Protein AF-0000000078636481 (afdb_homodimer)

Solvent-accessible surface area (backbone atoms only — not comparable to full-atom values): 31927 Å² total; per-residue (Å²): 134,82,84,75,77,80,74,75,77,78,72,76,74,72,81,74,48,73,62,53,56,46,46,48,52,42,50,56,45,56,71,56,62,83,86,52,69,71,64,54,62,66,71,64,43,63,69,57,50,49,57,53,47,63,70,59,54,59,66,74,73,80,74,82,86,68,73,66,79,76,50,82,39,56,57,60,23,50,44,49,28,46,66,47,60,41,51,68,92,55,80,48,31,53,73,90,32,24,65,58,46,44,52,40,70,72,32,67,55,41,53,46,36,39,41,50,43,33,49,43,50,45,56,52,56,72,70,55,86,72,87,80,81,72,35,45,29,33,40,29,32,36,78,51,34,37,29,33,56,54,74,60,29,67,76,44,48,32,22,39,42,83,83,51,67,67,63,49,48,56,53,51,63,63,38,69,45,45,49,29,67,43,41,51,51,38,54,53,51,38,48,74,70,60,41,35,36,33,37,50,37,85,54,47,51,91,44,46,66,38,51,52,51,17,39,45,74,45,68,49,71,88,57,72,41,80,45,50,31,47,82,90,47,62,90,52,47,42,24,58,50,50,16,52,52,34,42,51,45,43,71,72,63,36,42,50,45,33,26,39,18,31,40,67,22,68,51,40,79,44,64,41,43,76,40,51,39,67,38,78,55,79,39,62,68,63,81,138,83,80,75,77,77,74,71,72,77,70,71,77,67,83,73,49,76,62,56,58,46,48,50,51,43,50,59,43,55,71,56,64,82,86,53,70,74,64,54,64,67,70,64,41,63,67,56,50,46,55,52,46,63,69,59,53,59,66,75,74,78,74,81,85,68,76,68,78,78,51,84,40,56,56,59,24,49,44,50,26,44,67,46,60,41,52,67,94,56,82,49,32,55,71,91,32,24,64,58,45,44,52,39,70,74,33,67,55,41,52,45,36,38,41,51,44,32,49,43,51,44,57,52,56,73,71,53,86,72,88,79,79,74,35,46,28,32,39,29,31,37,81,52,33,38,29,34,58,54,74,59,29,67,76,45,49,33,21,40,42,83,84,50,68,68,62,48,48,56,54,52,63,63,37,67,46,45,50,30,68,44,41,51,52,38,52,53,50,40,48,72,71,60,42,36,34,32,37,50,38,85,53,47,50,92,43,46,65,39,50,51,52,16,40,45,74,43,69,49,71,88,58,72,41,82,46,50,32,48,83,91,48,62,88,52,47,43,24,59,50,49,15,52,53,34,42,52,45,43,72,72,63,38,43,48,46,34,26,40,15,30,39,66,23,68,51,40,80,44,65,40,44,78,39,53,39,67,38,79,54,81,39,62,69,62,82

Organism: Amborella trichopoda (NCBI:txid13333)

pLDDT: mean 80.79, std 29.27, range [18.56, 98.94]

Foldseek 3Di:
DPPPPPPPDPPPPPPCDPVNVVVVVVVVVVVVPDDCPVVVVVVPPPVVVVLVVLLVPPPDDPDDPPVPPVPSCVLVVVLVCQLVVVDAPDQFRALVCLVVLLCCCVHVNQLVLLQVLLVVVLVQLVPDDDPQPQQEAEEEEPDLTFFDPCVVCVVVSLGRDGDDPVSVVVVLQVLATATSVSSLVSQVSNVVSPHAYEYAYAAAPVSVVSNVSSCVVNPDDDHPYYHYDYPVCPPPALLVSLQVVLVVSVVVPHAHAEFEDQAVSRQDDHNNHVYYGHRHRPSGYGD/DPPPPPPPPPPPCPCCDPVNVVVVVVVVVVVVPDDCPVVVVVVPPPLVVVVVVLLVPPPPPPDDPPVPPVPSCVLVVVLVCQLVVVDAPDQFRALVCLVVLLCCCVHVNQLVLLQVLLVVVLVLLVPDDDPQPQQEAEEEEPDLTFFDPSVVCVVVSLGRDGDDPVSVVVVLQVLATATSVSSLVSQVSNVVSPHAYEYAYAAAPVSVVSNVSSCVVNPDDDHPYYHYDYPVCPPPALLVSLQVVLVVSVVVVHAHAEFEDQAVSRQDDHNNHVYYGHRHRPSGYGD

Structure (mmCIF, N/CA/C/O backbone):
data_AF-0000000078636481-model_v1
#
loop_
_entity.id
_entity.type
_entity.pdbx_description
1 polymer 'Acid phosphatase'
#
loop_
_atom_site.group_PDB
_atom_site.id
_atom_site.type_symbol
_atom_site.label_atom_id
_atom_site.label_alt_id
_atom_site.label_comp_id
_atom_site.label_asym_id
_atom_site.label_entity_id
_atom_site.label_seq_id
_atom_site.pdbx_PDB_ins_code
_atom_site.Cartn_x
_atom_site.Cartn_y
_atom_site.Cartn_z
_atom_site.occupancy
_atom_site.B_iso_or_equiv
_atom_site.auth_seq_id
_atom_site.auth_comp_id
_atom_site.auth_asym_id
_atom_site.auth_atom_id
_atom_site.pdbx_PDB_model_num
ATOM 1 N N . MET A 1 1 ? -7.246 27.578 -64.438 1 18.56 1 MET A N 1
ATOM 2 C CA . MET A 1 1 ? -7.957 28.297 -63.406 1 18.56 1 MET A CA 1
ATOM 3 C C . MET A 1 1 ? -8.227 27.391 -62.219 1 18.56 1 MET A C 1
ATOM 5 O O . MET A 1 1 ? -8.234 27.844 -61.062 1 18.56 1 MET A O 1
ATOM 9 N N . LYS A 1 2 ? -8.742 26.125 -62.406 1 18.91 2 LYS A N 1
ATOM 10 C CA . LYS A 1 2 ? -9.648 25.391 -61.531 1 18.91 2 LYS A CA 1
ATOM 11 C C . LYS A 1 2 ? -8.883 24.719 -60.375 1 18.91 2 LYS A C 1
ATOM 13 O O . LYS A 1 2 ? -9.438 23.891 -59.656 1 18.91 2 LYS A O 1
ATOM 18 N N . SER A 1 3 ? -7.684 24.656 -60.344 1 20.19 3 SER A N 1
ATOM 19 C CA . SER A 1 3 ? -6.77 23.75 -59.656 1 20.19 3 SER A CA 1
ATOM 20 C C . SER A 1 3 ? -6.74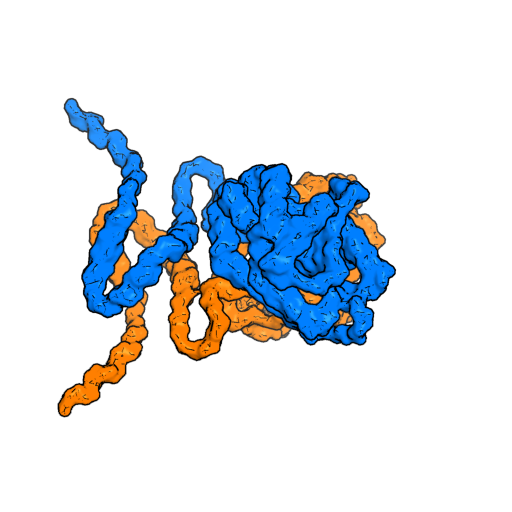2 24.016 -58.156 1 20.19 3 SER A C 1
ATOM 22 O O . SER A 1 3 ? -5.891 23.484 -57.438 1 20.19 3 SER A O 1
ATOM 24 N N . LEU A 1 4 ? -7.422 25.156 -57.594 1 20.75 4 LEU A N 1
ATOM 25 C CA . LEU A 1 4 ? -7.199 25.875 -56.344 1 20.75 4 LEU A CA 1
ATOM 26 C C . LEU A 1 4 ? -7.816 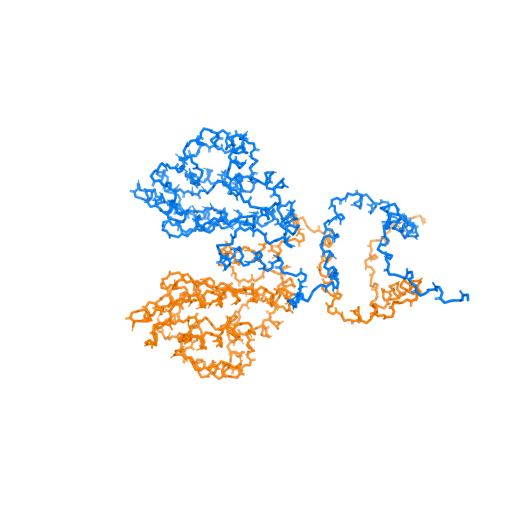25.125 -55.156 1 20.75 4 LEU A C 1
ATOM 28 O O . LEU A 1 4 ? -7.734 25.578 -54 1 20.75 4 LEU A O 1
ATOM 32 N N . LEU A 1 5 ? -8.797 24.188 -55.312 1 20.31 5 LEU A N 1
ATOM 33 C CA . LEU A 1 5 ? -9.828 23.844 -54.344 1 20.31 5 LEU A CA 1
ATOM 34 C C . LEU A 1 5 ? -9.258 22.953 -53.25 1 20.31 5 LEU A C 1
ATOM 36 O O . LEU A 1 5 ? -9.977 22.547 -52.344 1 20.31 5 LEU A O 1
ATOM 40 N N . PHE A 1 6 ? -8.141 22.266 -53.406 1 22.09 6 PHE A N 1
ATOM 41 C CA . PHE A 1 6 ? -7.758 21.094 -52.625 1 22.09 6 PHE A CA 1
ATOM 42 C C . PHE A 1 6 ? -7.398 21.469 -51.188 1 22.09 6 PHE A C 1
ATOM 44 O O . PHE A 1 6 ? -7.129 20.594 -50.375 1 22.09 6 PHE A O 1
ATOM 51 N N . LEU A 1 7 ? -6.848 22.719 -50.938 1 21.98 7 LEU A N 1
ATOM 52 C CA . LEU A 1 7 ? -5.926 23.031 -49.844 1 21.98 7 LEU A CA 1
ATOM 53 C C . LEU A 1 7 ? -6.652 23.062 -48.5 1 21.98 7 LEU A C 1
ATOM 55 O O . LEU A 1 7 ? -6.02 23.109 -47.438 1 21.98 7 LEU A O 1
ATOM 59 N N . LEU A 1 8 ? -7.969 23.484 -48.406 1 21 8 LEU A N 1
ATOM 60 C CA . LEU A 1 8 ? -8.477 24.234 -47.281 1 21 8 LEU A CA 1
ATOM 61 C C . LEU A 1 8 ? -8.883 23.297 -46.125 1 21 8 LEU A C 1
ATOM 63 O O . LEU A 1 8 ? -9.445 23.734 -45.125 1 21 8 LEU A O 1
ATOM 67 N N . ILE A 1 9 ? -9.008 22 -46.312 1 23.41 9 ILE A N 1
ATOM 68 C CA . ILE A 1 9 ? -9.906 21.266 -45.438 1 23.41 9 ILE A CA 1
ATOM 69 C C . ILE A 1 9 ? -9.25 21.094 -44.062 1 23.41 9 ILE A C 1
ATOM 71 O O . ILE A 1 9 ? -9.82 20.469 -43.156 1 23.41 9 ILE A O 1
ATOM 75 N N . PRO A 1 10 ? -7.875 21.391 -43.938 1 23.41 10 PRO A N 1
ATOM 76 C CA . PRO A 1 10 ? -7.227 20.781 -42.781 1 23.41 10 PRO A CA 1
ATOM 77 C C . PRO A 1 10 ? -7.816 21.25 -41.469 1 23.41 10 PRO A C 1
ATOM 79 O O . PRO A 1 10 ? -7.996 20.453 -40.531 1 23.41 10 PRO A O 1
ATOM 82 N N . ALA A 1 11 ? -7.738 22.625 -41.156 1 24.31 11 ALA A N 1
ATOM 83 C CA . ALA A 1 11 ? -7.562 23.297 -39.875 1 24.31 11 ALA A CA 1
ATOM 84 C C . ALA A 1 11 ? -8.883 23.391 -39.125 1 24.31 11 ALA A C 1
ATOM 86 O O . ALA A 1 11 ? -9.031 24.203 -38.188 1 24.31 11 ALA A O 1
ATOM 87 N N . ILE A 1 12 ? -10 22.922 -39.5 1 23.34 12 ILE A N 1
ATOM 88 C CA . ILE A 1 12 ? -11.211 23.391 -38.844 1 23.34 12 ILE A CA 1
ATOM 89 C C . ILE A 1 12 ? -11.211 22.969 -37.375 1 23.34 12 ILE A C 1
ATOM 91 O O . ILE A 1 12 ? -11.555 21.844 -37.062 1 23.34 12 ILE A O 1
ATOM 95 N N . PHE A 1 13 ? -10.117 22.984 -36.625 1 26.23 13 PHE A N 1
ATOM 96 C CA . PHE A 1 13 ? -10.109 22.969 -35.156 1 26.23 13 PHE A CA 1
ATOM 97 C C . PHE A 1 13 ? -11.086 24 -34.594 1 26.23 13 PHE A C 1
ATOM 99 O O . PHE A 1 13 ? -10.758 25.188 -34.5 1 26.23 13 PHE A O 1
ATOM 106 N N . VAL A 1 14 ? -12.367 24.031 -35.094 1 25.56 14 VAL A N 1
ATOM 107 C CA . VAL A 1 14 ? -13.375 25.062 -34.875 1 25.56 14 VAL A CA 1
ATOM 108 C C . VAL A 1 14 ? -13.469 25.422 -33.406 1 25.56 14 VAL A C 1
ATOM 110 O O . VAL A 1 14 ? -13.523 24.531 -32.531 1 25.56 14 VAL A O 1
ATOM 113 N N . ALA A 1 15 ? -12.984 26.594 -32.906 1 26.77 15 ALA A N 1
ATOM 114 C CA . ALA A 1 15 ? -13.266 27.547 -31.844 1 26.77 15 ALA A CA 1
ATOM 115 C C . ALA A 1 15 ? -14.758 27.578 -31.5 1 26.77 15 ALA A C 1
ATOM 117 O O . ALA A 1 15 ? -15.508 28.375 -32.062 1 26.77 15 ALA A O 1
ATOM 118 N N . VAL A 1 16 ? -15.453 26.484 -31.625 1 27.28 16 VAL A N 1
ATOM 119 C CA . VAL A 1 16 ? -16.875 26.578 -31.328 1 27.28 16 VAL A CA 1
ATOM 120 C C . VAL A 1 16 ? -17.078 27.219 -29.953 1 27.28 16 VAL A C 1
ATOM 122 O O . VAL A 1 16 ? -16.547 26.75 -28.953 1 27.28 16 VAL A O 1
ATOM 125 N N . ASN A 1 17 ? -17.219 28.578 -29.891 1 29.16 17 ASN A N 1
ATOM 126 C CA . ASN A 1 17 ? -17.438 29.516 -28.797 1 29.16 17 ASN A CA 1
ATOM 127 C C . ASN A 1 17 ? -18.469 28.969 -27.797 1 29.16 17 ASN A C 1
ATOM 129 O O . ASN A 1 17 ? -19.297 28.125 -28.156 1 29.16 17 ASN A O 1
ATOM 133 N N . GLY A 1 18 ? -18.141 28.984 -26.516 1 29 18 GLY A N 1
ATOM 134 C CA . GLY A 1 18 ? -18.969 28.625 -25.391 1 29 18 GLY A CA 1
ATOM 135 C C . GLY A 1 18 ? -20.438 28.984 -25.578 1 29 18 GLY A C 1
ATOM 136 O O . GLY A 1 18 ? -21.312 28.25 -25.156 1 29 18 GLY A O 1
ATOM 137 N N . ARG A 1 19 ? -20.656 30.016 -26.406 1 35.34 19 ARG A N 1
ATOM 138 C CA . ARG A 1 19 ? -22.016 30.5 -26.656 1 35.34 19 ARG A CA 1
ATOM 139 C C . ARG A 1 19 ? -22.766 29.578 -27.594 1 35.34 19 ARG A C 1
ATOM 141 O O . ARG A 1 19 ? -23.953 29.297 -27.391 1 35.34 19 ARG A O 1
ATOM 148 N N . GLU A 1 20 ? -22.031 29.047 -28.609 1 36.12 20 GLU A N 1
ATOM 149 C CA . GLU A 1 20 ? -22.703 28.234 -29.609 1 36.12 20 GLU A CA 1
ATOM 150 C C . GLU A 1 20 ? -23.031 26.844 -29.062 1 36.12 20 GLU A C 1
ATOM 152 O O . GLU A 1 20 ? -24.109 26.312 -29.312 1 36.12 20 GLU A O 1
ATOM 157 N N . ILE A 1 21 ? -22.141 26.297 -28.25 1 33.12 21 ILE A N 1
ATOM 158 C CA . ILE A 1 21 ? -22.469 25.047 -27.578 1 33.12 21 ILE A CA 1
ATOM 159 C C . ILE A 1 21 ? -23.609 25.281 -26.594 1 33.12 21 ILE A C 1
ATOM 161 O O . ILE A 1 21 ? -24.547 24.484 -26.516 1 33.12 21 ILE A O 1
ATOM 165 N N . ARG A 1 22 ? -23.672 26.484 -26 1 34.66 22 ARG A N 1
ATOM 166 C CA . ARG A 1 22 ? -24.812 26.844 -25.172 1 34.66 22 ARG A CA 1
ATOM 167 C C . ARG A 1 22 ? -26.094 26.891 -25.984 1 34.66 22 ARG A C 1
ATOM 169 O O . ARG A 1 22 ? -27.141 26.422 -25.531 1 34.66 22 ARG A O 1
ATOM 176 N N . GLN A 1 23 ? -25.953 27.438 -27.172 1 40.38 23 GLN A N 1
ATOM 177 C CA . GLN A 1 23 ? -27.109 27.594 -28.031 1 40.38 23 GLN A CA 1
ATOM 178 C C . GLN A 1 23 ? -27.609 26.234 -28.516 1 40.38 23 GLN A C 1
ATOM 180 O O . GLN A 1 23 ? -28.812 25.969 -28.531 1 40.38 23 GLN A O 1
ATOM 185 N N . ILE A 1 24 ? -26.719 25.297 -28.766 1 37.94 24 ILE A N 1
ATOM 186 C CA . ILE A 1 24 ? -27.109 23.984 -29.25 1 37.94 24 ILE A CA 1
ATOM 187 C C . ILE A 1 24 ? -27.719 23.172 -28.109 1 37.94 24 ILE A C 1
ATOM 189 O O . ILE A 1 24 ? -28.766 22.531 -28.281 1 37.94 24 ILE A O 1
ATOM 193 N N . VAL A 1 25 ? -27.062 23.281 -26.984 1 35.31 25 VAL A N 1
ATOM 194 C CA . VAL A 1 25 ? -27.656 22.625 -25.812 1 35.31 25 VAL A CA 1
ATOM 195 C C . VAL A 1 25 ? -28.969 23.297 -25.453 1 35.31 25 VAL A C 1
ATOM 197 O O . VAL A 1 25 ? -29.969 22.609 -25.172 1 35.31 25 VAL A O 1
ATOM 200 N N . LYS A 1 26 ? -28.859 24.578 -25.594 1 39.34 26 LYS A N 1
ATOM 201 C CA . LYS A 1 26 ? -30.094 25.312 -25.359 1 39.34 26 LYS A CA 1
ATOM 202 C C . LYS A 1 26 ? -31.188 24.906 -26.359 1 39.34 26 LYS A C 1
ATOM 204 O O . LYS A 1 26 ? -32.344 24.656 -25.969 1 39.34 26 LYS A O 1
ATOM 209 N N . GLU A 1 27 ? -30.859 24.875 -27.578 1 39.53 27 GLU A N 1
ATOM 210 C CA . GLU A 1 27 ? -31.828 24.547 -28.609 1 39.53 27 GLU A CA 1
ATOM 211 C C . GLU A 1 27 ? -32.281 23.094 -28.516 1 39.53 27 GLU A C 1
ATOM 213 O O . GLU A 1 27 ? -33.469 22.797 -28.672 1 39.53 27 GLU A O 1
ATOM 218 N N . ALA A 1 28 ? -31.297 22.266 -28.219 1 34.09 28 ALA A N 1
ATOM 219 C CA . ALA A 1 28 ? -31.672 20.875 -27.984 1 34.09 28 ALA A CA 1
ATOM 220 C C . ALA A 1 28 ? -32.594 20.75 -26.781 1 34.09 28 ALA A C 1
ATOM 222 O O . ALA A 1 28 ? -33.562 20 -26.797 1 34.09 28 ALA A O 1
ATOM 223 N N . LEU A 1 29 ? -32.219 21.5 -25.797 1 33.09 29 LEU A N 1
ATOM 224 C CA . LEU A 1 29 ? -33.031 21.531 -24.578 1 33.09 29 LEU A CA 1
ATOM 225 C C . LEU A 1 29 ? -34.344 22.25 -24.812 1 33.09 29 LEU A C 1
ATOM 227 O O . LEU A 1 29 ? -35.375 21.875 -24.234 1 33.09 29 LEU A O 1
ATOM 231 N N . GLU A 1 30 ? -34.281 23.344 -25.562 1 37.41 30 GLU A N 1
ATOM 232 C CA . GLU A 1 30 ? -35.5 24.078 -25.844 1 37.41 30 GLU A CA 1
ATOM 233 C C . GLU A 1 30 ? -36.531 23.172 -26.562 1 37.41 30 GLU A C 1
ATOM 235 O O . GLU A 1 30 ? -37.719 23.344 -26.406 1 37.41 30 GLU A O 1
ATOM 240 N N . GLY A 1 31 ? -36 22.406 -27.469 1 32.62 31 GLY A N 1
ATOM 241 C CA . GLY A 1 31 ? -36.969 21.484 -28.031 1 32.62 31 GLY A CA 1
ATOM 242 C C . GLY A 1 31 ? -37.594 20.562 -27 1 32.62 31 GLY A C 1
ATOM 243 O O . GLY A 1 31 ? -38.562 19.875 -27.281 1 32.62 31 GLY A O 1
ATOM 244 N N . LEU A 1 32 ? -36.688 20.203 -25.984 1 31.55 32 LEU A N 1
ATOM 245 C CA . LEU A 1 32 ? -37.312 19.406 -24.922 1 31.55 32 LEU A CA 1
ATOM 246 C C . LEU A 1 32 ? -38.125 20.297 -23.984 1 31.55 32 LEU A C 1
ATOM 248 O O . LEU A 1 32 ? -37.562 21.141 -23.281 1 31.55 32 LEU A O 1
ATOM 252 N N . ALA A 1 33 ? -39.281 20.797 -24.312 1 28.42 33 ALA A N 1
ATOM 253 C CA . ALA A 1 33 ? -40.219 21.812 -23.844 1 28.42 33 ALA A CA 1
ATOM 254 C C . ALA A 1 33 ? -40.281 21.828 -22.328 1 28.42 33 ALA A C 1
ATOM 256 O O . ALA A 1 33 ? -40.188 22.891 -21.703 1 28.42 33 ALA A O 1
ATOM 257 N N . GLY A 1 34 ? -41.25 20.969 -21.75 1 28.5 34 GLY A N 1
ATOM 258 C CA . GLY A 1 34 ? -41.969 21.344 -20.562 1 28.5 34 GLY A CA 1
ATOM 259 C C . GLY A 1 34 ? -41.094 21.516 -19.344 1 28.5 34 GLY A C 1
ATOM 260 O O . GLY A 1 34 ? -41.125 22.562 -18.672 1 28.5 34 GLY A O 1
ATOM 261 N N . ASN A 1 35 ? -40.906 20.422 -18.422 1 28.08 35 ASN A N 1
ATOM 262 C CA . ASN A 1 35 ? -40.625 20.422 -17 1 28.08 35 ASN A CA 1
ATOM 263 C C . ASN A 1 35 ? -39.125 20.625 -16.734 1 28.08 35 ASN A C 1
ATOM 265 O O . ASN A 1 35 ? -38.625 20.297 -15.664 1 28.08 35 ASN A O 1
ATOM 269 N N . TRP A 1 36 ? -38.312 20.969 -17.672 1 28.48 36 TRP A N 1
ATOM 270 C CA . TRP A 1 36 ? -36.875 20.984 -17.625 1 28.48 36 TRP A CA 1
ATOM 271 C C . TRP A 1 36 ? -36.344 22.219 -16.891 1 28.48 36 TRP A C 1
ATOM 273 O O . TRP A 1 36 ? -35.156 22.531 -16.922 1 28.48 36 TRP A O 1
ATOM 283 N N . GLN A 1 37 ? -37.156 23.047 -16.359 1 28.5 37 GLN A N 1
ATOM 284 C CA . GLN A 1 37 ? -36.594 24.203 -15.656 1 28.5 37 GLN A CA 1
ATOM 285 C C . GLN A 1 37 ? -35.531 23.781 -14.648 1 28.5 37 GLN A C 1
ATOM 287 O O . GLN A 1 37 ? -34.5 24.438 -14.516 1 28.5 37 GLN A O 1
ATOM 292 N N . SER A 1 38 ? -35.875 22.688 -13.883 1 29.45 38 SER A N 1
ATOM 293 C CA . SER A 1 38 ? -35 22.359 -12.75 1 29.45 38 SER A CA 1
ATOM 294 C C . SER A 1 38 ? -33.688 21.781 -13.219 1 29.45 38 SER A C 1
ATOM 296 O O . SER A 1 38 ? -32.688 21.828 -12.492 1 29.45 38 SER A O 1
ATOM 298 N N . LEU A 1 39 ? -33.594 21.078 -14.406 1 28.06 39 LEU A N 1
ATOM 299 C CA . LEU A 1 39 ? -32.375 20.5 -14.898 1 28.06 39 LEU A CA 1
ATOM 300 C C . LEU A 1 39 ? -31.406 21.578 -15.375 1 28.06 39 LEU A C 1
ATOM 302 O O . LEU A 1 39 ? -30.203 21.328 -15.469 1 28.06 39 LEU A O 1
ATOM 306 N N . THR A 1 40 ? -31.812 22.766 -15.742 1 29.73 40 THR A N 1
ATOM 307 C CA . THR A 1 40 ? -30.969 23.844 -16.266 1 29.73 40 THR A CA 1
ATOM 308 C C . THR A 1 40 ? -30.062 24.406 -15.18 1 29.73 40 THR A C 1
ATOM 310 O O . THR A 1 40 ? -28.969 24.906 -15.469 1 29.73 40 THR A O 1
ATOM 313 N N . ASP A 1 41 ? -30.484 24.484 -13.938 1 31 41 ASP A N 1
ATOM 314 C CA . ASP A 1 41 ? -29.672 25.125 -12.906 1 31 41 ASP A CA 1
ATOM 315 C C . ASP A 1 41 ? -28.406 24.312 -12.617 1 31 41 ASP A C 1
ATOM 317 O O . ASP A 1 41 ? -27.359 24.875 -12.289 1 31 41 ASP A O 1
ATOM 321 N N . ASP A 1 42 ? -28.469 22.984 -12.617 1 31.12 42 ASP A N 1
ATOM 322 C CA . ASP A 1 42 ? -27.312 22.172 -12.273 1 31.12 42 ASP A CA 1
ATOM 323 C C . ASP A 1 42 ? -26.234 22.266 -13.352 1 31.12 42 ASP A C 1
ATOM 325 O O . ASP A 1 42 ? -25.047 22.078 -13.07 1 31.12 42 ASP A O 1
ATOM 329 N N . PHE A 1 43 ? -26.5 22.469 -14.617 1 31.66 43 PHE A N 1
ATOM 330 C CA . PHE A 1 43 ? -25.547 22.578 -15.703 1 31.66 43 PHE A CA 1
ATOM 331 C C . PHE A 1 43 ? -24.906 23.969 -15.727 1 31.66 43 PHE A C 1
ATOM 333 O O . PHE A 1 43 ? -24.109 24.281 -16.609 1 31.66 43 PHE A O 1
ATOM 340 N N . THR A 1 44 ? -25.422 24.938 -14.945 1 31.06 44 THR A N 1
ATOM 341 C CA . THR A 1 44 ? -24.75 26.219 -15 1 31.06 44 THR A CA 1
ATOM 342 C C . THR A 1 44 ? -23.453 26.188 -14.203 1 31.06 44 THR A C 1
ATOM 344 O O . THR A 1 44 ? -22.719 27.188 -14.164 1 31.06 44 THR A O 1
ATOM 347 N N . ASP A 1 45 ? -23.359 25.234 -13.297 1 28.19 45 ASP A N 1
ATOM 348 C CA . ASP A 1 45 ? -22.109 25.297 -12.547 1 28.19 45 ASP A CA 1
ATOM 349 C C . ASP A 1 45 ? -20.953 24.734 -13.367 1 28.19 45 ASP A C 1
ATOM 351 O O . ASP A 1 45 ? -20.938 23.562 -13.727 1 28.19 45 ASP A O 1
ATOM 355 N N . ASP A 1 46 ? -20.109 25.594 -13.969 1 31.34 46 ASP A N 1
ATOM 356 C CA . ASP A 1 46 ? -18.906 25.391 -14.766 1 31.34 46 ASP A CA 1
ATOM 357 C C . ASP A 1 46 ? -18.047 24.281 -14.188 1 31.34 46 ASP A C 1
ATOM 359 O O . ASP A 1 46 ? -17.406 23.531 -14.938 1 31.34 46 ASP A O 1
ATOM 363 N N . ARG A 1 47 ? -18.016 24.203 -12.883 1 35.59 47 ARG A N 1
ATOM 364 C CA . ARG A 1 47 ? -17.156 23.203 -12.242 1 35.59 47 ARG A CA 1
ATOM 365 C C . ARG A 1 47 ? -17.641 21.797 -12.531 1 35.59 47 ARG A C 1
ATOM 367 O O . ARG A 1 47 ? -16.828 20.875 -12.672 1 35.59 47 ARG A O 1
ATOM 374 N N . LYS A 1 48 ? -18.922 21.609 -12.641 1 34.62 48 LYS A N 1
ATOM 375 C CA . LYS A 1 48 ? -19.484 20.281 -12.906 1 34.62 48 LYS A CA 1
ATOM 376 C C . LYS A 1 48 ? -19.281 19.891 -14.359 1 34.62 48 LYS A C 1
ATOM 378 O O . LYS A 1 48 ? -18.984 18.719 -14.656 1 34.62 48 LYS A O 1
ATOM 383 N N . ILE A 1 49 ? -19.312 20.75 -15.258 1 32.38 49 ILE A N 1
ATOM 384 C CA . ILE A 1 49 ? -19.094 20.469 -16.672 1 32.38 49 ILE A CA 1
ATOM 385 C C . ILE A 1 49 ? -17.625 20.109 -16.906 1 32.38 49 ILE A C 1
ATOM 387 O O . ILE A 1 49 ? -17.328 19.156 -17.609 1 32.38 49 ILE A O 1
ATOM 391 N N . ARG A 1 50 ? -16.766 20.875 -16.281 1 30.84 50 ARG A N 1
ATOM 392 C CA . ARG A 1 50 ? -15.352 20.547 -16.438 1 30.84 50 ARG A CA 1
ATOM 393 C C . ARG A 1 50 ? -15.062 19.141 -15.93 1 30.84 50 ARG A C 1
ATOM 395 O O . ARG A 1 50 ? -14.234 18.422 -16.5 1 30.84 50 ARG A O 1
ATOM 402 N N . GLN A 1 51 ? -15.68 18.766 -14.883 1 29.72 51 GLN A N 1
ATOM 403 C CA . GLN A 1 51 ? -15.484 17.422 -14.344 1 29.72 51 GLN A CA 1
ATOM 404 C C . GLN A 1 51 ? -16 16.359 -15.32 1 29.72 51 GLN A C 1
ATOM 406 O O . GLN A 1 51 ? -15.383 15.312 -15.484 1 29.72 51 GLN A O 1
ATOM 411 N N . ILE A 1 52 ? -17.031 16.688 -16.047 1 30.75 52 ILE A N 1
ATOM 412 C CA . ILE A 1 52 ? -17.562 15.797 -17.062 1 30.75 52 ILE A CA 1
ATOM 413 C C . ILE A 1 52 ? -16.625 15.781 -18.281 1 30.75 52 ILE A C 1
ATOM 415 O O . ILE A 1 52 ? -16.328 14.719 -18.828 1 30.75 52 ILE A O 1
ATOM 419 N N . MET A 1 53 ? -16.219 16.969 -18.672 1 29.36 53 MET A N 1
ATOM 420 C CA . MET A 1 53 ? -15.375 17.062 -19.859 1 29.36 53 MET A CA 1
ATOM 421 C C . MET A 1 53 ? -14.023 16.406 -19.609 1 29.36 53 MET A C 1
ATOM 423 O O . MET A 1 53 ? -13.461 15.773 -20.516 1 29.36 53 MET A O 1
ATOM 427 N N . LEU A 1 54 ? -13.352 16.672 -18.516 1 29.8 54 LEU A N 1
ATOM 428 C CA . LEU A 1 54 ? -12.07 16.047 -18.203 1 29.8 54 LEU A CA 1
ATOM 429 C C . LEU A 1 54 ? -12.195 14.523 -18.156 1 29.8 54 LEU A C 1
ATOM 431 O O . LEU A 1 54 ? -11.273 13.805 -18.531 1 29.8 54 LEU A O 1
ATOM 435 N N . ARG A 1 55 ? -13.258 14.055 -17.703 1 29.22 55 ARG A N 1
ATOM 436 C CA . ARG A 1 55 ? -13.438 12.609 -17.781 1 29.22 55 ARG A CA 1
ATOM 437 C C . ARG A 1 55 ? -13.492 12.148 -19.234 1 29.22 55 ARG A C 1
ATOM 439 O O . ARG A 1 55 ? -13.078 11.023 -19.547 1 29.22 55 ARG A O 1
ATOM 446 N N . ASN A 1 56 ? -14 12.969 -20.094 1 28.34 56 ASN A N 1
ATOM 447 C CA . ASN A 1 56 ? -14.164 12.562 -21.484 1 28.34 56 ASN A CA 1
ATOM 448 C C . ASN A 1 56 ? -12.938 12.914 -22.312 1 28.34 56 ASN A C 1
ATOM 450 O O . ASN A 1 56 ? -13 12.922 -23.547 1 28.34 56 ASN A O 1
ATOM 454 N N . ARG A 1 57 ? -12 13.664 -21.766 1 29.27 57 ARG A N 1
ATOM 455 C CA . ARG A 1 57 ? -10.883 14.047 -22.625 1 29.27 57 ARG A CA 1
ATOM 456 C C . ARG A 1 57 ? -10.102 12.82 -23.078 1 29.27 57 ARG A C 1
ATOM 458 O O . ARG A 1 57 ? -8.984 12.945 -23.594 1 29.27 57 ARG A O 1
ATOM 465 N N . GLN A 1 58 ? -10.523 11.68 -22.969 1 26.94 58 GLN A N 1
ATOM 466 C CA . GLN A 1 58 ? -9.672 10.648 -23.562 1 26.94 58 GLN A CA 1
ATOM 467 C C . GLN A 1 58 ? -9.578 10.812 -25.078 1 26.94 58 GLN A C 1
ATOM 469 O O . GLN A 1 58 ? -9.258 9.859 -25.781 1 26.94 58 GLN A O 1
ATOM 474 N N . TYR A 1 59 ? -10.055 11.922 -25.656 1 26.25 59 TYR A N 1
ATOM 475 C CA . TYR A 1 59 ? -9.844 11.805 -27.094 1 26.25 59 TYR A CA 1
ATOM 476 C C . TYR A 1 59 ? -8.375 12.008 -27.453 1 26.25 59 TYR A C 1
ATOM 478 O O . TYR A 1 59 ? -7.789 13.039 -27.125 1 26.25 59 TYR A O 1
ATOM 486 N N . ASP A 1 60 ? -7.645 10.984 -27.656 1 26.39 60 ASP A N 1
ATOM 487 C CA . ASP A 1 60 ? -6.348 10.922 -28.312 1 26.39 60 ASP A CA 1
ATOM 488 C C . ASP A 1 60 ? -6.352 11.758 -29.594 1 26.39 60 ASP A C 1
ATOM 490 O O . ASP A 1 60 ? -7.164 11.523 -30.5 1 26.39 60 ASP A O 1
ATOM 494 N N . ILE A 1 61 ? -5.883 12.945 -29.453 1 24.66 61 ILE A N 1
ATOM 495 C CA . ILE A 1 61 ? -5.359 13.5 -30.688 1 24.66 61 ILE A CA 1
ATOM 496 C C . ILE A 1 61 ? -4.34 12.539 -31.297 1 24.66 61 ILE A C 1
ATOM 498 O O . ILE A 1 61 ? -3.48 12.008 -30.594 1 24.66 61 ILE A O 1
ATOM 502 N N . PRO A 1 62 ? -4.363 12.133 -32.562 1 25.17 62 PRO A N 1
ATOM 503 C CA . PRO A 1 62 ? -3.602 11.203 -33.406 1 25.17 62 PRO A CA 1
ATOM 504 C C . PRO A 1 62 ? -2.104 11.5 -33.406 1 25.17 62 PRO A C 1
ATOM 506 O O . PRO A 1 62 ? -1.342 10.867 -34.125 1 25.17 62 PRO A O 1
ATOM 509 N N . GLY A 1 63 ? -1.473 12.602 -32.938 1 26.75 63 GLY A N 1
ATOM 510 C CA . GLY A 1 63 ? -0.164 12.773 -33.531 1 26.75 63 GLY A CA 1
ATOM 511 C C . GLY A 1 63 ? 0.805 11.656 -33.219 1 26.75 63 GLY A C 1
ATOM 512 O O . GLY A 1 63 ? 0.862 10.648 -33.906 1 26.75 63 GLY A O 1
ATOM 513 N N . GLY A 1 64 ? 2.139 11.891 -32.531 1 29.02 64 GLY A N 1
ATOM 514 C CA . GLY A 1 64 ? 3.389 11.148 -32.562 1 29.02 64 GLY A CA 1
ATOM 515 C C . GLY A 1 64 ? 3.27 9.766 -31.953 1 29.02 64 GLY A C 1
ATOM 516 O O . GLY A 1 64 ? 2.33 9.5 -31.203 1 29.02 64 GLY A O 1
ATOM 517 N N . ARG A 1 65 ? 4.105 8.602 -32.469 1 28.97 65 ARG A N 1
ATOM 518 C CA . ARG A 1 65 ? 4.016 7.156 -32.281 1 28.97 65 ARG A CA 1
ATOM 519 C C . ARG A 1 65 ? 4 6.781 -30.812 1 28.97 65 ARG A C 1
ATOM 521 O O . ARG A 1 65 ? 5.047 6.488 -30.234 1 28.97 65 ARG A O 1
ATOM 528 N N . GLU A 1 66 ? 3.682 7.613 -29.812 1 32.16 66 GLU A N 1
ATOM 529 C CA . GLU A 1 66 ? 3.719 7.027 -28.484 1 32.16 66 GLU A CA 1
ATOM 530 C C . GLU A 1 66 ? 2.893 5.746 -28.422 1 32.16 66 GLU A C 1
ATOM 532 O O . GLU A 1 66 ? 1.663 5.789 -28.516 1 32.16 66 GLU A O 1
ATOM 537 N N . THR A 1 67 ? 3.389 4.66 -28.953 1 33.19 67 THR A N 1
ATOM 538 C CA . THR A 1 67 ? 2.84 3.318 -29.125 1 33.19 67 THR A CA 1
ATOM 539 C C . THR A 1 67 ? 2.131 2.859 -27.859 1 33.19 67 THR A C 1
ATOM 541 O O . THR A 1 67 ? 1.565 1.765 -27.812 1 33.19 67 THR A O 1
ATOM 544 N N . GLY A 1 68 ? 2.572 3.27 -26.625 1 37.38 68 GLY A N 1
ATOM 545 C CA . GLY A 1 68 ? 1.792 2.682 -25.547 1 37.38 68 GLY A CA 1
ATOM 546 C C . GLY A 1 68 ? 0.317 3.025 -25.625 1 37.38 68 GLY A C 1
ATOM 547 O O . GLY A 1 68 ? -0.048 4.145 -25.984 1 37.38 68 GLY A O 1
ATOM 548 N N . LYS A 1 69 ? -0.57 2.156 -25.891 1 39.91 69 LYS A N 1
ATOM 549 C CA . LYS A 1 69 ? -2.018 2.33 -25.953 1 39.91 69 LYS A CA 1
ATOM 550 C C . LYS A 1 69 ? -2.502 3.32 -24.906 1 39.91 69 LYS A C 1
ATOM 552 O O . LYS A 1 69 ? -2.27 3.127 -23.703 1 39.91 69 LYS A O 1
ATOM 557 N N . ASP A 1 70 ? -2.332 4.578 -24.984 1 47.44 70 ASP A N 1
ATOM 558 C CA . ASP A 1 70 ? -2.9 5.59 -24.094 1 47.44 70 ASP A CA 1
ATOM 559 C C . ASP A 1 70 ? -4.277 5.164 -23.594 1 47.44 70 ASP A C 1
ATOM 561 O O . ASP A 1 70 ? -5.293 5.445 -24.234 1 47.44 70 ASP A O 1
ATOM 565 N N . THR A 1 71 ? -4.398 4.031 -22.938 1 56.41 71 THR A N 1
ATOM 566 C CA . THR A 1 71 ? -5.688 3.73 -22.328 1 56.41 71 THR A CA 1
ATOM 567 C C . THR A 1 71 ? -6.121 4.859 -21.391 1 56.41 71 THR A C 1
ATOM 569 O O . THR A 1 71 ? -5.281 5.586 -20.859 1 56.41 71 THR A O 1
ATOM 572 N N . GLY A 1 72 ? -7.07 5.629 -21.734 1 71.88 72 GLY A N 1
ATOM 573 C CA . GLY A 1 72 ? -7.719 6.613 -20.891 1 71.88 72 GLY A CA 1
ATOM 574 C C . GLY A 1 72 ? -7.469 6.379 -19.406 1 71.88 72 GLY A C 1
ATOM 575 O O . GLY A 1 72 ? -7.797 7.227 -18.578 1 71.88 72 GLY A O 1
ATOM 576 N N . PHE A 1 73 ? -6.594 5.27 -19.062 1 86.19 73 PHE A N 1
ATOM 577 C CA . PHE A 1 73 ? -6.465 4.93 -17.656 1 86.19 73 PHE A CA 1
ATOM 578 C C . PHE A 1 73 ? -5.016 5.059 -17.203 1 86.19 73 PHE A C 1
ATOM 580 O O . PHE A 1 73 ? -4.688 4.727 -16.062 1 86.19 73 PHE A O 1
ATOM 587 N N . VAL A 1 74 ? -4.133 5.605 -17.969 1 91.75 74 VAL A N 1
ATOM 588 C CA . VAL A 1 74 ? -2.703 5.594 -17.688 1 91.75 74 VAL A CA 1
ATOM 589 C C . VAL A 1 74 ? -2.43 6.344 -16.375 1 91.75 74 VAL A C 1
ATOM 591 O O . VAL A 1 74 ? -1.67 5.867 -15.531 1 91.75 74 VAL A O 1
ATOM 594 N N . CYS A 1 75 ? -3.037 7.477 -16.172 1 96.81 75 CYS A N 1
ATOM 595 C CA . CYS A 1 75 ? -2.781 8.258 -14.977 1 96.81 75 CYS A CA 1
ATOM 596 C C . CYS A 1 75 ? -3.439 7.621 -13.758 1 96.81 75 CYS A C 1
ATOM 598 O O . CYS A 1 75 ? -2.914 7.707 -12.648 1 96.81 75 CYS A O 1
ATOM 600 N N . ASP A 1 76 ? -4.586 6.906 -13.992 1 96.12 76 ASP A N 1
ATOM 601 C CA . ASP A 1 76 ? -5.203 6.125 -12.922 1 96.12 76 ASP A CA 1
ATOM 602 C C . ASP A 1 76 ? -4.277 5.004 -12.453 1 96.12 76 ASP A C 1
ATOM 604 O O . ASP A 1 76 ? -4.102 4.797 -11.25 1 96.12 76 ASP A O 1
ATOM 608 N N . SER A 1 77 ? -3.723 4.352 -13.383 1 97.94 77 SER A N 1
ATOM 609 C CA . SER A 1 77 ? -2.855 3.219 -13.078 1 97.94 77 SER A CA 1
ATOM 610 C C . SER A 1 77 ? -1.525 3.684 -12.492 1 97.94 77 SER A C 1
ATOM 612 O O . SER A 1 77 ? -0.949 3.01 -11.641 1 97.94 77 SER A O 1
ATOM 614 N N . TRP A 1 78 ? -1.057 4.844 -13.023 1 98.19 78 TRP A N 1
ATOM 615 C CA . TRP A 1 78 ? 0.118 5.461 -12.414 1 98.19 78 TRP A CA 1
ATOM 616 C C . TRP A 1 78 ? -0.128 5.77 -10.945 1 98.19 78 TRP A C 1
ATOM 618 O O . TRP A 1 78 ? 0.688 5.422 -10.086 1 98.19 78 TRP A O 1
ATOM 628 N N . ARG A 1 79 ? -1.258 6.375 -10.641 1 98.5 79 ARG A N 1
ATOM 629 C CA . ARG A 1 79 ? -1.597 6.691 -9.258 1 98.5 79 ARG A CA 1
ATOM 630 C C . ARG A 1 79 ? -1.726 5.418 -8.422 1 98.5 79 ARG A C 1
ATOM 632 O O . ARG A 1 79 ? -1.3 5.383 -7.266 1 98.5 79 ARG A O 1
ATOM 639 N N . PHE A 1 80 ? -2.328 4.363 -9.016 1 98.62 80 PHE A N 1
ATOM 640 C CA . PHE A 1 80 ? -2.404 3.078 -8.328 1 98.62 80 PHE A CA 1
ATOM 641 C C . PHE A 1 80 ? -1.019 2.611 -7.902 1 98.62 80 PHE A C 1
ATOM 643 O O . PHE A 1 80 ? -0.818 2.223 -6.75 1 98.62 80 PHE A O 1
ATOM 650 N N . ALA A 1 81 ? -0.08 2.65 -8.82 1 98.69 81 ALA A N 1
ATOM 651 C CA . ALA A 1 81 ? 1.282 2.199 -8.547 1 98.69 81 ALA A CA 1
ATOM 652 C C . ALA A 1 81 ? 1.941 3.061 -7.473 1 98.69 81 ALA A C 1
ATOM 654 O O . ALA A 1 81 ? 2.668 2.549 -6.617 1 98.69 81 ALA A O 1
ATOM 655 N N . VAL A 1 82 ? 1.661 4.336 -7.477 1 98.56 82 VAL A N 1
ATOM 656 C CA . VAL A 1 82 ? 2.193 5.27 -6.488 1 98.56 82 VAL A CA 1
ATOM 657 C C . VAL A 1 82 ? 1.627 4.941 -5.109 1 98.56 82 VAL A C 1
ATOM 659 O O . VAL A 1 82 ? 2.379 4.77 -4.148 1 98.56 82 VAL A O 1
ATOM 662 N N . GLU A 1 83 ? 0.313 4.793 -5.043 1 98.75 83 GLU A N 1
ATOM 663 C CA . GLU A 1 83 ? -0.385 4.656 -3.77 1 98.75 83 GLU A CA 1
ATOM 664 C C . GLU A 1 83 ? -0.138 3.287 -3.146 1 98.75 83 GLU A C 1
ATOM 666 O O . GLU A 1 83 ? -0.258 3.119 -1.932 1 98.75 83 GLU A O 1
ATOM 671 N N . THR A 1 84 ? 0.282 2.27 -3.932 1 98.5 84 THR A N 1
ATOM 672 C CA . THR A 1 84 ? 0.536 0.927 -3.42 1 98.5 84 THR A CA 1
ATOM 673 C C . THR A 1 84 ? 2.033 0.694 -3.232 1 98.5 84 THR A C 1
ATOM 675 O O . THR A 1 84 ? 2.471 -0.441 -3.035 1 98.5 84 THR A O 1
ATOM 678 N N . ASN A 1 85 ? 2.822 1.737 -3.387 1 97.88 85 ASN A N 1
ATOM 679 C CA . ASN A 1 85 ? 4.266 1.733 -3.166 1 97.88 85 ASN A CA 1
ATOM 680 C C . ASN A 1 85 ? 4.988 0.899 -4.219 1 97.88 85 ASN A C 1
ATOM 682 O O . ASN A 1 85 ? 6.105 0.428 -3.982 1 97.88 85 ASN A O 1
ATOM 686 N N . ASN A 1 86 ? 4.312 0.599 -5.355 1 98.5 86 ASN A N 1
ATOM 687 C CA . ASN A 1 86 ? 4.957 -0.085 -6.473 1 98.5 86 ASN A CA 1
ATOM 688 C C . ASN A 1 86 ? 5.922 0.836 -7.211 1 98.5 86 ASN A C 1
ATOM 690 O O . ASN A 1 86 ? 7.008 0.413 -7.609 1 98.5 86 ASN A O 1
ATOM 694 N N . LEU A 1 87 ? 5.43 2.045 -7.469 1 98.06 87 LEU A N 1
ATOM 695 C CA . LEU A 1 87 ? 6.27 3.062 -8.094 1 98.06 87 LEU A CA 1
ATOM 696 C C . LEU A 1 87 ? 6.965 3.916 -7.035 1 98.06 87 LEU A C 1
ATOM 698 O O . LEU A 1 87 ? 6.305 4.613 -6.262 1 98.06 87 LEU A O 1
ATOM 702 N N . ARG A 1 88 ? 8.289 3.842 -7 1 96.81 88 ARG A N 1
ATOM 703 C CA . ARG A 1 88 ? 9.102 4.559 -6.02 1 96.81 88 ARG A CA 1
ATOM 704 C C . ARG A 1 88 ? 10.117 5.461 -6.707 1 96.81 88 ARG A C 1
ATOM 706 O O . ARG A 1 88 ? 10.344 5.348 -7.914 1 96.81 88 ARG A O 1
ATOM 713 N N . GLU A 1 89 ? 10.625 6.383 -5.953 1 95 89 GLU A N 1
ATOM 714 C CA . GLU A 1 89 ? 11.727 7.254 -6.344 1 95 89 GLU A CA 1
ATOM 715 C C . GLU A 1 89 ? 11.367 8.094 -7.562 1 95 89 GLU A C 1
ATOM 717 O O . GLU A 1 89 ? 12.242 8.453 -8.352 1 95 89 GLU A O 1
ATOM 722 N N . TRP A 1 90 ? 10.047 8.25 -7.801 1 95.94 90 TRP A N 1
ATOM 723 C CA . TRP A 1 90 ? 9.656 9.18 -8.852 1 95.94 90 TRP A CA 1
ATOM 724 C C . TRP A 1 90 ? 9.836 10.625 -8.398 1 95.94 90 TRP A C 1
ATOM 726 O O . TRP A 1 90 ? 9.664 10.938 -7.215 1 95.94 90 TRP A O 1
ATOM 736 N N . LYS A 1 91 ? 10.148 11.523 -9.242 1 95.69 91 LYS A N 1
ATOM 737 C CA . LYS A 1 91 ? 10.586 12.859 -8.859 1 95.69 91 LYS A CA 1
ATOM 738 C C . LYS A 1 91 ? 9.438 13.867 -8.977 1 95.69 91 LYS A C 1
ATOM 740 O O . LYS A 1 91 ? 9.32 14.773 -8.148 1 95.69 91 LYS A O 1
ATOM 745 N N . LYS A 1 92 ? 8.68 13.703 -10.055 1 97.19 92 LYS A N 1
ATOM 746 C CA . LYS A 1 92 ? 7.543 14.602 -10.266 1 97.19 92 LYS A CA 1
ATOM 747 C C . LYS A 1 92 ? 6.387 13.875 -10.945 1 97.19 92 LYS A C 1
ATOM 749 O O . LYS A 1 92 ? 6.57 12.789 -11.5 1 97.19 92 LYS A O 1
ATOM 754 N N . VAL A 1 93 ? 5.273 14.375 -10.844 1 98.25 93 VAL A N 1
ATOM 755 C CA . VAL A 1 93 ? 4.113 13.883 -11.578 1 98.25 93 VAL A CA 1
ATOM 756 C C . VAL A 1 93 ? 4.375 13.969 -13.078 1 98.25 93 VAL A C 1
ATOM 758 O O . VAL A 1 93 ? 4.836 14.992 -13.578 1 98.25 93 VAL A O 1
ATOM 761 N N . PRO A 1 94 ? 4.137 12.859 -13.812 1 97.12 94 PRO A N 1
ATOM 762 C CA . PRO A 1 94 ? 4.273 12.984 -15.266 1 97.12 94 PRO A CA 1
ATOM 763 C C . PRO A 1 94 ? 3.447 14.141 -15.836 1 97.12 94 PRO A C 1
ATOM 765 O O . PRO A 1 94 ? 2.309 14.352 -15.414 1 97.12 94 PRO A O 1
ATOM 768 N N . ASP A 1 95 ? 4.012 14.805 -16.812 1 96.38 95 ASP A N 1
ATOM 769 C CA . ASP A 1 95 ? 3.35 15.977 -17.375 1 96.38 95 ASP A CA 1
ATOM 770 C C . ASP A 1 95 ? 1.937 15.633 -17.844 1 96.38 95 ASP A C 1
ATOM 772 O O . ASP A 1 95 ? 0.999 16.406 -17.609 1 96.38 95 ASP A O 1
ATOM 776 N N . LYS A 1 96 ? 1.819 14.492 -18.453 1 95.56 96 LYS A N 1
ATOM 777 C CA . LYS A 1 96 ? 0.534 14.094 -19.016 1 95.56 96 LYS A CA 1
ATOM 778 C C . LYS A 1 96 ? -0.498 13.852 -17.922 1 95.56 96 LYS A C 1
ATOM 780 O O . LYS A 1 96 ? -1.697 13.773 -18.188 1 95.56 96 LYS A O 1
ATOM 785 N N . CYS A 1 97 ? -0.04 13.75 -16.609 1 97.44 97 CYS A N 1
ATOM 786 C CA . CYS A 1 97 ? -0.954 13.422 -15.523 1 97.44 97 CYS A CA 1
ATOM 787 C C . CYS A 1 97 ? -1.205 14.641 -14.641 1 97.44 97 CYS A C 1
ATOM 789 O O . CYS A 1 97 ? -1.858 14.539 -13.602 1 97.44 97 CYS A O 1
ATOM 791 N N . GLN A 1 98 ? -0.698 15.789 -14.992 1 96.88 98 GLN A N 1
ATOM 792 C CA . GLN A 1 98 ? -0.876 16.984 -14.18 1 96.88 98 GLN A CA 1
ATOM 793 C C . GLN A 1 98 ? -2.355 17.297 -13.961 1 96.88 98 GLN A C 1
ATOM 795 O O . GLN A 1 98 ? -2.789 17.516 -12.828 1 96.88 98 GLN A O 1
ATOM 800 N N . GLU A 1 99 ? -3.109 17.312 -15.062 1 94.81 99 GLU A N 1
ATOM 801 C CA . GLU A 1 99 ? -4.531 17.625 -14.977 1 94.81 99 GLU A CA 1
ATOM 802 C C . GLU A 1 99 ? -5.277 16.562 -14.164 1 94.81 99 GLU A C 1
ATOM 804 O O . GLU A 1 99 ? -6.141 16.891 -13.352 1 94.81 99 GLU A O 1
ATOM 809 N N . TYR A 1 100 ? -4.938 15.344 -14.406 1 95.31 100 TYR A N 1
ATOM 810 C CA . TYR A 1 100 ? -5.543 14.234 -13.672 1 95.31 100 TYR A CA 1
ATOM 811 C C . TYR A 1 100 ? -5.348 14.406 -12.172 1 95.31 100 TYR A C 1
ATOM 813 O O . TYR A 1 100 ? -6.297 14.281 -11.391 1 95.31 100 TYR A O 1
ATOM 821 N N . VAL A 1 101 ? -4.137 14.727 -11.742 1 98.19 101 VAL A N 1
ATOM 822 C CA . VAL A 1 101 ? -3.82 14.875 -10.328 1 98.19 101 VAL A CA 1
ATOM 823 C C . VAL A 1 101 ? -4.555 16.078 -9.75 1 98.19 101 VAL A C 1
ATOM 825 O O . VAL A 1 101 ? -5.078 16.031 -8.641 1 98.19 101 VAL A O 1
ATOM 828 N N . GLY A 1 102 ? -4.574 17.156 -10.523 1 97.44 102 GLY A N 1
ATOM 829 C CA . GLY A 1 102 ? -5.332 18.312 -10.086 1 97.44 102 GLY A CA 1
ATOM 830 C C . GLY A 1 102 ? -6.793 18.016 -9.812 1 97.44 102 GLY A C 1
ATOM 831 O O . GLY A 1 102 ? -7.332 18.391 -8.773 1 97.44 102 GLY A O 1
ATOM 832 N N . VAL A 1 103 ? -7.441 17.281 -10.758 1 95.31 103 VAL A N 1
ATOM 833 C CA . VAL A 1 103 ? -8.844 16.906 -10.625 1 95.31 103 VAL A CA 1
ATOM 834 C C . VAL A 1 103 ? -9.031 15.984 -9.43 1 95.31 103 VAL A C 1
ATOM 836 O O . VAL A 1 103 ? -9.969 16.156 -8.641 1 95.31 103 VAL A O 1
ATOM 839 N N . TYR A 1 104 ? -8.164 15.078 -9.234 1 96.81 104 TYR A N 1
ATOM 840 C CA . TYR A 1 104 ? -8.242 14.148 -8.109 1 96.81 104 TYR A CA 1
ATOM 841 C C . TYR A 1 104 ? -8.141 14.891 -6.781 1 96.81 104 TYR A C 1
ATOM 843 O O . TYR A 1 104 ? -9.008 14.734 -5.914 1 96.81 104 TYR A O 1
ATOM 851 N N . MET A 1 105 ? -7.176 15.805 -6.668 1 98.19 105 MET A N 1
ATOM 852 C CA . MET A 1 105 ? -6.855 16.438 -5.391 1 98.19 105 MET A CA 1
ATOM 853 C C . MET A 1 105 ? -7.918 17.453 -5.004 1 98.19 105 MET A C 1
ATOM 855 O O . MET A 1 105 ? -8.125 17.734 -3.82 1 98.19 105 MET A O 1
ATOM 859 N N . THR A 1 106 ? -8.555 17.953 -5.977 1 96.44 106 THR A N 1
ATOM 860 C CA . THR A 1 106 ? -9.523 19 -5.688 1 96.44 106 THR A CA 1
ATOM 861 C C . THR A 1 106 ? -10.945 18.453 -5.742 1 96.44 106 THR A C 1
ATOM 863 O O . THR A 1 106 ? -11.914 19.203 -5.586 1 96.44 106 THR A O 1
ATOM 866 N N . GLY A 1 107 ? -11.039 17.172 -5.945 1 93.06 107 GLY A N 1
ATOM 867 C CA . GLY A 1 107 ? -12.359 16.625 -6.203 1 93.06 107 GLY A CA 1
ATOM 868 C C . GLY A 1 107 ? -12.867 15.719 -5.086 1 93.06 107 GLY A C 1
ATOM 869 O O . GLY A 1 107 ? -12.188 15.555 -4.07 1 93.06 107 GLY A O 1
ATOM 870 N N . ASP A 1 108 ? -14.016 15.133 -5.348 1 93.25 108 ASP A N 1
ATOM 871 C CA . ASP A 1 108 ? -14.727 14.32 -4.363 1 93.25 108 ASP A CA 1
ATOM 872 C C . ASP A 1 108 ? -13.992 13 -4.117 1 93.25 108 ASP A C 1
ATOM 874 O O . ASP A 1 108 ? -14.102 12.414 -3.037 1 93.25 108 ASP A O 1
ATOM 878 N N . ARG A 1 109 ? -13.281 12.609 -5.148 1 95.5 109 ARG A N 1
ATOM 879 C CA . ARG A 1 109 ? -12.586 11.336 -5.016 1 95.5 109 ARG A CA 1
ATOM 880 C C . ARG A 1 109 ? -11.539 11.398 -3.914 1 95.5 109 ARG A C 1
ATOM 882 O O . ARG A 1 109 ? -11.453 10.492 -3.078 1 95.5 109 ARG A O 1
ATOM 889 N N . TYR A 1 110 ? -10.789 12.461 -3.871 1 97.69 110 TYR A N 1
ATOM 890 C CA . TYR A 1 110 ? -9.781 12.648 -2.834 1 97.69 110 TYR A CA 1
ATOM 891 C C . TYR A 1 110 ? -10.422 12.711 -1.454 1 97.69 110 TYR A C 1
ATOM 893 O O . TYR A 1 110 ? -9.922 12.117 -0.499 1 97.69 110 TYR A O 1
ATOM 901 N N . GLU A 1 111 ? -11.453 13.406 -1.404 1 96.31 111 GLU A N 1
ATOM 902 C CA . GLU A 1 111 ? -12.195 13.516 -0.15 1 96.31 111 GLU A CA 1
ATOM 903 C C . GLU A 1 111 ? -12.719 12.164 0.308 1 96.31 111 GLU A C 1
ATOM 905 O O . GLU A 1 111 ? -12.602 11.805 1.483 1 96.31 111 GLU A O 1
ATOM 910 N N . SER A 1 112 ? -13.289 11.43 -0.601 1 96.94 112 SER A N 1
ATOM 911 C CA . SER A 1 112 ? -13.844 10.117 -0.298 1 96.94 112 SER A CA 1
ATOM 912 C C . SER A 1 112 ? -12.75 9.141 0.141 1 96.94 112 SER A C 1
ATOM 914 O O . SER A 1 112 ? -12.93 8.398 1.111 1 96.94 112 SER A O 1
ATOM 916 N N . ASP A 1 113 ? -11.633 9.117 -0.585 1 98.44 113 ASP A N 1
ATOM 917 C CA . ASP A 1 113 ? -10.508 8.266 -0.195 1 98.44 113 ASP A CA 1
ATOM 918 C C . ASP A 1 113 ? -10.055 8.578 1.229 1 98.44 113 ASP A C 1
ATOM 920 O O . ASP A 1 113 ? -9.852 7.664 2.033 1 98.44 113 ASP A O 1
ATOM 924 N N . SER A 1 114 ? -9.945 9.859 1.548 1 98.56 114 SER A N 1
ATOM 925 C CA . SER A 1 114 ? -9.5 10.297 2.865 1 98.56 114 SER A CA 1
ATOM 926 C C . SER A 1 114 ? -10.5 9.906 3.947 1 98.56 114 SER A C 1
ATOM 928 O O . SER A 1 114 ? -10.109 9.5 5.043 1 98.56 114 SER A O 1
ATOM 930 N N . GLU A 1 115 ? -11.734 10.023 3.596 1 97.75 115 GLU A N 1
ATOM 931 C CA . GLU A 1 115 ? -12.789 9.68 4.543 1 97.75 115 GLU A CA 1
ATOM 932 C C . GLU A 1 115 ? -12.742 8.203 4.91 1 97.75 115 GLU A C 1
ATOM 934 O O . GLU A 1 115 ? -12.812 7.848 6.09 1 97.75 115 GLU A O 1
ATOM 939 N N . ILE A 1 116 ? -12.609 7.391 3.949 1 97.88 116 ILE A N 1
ATOM 940 C CA . ILE A 1 116 ? -12.625 5.953 4.191 1 97.88 116 ILE A CA 1
ATOM 941 C C . ILE A 1 116 ? -11.406 5.551 5.023 1 97.88 116 ILE A C 1
ATOM 943 O O . ILE A 1 116 ? -11.523 4.781 5.98 1 97.88 116 ILE A O 1
ATOM 947 N N . VAL A 1 117 ? -10.258 6.086 4.719 1 98.56 117 VAL A N 1
ATOM 948 C CA . VAL A 1 117 ? -9.047 5.758 5.453 1 98.56 117 VAL A CA 1
ATOM 949 C C . VAL A 1 117 ? -9.18 6.223 6.902 1 98.56 117 VAL A C 1
ATOM 951 O O . VAL A 1 117 ? -8.875 5.469 7.832 1 98.56 117 VAL A O 1
ATOM 954 N N . SER A 1 118 ? -9.633 7.418 7.098 1 98.5 118 SER A N 1
ATOM 955 C CA . SER A 1 118 ? -9.82 7.945 8.445 1 98.5 118 SER A CA 1
ATOM 956 C C . SER A 1 118 ? -10.852 7.129 9.219 1 98.5 118 SER A C 1
ATOM 958 O O . SER A 1 118 ? -10.695 6.91 10.422 1 98.5 118 SER A O 1
ATOM 960 N N . GLY A 1 119 ? -11.883 6.75 8.484 1 98.06 119 GLY A N 1
ATOM 961 C CA . GLY A 1 119 ? -12.883 5.902 9.109 1 98.06 119 GLY A CA 1
ATOM 962 C C . GLY A 1 119 ? -12.336 4.574 9.578 1 98.06 119 GLY A C 1
ATOM 963 O O . GLY A 1 119 ? -12.656 4.113 10.68 1 98.06 119 GLY A O 1
ATOM 964 N N . GLU A 1 120 ? -11.508 3.967 8.781 1 98.25 120 GLU A N 1
ATOM 965 C CA . GLU A 1 120 ? -10.883 2.705 9.164 1 98.25 120 GLU A CA 1
ATOM 966 C C . GLU A 1 120 ? -9.953 2.895 10.359 1 98.25 120 GLU A C 1
ATOM 968 O O . GLU A 1 120 ? -9.883 2.037 11.242 1 98.25 120 GLU A O 1
ATOM 973 N N . ALA A 1 121 ? -9.234 4.004 10.414 1 98.75 121 ALA A N 1
ATOM 974 C CA . ALA A 1 121 ? -8.367 4.324 11.539 1 98.75 121 ALA A CA 1
ATOM 975 C C . ALA A 1 121 ? -9.172 4.492 12.82 1 98.75 121 ALA A C 1
ATOM 977 O O . ALA A 1 121 ? -8.781 3.99 13.883 1 98.75 121 ALA A O 1
ATOM 978 N N . GLU A 1 122 ? -10.258 5.184 12.688 1 98.62 122 GLU A N 1
ATOM 979 C CA . GLU A 1 122 ? -11.133 5.387 13.836 1 98.62 122 GLU A CA 1
ATOM 980 C C . GLU A 1 122 ? -11.672 4.062 14.359 1 98.62 122 GLU A C 1
ATOM 982 O O . GLU A 1 122 ? -11.695 3.83 15.57 1 98.62 122 GLU A O 1
ATOM 987 N N . ASN A 1 123 ? -12.141 3.213 13.445 1 98.06 123 ASN A N 1
ATOM 988 C CA . ASN A 1 123 ? -12.648 1.896 13.828 1 98.06 123 ASN A CA 1
ATOM 989 C C . ASN A 1 123 ? -11.586 1.086 14.57 1 98.06 123 ASN A C 1
ATOM 991 O O . ASN A 1 123 ? -11.883 0.447 15.578 1 98.06 123 ASN A O 1
ATOM 995 N N . PHE A 1 124 ? -10.43 1.141 14.094 1 98.31 124 PHE A N 1
ATOM 996 C CA . PHE A 1 124 ? -9.328 0.453 14.758 1 98.31 124 PHE A CA 1
ATOM 997 C C . PHE A 1 124 ? -9.102 1.02 16.156 1 98.31 124 PHE A C 1
ATOM 999 O O . PHE A 1 124 ? -8.977 0.266 17.125 1 98.31 124 PHE A O 1
ATOM 1006 N N . ALA A 1 125 ? -9.039 2.344 16.25 1 98.62 125 ALA A N 1
ATOM 1007 C CA . ALA A 1 125 ? -8.773 3.02 17.516 1 98.62 125 ALA A CA 1
ATOM 1008 C C . ALA A 1 125 ? -9.828 2.658 18.562 1 98.62 125 ALA A C 1
ATOM 1010 O O . ALA A 1 125 ? -9.508 2.473 19.734 1 98.62 125 ALA A O 1
ATOM 1011 N N . ARG A 1 126 ? -11.023 2.51 18.125 1 98 126 ARG A N 1
ATOM 1012 C CA . ARG A 1 126 ? -12.133 2.23 19.047 1 98 126 ARG A CA 1
ATOM 1013 C C . ARG A 1 126 ? -12.023 0.826 19.625 1 98 126 ARG A C 1
ATOM 1015 O O . ARG A 1 126 ? -12.594 0.537 20.672 1 98 126 ARG A O 1
ATOM 1022 N N . ASN A 1 127 ? -11.242 -0.016 18.953 1 96.5 127 ASN A N 1
ATOM 1023 C CA . ASN A 1 127 ? -11.125 -1.4 19.406 1 96.5 127 ASN A CA 1
ATOM 1024 C C . ASN A 1 127 ? -9.859 -1.615 20.234 1 96.5 127 ASN A C 1
ATOM 1026 O O . ASN A 1 127 ? -9.531 -2.746 20.594 1 96.5 127 ASN A O 1
ATOM 1030 N N . ILE A 1 128 ? -9.117 -0.543 20.484 1 96.69 128 ILE A N 1
ATOM 1031 C CA . ILE A 1 128 ? -7.914 -0.613 21.297 1 96.69 128 ILE A CA 1
ATOM 1032 C C . ILE A 1 128 ? -8.273 -0.352 22.766 1 96.69 128 ILE A C 1
ATOM 1034 O O . ILE A 1 128 ? -9.016 0.583 23.062 1 96.69 128 ILE A O 1
ATOM 1038 N N . SER A 1 129 ? -7.82 -1.238 23.609 1 93.94 129 SER A N 1
ATOM 1039 C CA . SER A 1 129 ? -7.961 -0.997 25.031 1 93.94 129 SER A CA 1
ATOM 1040 C C . SER A 1 129 ? -6.879 -0.051 25.547 1 93.94 129 SER A C 1
ATOM 1042 O O . SER A 1 129 ? -5.707 -0.426 25.625 1 93.94 129 SER A O 1
ATOM 1044 N N . ILE A 1 130 ? -7.277 1.126 25.938 1 94.88 130 ILE A N 1
ATOM 1045 C CA . ILE A 1 130 ? -6.383 2.145 26.469 1 94.88 130 ILE A CA 1
ATOM 1046 C C . ILE A 1 130 ? -6.145 1.891 27.953 1 94.88 130 ILE A C 1
ATOM 1048 O O . ILE A 1 130 ? -7.094 1.753 28.734 1 94.88 130 ILE A O 1
ATOM 1052 N N . LEU A 1 131 ? -4.879 1.879 28.375 1 92 131 LEU A N 1
ATOM 1053 C CA . LEU A 1 131 ? -4.547 1.531 29.75 1 92 131 LEU A CA 1
ATOM 1054 C C . LEU A 1 131 ? -4.75 2.725 30.688 1 92 131 LEU A C 1
ATOM 1056 O O . LEU A 1 131 ? -4.934 2.555 31.891 1 92 131 LEU A O 1
ATOM 1060 N N . GLY A 1 132 ? -4.602 3.951 30.125 1 91.31 132 GLY A N 1
ATOM 1061 C CA . GLY A 1 132 ? -4.863 5.141 30.922 1 91.31 132 GLY A CA 1
ATOM 1062 C C . GLY A 1 132 ? -3.621 5.695 31.594 1 91.31 132 GLY A C 1
ATOM 1063 O O . GLY A 1 132 ? -3.701 6.645 32.375 1 91.31 132 GLY A O 1
ATOM 1064 N N . ASP A 1 133 ? -2.502 5.125 31.266 1 96.25 133 ASP A N 1
ATOM 1065 C CA . ASP A 1 133 ? -1.269 5.602 31.891 1 96.25 133 ASP A CA 1
ATOM 1066 C C . ASP A 1 133 ? -0.623 6.703 31.047 1 96.25 133 ASP A C 1
ATOM 1068 O O . ASP A 1 133 ? 0.496 7.133 31.328 1 96.25 133 ASP A O 1
ATOM 1072 N N . GLY A 1 134 ? -1.259 7.082 30 1 96 134 GLY A N 1
ATOM 1073 C CA . GLY A 1 134 ? -0.782 8.172 29.156 1 96 134 GLY A CA 1
ATOM 1074 C C . GLY A 1 134 ? 0.281 7.734 28.156 1 96 134 GLY A C 1
ATOM 1075 O O . GLY A 1 134 ? 0.976 8.57 27.578 1 96 134 GLY A O 1
ATOM 1076 N N . LYS A 1 135 ? 0.38 6.434 27.953 1 97.88 135 LYS A N 1
ATOM 1077 C CA . LYS A 1 135 ? 1.488 5.941 27.141 1 97.88 135 LYS A CA 1
ATOM 1078 C C . LYS A 1 135 ? 0.983 5.32 25.828 1 97.88 135 LYS A C 1
ATOM 1080 O O . LYS A 1 135 ? 1.775 4.836 25.016 1 97.88 135 LYS A O 1
ATOM 1085 N N . ASP A 1 136 ? -0.368 5.344 25.625 1 98.62 136 ASP A N 1
ATOM 1086 C CA . ASP A 1 136 ? -0.936 4.914 24.359 1 98.62 136 ASP A CA 1
ATOM 1087 C C . ASP A 1 136 ? -0.964 6.062 23.359 1 98.62 136 ASP A C 1
ATOM 1089 O O . ASP A 1 136 ? -1.628 7.074 23.578 1 98.62 136 ASP A O 1
ATOM 1093 N N . VAL A 1 137 ? -0.241 5.855 22.203 1 98.81 137 VAL A N 1
ATOM 1094 C CA . VAL A 1 137 ? -0.053 7.023 21.344 1 98.81 137 VAL A CA 1
ATOM 1095 C C . VAL A 1 137 ? -0.448 6.691 19.906 1 98.81 137 VAL A C 1
ATOM 1097 O O . VAL A 1 137 ? -0.476 5.52 19.531 1 98.81 137 VAL A O 1
ATOM 1100 N N . TRP A 1 138 ? -0.86 7.676 19.266 1 98.88 138 TRP A N 1
ATOM 1101 C CA . TRP A 1 138 ? -1.039 7.703 17.828 1 98.88 138 TRP A CA 1
ATOM 1102 C C . TRP A 1 138 ? -0.068 8.68 17.172 1 98.88 138 TRP A C 1
ATOM 1104 O O . TRP A 1 138 ? 0.075 9.82 17.625 1 98.88 138 TRP A O 1
ATOM 1114 N N . VAL A 1 139 ? 0.666 8.258 16.141 1 98.94 139 VAL A N 1
ATOM 1115 C CA . VAL A 1 139 ? 1.63 9.109 15.461 1 98.94 139 VAL A CA 1
ATOM 1116 C C . VAL A 1 139 ? 1.033 9.609 14.148 1 98.94 139 VAL A C 1
ATOM 1118 O O . VAL A 1 139 ? 0.434 8.836 13.398 1 98.94 139 VAL A O 1
ATOM 1121 N N . PHE A 1 140 ? 1.146 10.93 13.922 1 98.94 140 PHE A N 1
ATOM 1122 C CA . PHE A 1 140 ? 0.744 11.547 12.656 1 98.94 140 PHE A CA 1
ATOM 1123 C C . PHE A 1 140 ? 1.933 12.211 11.984 1 98.94 140 PHE A C 1
ATOM 1125 O O . PHE A 1 140 ? 2.73 12.891 12.641 1 98.94 140 PHE A O 1
ATOM 1132 N N . ASP A 1 141 ? 2.014 12.016 10.641 1 98.94 141 ASP A N 1
ATOM 1133 C CA . ASP A 1 141 ? 2.711 13.008 9.828 1 98.94 141 ASP A CA 1
ATOM 1134 C C . ASP A 1 141 ? 1.928 14.32 9.766 1 98.94 141 ASP A C 1
ATOM 1136 O O . ASP A 1 141 ? 0.799 14.391 10.258 1 98.94 141 ASP A O 1
ATOM 1140 N N . ILE A 1 142 ? 2.564 15.383 9.203 1 98.94 142 ILE A N 1
ATOM 1141 C CA . ILE A 1 142 ? 1.857 16.656 9.18 1 98.94 142 ILE A CA 1
ATOM 1142 C C . ILE A 1 142 ? 1.472 17 7.746 1 98.94 142 ILE A C 1
ATOM 1144 O O . ILE A 1 142 ? 0.286 17.141 7.43 1 98.94 142 ILE A O 1
ATOM 1148 N N . ASP A 1 143 ? 2.449 17.125 6.809 1 98.88 143 ASP A N 1
ATOM 1149 C CA . ASP A 1 143 ? 2.188 17.562 5.441 1 98.88 143 ASP A CA 1
ATOM 1150 C C . ASP A 1 143 ? 1.409 16.516 4.66 1 98.88 143 ASP A C 1
ATOM 1152 O O . ASP A 1 143 ? 1.87 15.383 4.508 1 98.88 143 ASP A O 1
ATOM 1156 N N . GLU A 1 144 ? 0.206 16.875 4.117 1 98.88 144 GLU A N 1
ATOM 1157 C CA . GLU A 1 144 ? -0.799 16.078 3.426 1 98.88 144 GLU A CA 1
ATOM 1158 C C . GLU A 1 144 ? -1.302 14.938 4.309 1 98.88 144 GLU A C 1
ATOM 1160 O O . GLU A 1 144 ? -1.816 13.93 3.811 1 98.88 144 GLU A O 1
ATOM 1165 N N . THR A 1 145 ? -1.101 15.086 5.602 1 98.94 145 THR A N 1
ATOM 1166 C CA . THR A 1 145 ? -1.675 14.195 6.605 1 98.94 145 THR A CA 1
ATOM 1167 C C . THR A 1 145 ? -2.584 14.969 7.559 1 98.94 145 THR A C 1
ATOM 1169 O O . THR A 1 145 ? -3.781 14.688 7.645 1 98.94 145 THR A O 1
ATOM 1172 N N . LEU A 1 146 ? -2.037 15.992 8.203 1 98.94 146 LEU A N 1
ATOM 1173 C CA . LEU A 1 146 ? -2.865 16.875 9.023 1 98.94 146 LEU A CA 1
ATOM 1174 C C . LEU A 1 146 ? -3.141 18.188 8.305 1 98.94 146 LEU A C 1
ATOM 1176 O O . LEU A 1 146 ? -4.27 18.688 8.328 1 98.94 146 LEU A O 1
ATOM 1180 N N . LEU A 1 147 ? -2.125 18.734 7.684 1 98.94 147 LEU A N 1
ATOM 1181 C CA . LEU A 1 147 ? -2.232 19.984 6.941 1 98.94 147 LEU A CA 1
ATOM 1182 C C . LEU A 1 147 ? -2.193 19.719 5.438 1 98.94 147 LEU A C 1
ATOM 1184 O O . LEU A 1 147 ? -1.426 18.875 4.969 1 98.94 147 LEU A O 1
ATOM 1188 N N . SER A 1 148 ? -3.002 20.453 4.695 1 98.88 148 SER A N 1
ATOM 1189 C CA . SER A 1 148 ? -3.025 20.344 3.24 1 98.88 148 SER A CA 1
ATOM 1190 C C . SER A 1 148 ? -2.189 21.438 2.584 1 98.88 148 SER A C 1
ATOM 1192 O O . SER A 1 148 ? -2.479 22.625 2.744 1 98.88 148 SER A O 1
ATOM 1194 N N . ASN A 1 149 ? -1.228 21.078 1.834 1 98.81 149 ASN A N 1
ATOM 1195 C CA . ASN A 1 149 ? -0.444 22.031 1.057 1 98.81 149 ASN A CA 1
ATOM 1196 C C . ASN A 1 149 ? -0.958 22.141 -0.375 1 98.81 149 ASN A C 1
ATOM 1198 O O . ASN A 1 149 ? -0.248 22.625 -1.258 1 98.81 149 ASN A O 1
ATOM 1202 N N . LEU A 1 150 ? -2.16 21.703 -0.597 1 98.56 150 LEU A N 1
ATOM 1203 C CA . LEU A 1 150 ? -2.793 21.75 -1.91 1 98.56 150 LEU A CA 1
ATOM 1204 C C . LEU A 1 150 ? -2.793 23.188 -2.455 1 98.56 150 LEU A C 1
ATOM 1206 O O . LEU A 1 150 ? -2.553 23.391 -3.646 1 98.56 150 LEU A O 1
ATOM 1210 N N . PRO A 1 151 ? -3.1 24.25 -1.643 1 98.38 151 PRO A N 1
ATOM 1211 C CA . PRO A 1 151 ? -3.047 25.594 -2.203 1 98.38 151 PRO A CA 1
ATOM 1212 C C . PRO A 1 151 ? -1.698 25.922 -2.842 1 98.38 151 PRO A C 1
ATOM 1214 O O . PRO A 1 151 ? -1.647 26.547 -3.904 1 98.38 151 PRO A O 1
ATOM 1217 N N . TYR A 1 152 ? -0.632 25.5 -2.229 1 98.44 152 TYR A N 1
ATOM 1218 C CA . TYR A 1 152 ? 0.697 25.703 -2.793 1 98.44 152 TYR A CA 1
ATOM 1219 C C . TYR A 1 152 ? 0.863 24.922 -4.09 1 98.44 152 TYR A C 1
ATOM 1221 O O . TYR A 1 152 ? 1.3 25.469 -5.105 1 98.44 152 TYR A O 1
ATOM 1229 N N . TYR A 1 153 ? 0.506 23.656 -4.074 1 98.38 153 TYR A N 1
ATOM 1230 C CA . TYR A 1 153 ? 0.746 22.781 -5.215 1 98.38 153 TYR A CA 1
ATOM 1231 C C . TYR A 1 153 ? -0.177 23.141 -6.375 1 98.38 153 TYR A C 1
ATOM 1233 O O . TYR A 1 153 ? 0.191 22.969 -7.543 1 98.38 153 TYR A O 1
ATOM 1241 N N . ALA A 1 154 ? -1.365 23.594 -6.066 1 97.62 154 ALA A N 1
ATOM 1242 C CA . ALA A 1 154 ? -2.271 24.047 -7.113 1 97.62 154 ALA A CA 1
ATOM 1243 C C . ALA A 1 154 ? -1.634 25.172 -7.938 1 97.62 154 ALA A C 1
ATOM 1245 O O . ALA A 1 154 ? -1.859 25.266 -9.148 1 97.62 154 ALA A O 1
ATOM 1246 N N . GLU A 1 155 ? -0.823 25.969 -7.305 1 96.06 155 GLU A N 1
ATOM 1247 C CA . GLU A 1 155 ? -0.151 27.062 -7.992 1 96.06 155 GLU A CA 1
ATOM 1248 C C . GLU A 1 155 ? 1.176 26.609 -8.594 1 96.06 155 GLU A C 1
ATOM 1250 O O . GLU A 1 155 ? 1.812 27.359 -9.336 1 96.06 155 GLU A O 1
ATOM 1255 N N . ASN A 1 156 ? 1.556 25.391 -8.242 1 96.31 156 ASN A N 1
ATOM 1256 C CA . ASN A 1 156 ? 2.854 24.891 -8.695 1 96.31 156 ASN A CA 1
ATOM 1257 C C . ASN A 1 156 ? 2.727 23.578 -9.445 1 96.31 156 ASN A C 1
ATOM 1259 O O . ASN A 1 156 ? 3.529 22.656 -9.242 1 96.31 156 ASN A O 1
ATOM 1263 N N . GLY A 1 157 ? 1.645 23.406 -10.18 1 96.75 157 GLY A N 1
ATOM 1264 C CA . GLY A 1 157 ? 1.524 22.344 -11.156 1 96.75 157 GLY A CA 1
ATOM 1265 C C . GLY A 1 157 ? 1.114 21.016 -10.539 1 96.75 157 GLY A C 1
ATOM 1266 O O . GLY A 1 157 ? 1.31 19.953 -11.141 1 96.75 157 GLY A O 1
ATOM 1267 N N . PHE A 1 158 ? 0.624 20.969 -9.344 1 98.12 158 PHE A N 1
ATOM 1268 C CA . PHE A 1 158 ? 0.129 19.781 -8.672 1 98.12 158 PHE A CA 1
ATOM 1269 C C . PHE A 1 158 ? 1.197 18.688 -8.648 1 98.12 158 PHE A C 1
ATOM 1271 O O . PHE A 1 158 ? 0.896 17.516 -8.844 1 98.12 158 PHE A O 1
ATOM 1278 N N . GLY A 1 159 ? 2.459 19.125 -8.539 1 97.81 159 GLY A N 1
ATOM 1279 C CA . GLY A 1 159 ? 3.555 18.172 -8.391 1 97.81 159 GLY A CA 1
ATOM 1280 C C . GLY A 1 159 ? 4.25 17.859 -9.703 1 97.81 159 GLY A C 1
ATOM 1281 O O . GLY A 1 159 ? 5.211 17.094 -9.734 1 97.81 159 GLY A O 1
ATOM 1282 N N . SER A 1 160 ? 3.846 18.453 -10.828 1 97.69 160 SER A N 1
ATOM 1283 C CA . SER A 1 160 ? 4.441 18.156 -12.125 1 97.69 160 SER A CA 1
ATOM 1284 C C . SER A 1 160 ? 5.672 19.016 -12.383 1 97.69 160 SER A C 1
ATOM 1286 O O . SER A 1 160 ? 6.422 18.781 -13.328 1 97.69 160 SER A O 1
ATOM 1288 N N . LYS A 1 161 ? 5.918 20.016 -11.539 1 96.94 161 LYS A N 1
ATOM 1289 C CA . LYS A 1 161 ? 7.105 20.859 -11.625 1 96.94 161 LYS A CA 1
ATOM 1290 C C . LYS A 1 161 ? 8.18 20.406 -10.641 1 96.94 161 LYS A C 1
ATOM 1292 O O . LYS A 1 161 ? 7.871 19.766 -9.633 1 96.94 161 LYS A O 1
ATOM 1297 N N . ASP A 1 162 ? 9.359 20.797 -10.945 1 95.19 162 ASP A N 1
ATOM 1298 C CA . ASP A 1 162 ? 10.438 20.5 -10.016 1 95.19 162 ASP A CA 1
ATOM 1299 C C . ASP A 1 162 ? 10.195 21.172 -8.664 1 95.19 162 ASP A C 1
ATOM 1301 O O . ASP A 1 162 ? 9.781 22.328 -8.602 1 95.19 162 ASP A O 1
ATOM 1305 N N . PHE A 1 163 ? 10.414 20.406 -7.68 1 94.56 163 PHE A N 1
ATOM 1306 C CA . PHE A 1 163 ? 10.219 20.922 -6.328 1 94.56 163 PHE A CA 1
ATOM 1307 C C . PHE A 1 163 ? 11.219 22.031 -6.02 1 94.56 163 PHE A C 1
ATOM 1309 O O . PHE A 1 163 ? 12.422 21.875 -6.25 1 94.56 163 PHE A O 1
ATOM 1316 N N . ASN A 1 164 ? 10.727 23.094 -5.578 1 96 164 ASN A N 1
ATOM 1317 C CA . ASN A 1 164 ? 11.531 24.203 -5.094 1 96 164 ASN A CA 1
ATOM 1318 C C . ASN A 1 164 ? 11.422 24.359 -3.58 1 96 164 ASN A C 1
ATOM 1320 O O . ASN A 1 164 ? 10.422 24.875 -3.076 1 96 164 ASN A O 1
ATOM 1324 N N . GLU A 1 165 ? 12.453 23.984 -2.9 1 94.81 165 GLU A N 1
ATOM 1325 C CA . GLU A 1 165 ? 12.445 23.953 -1.441 1 94.81 165 GLU A CA 1
ATOM 1326 C C . GLU A 1 165 ? 12.234 25.359 -0.865 1 94.81 165 GLU A C 1
ATOM 1328 O O . GLU A 1 165 ? 11.5 25.516 0.116 1 94.81 165 GLU A O 1
ATOM 1333 N N . ASP A 1 166 ? 12.914 26.375 -1.4 1 96.44 166 ASP A N 1
ATOM 1334 C CA . ASP A 1 166 ? 12.781 27.734 -0.912 1 96.44 166 ASP A CA 1
ATOM 1335 C C . ASP A 1 166 ? 11.352 28.234 -1.062 1 96.44 166 ASP A C 1
ATOM 1337 O O . ASP A 1 166 ? 10.805 28.859 -0.146 1 96.44 166 ASP A O 1
ATOM 1341 N N . SER A 1 167 ? 10.789 27.953 -2.221 1 97.5 167 SER A N 1
ATOM 1342 C CA . SER A 1 167 ? 9.414 28.344 -2.465 1 97.5 167 SER A CA 1
ATOM 1343 C C . SER A 1 167 ? 8.453 27.656 -1.492 1 97.5 167 SER A C 1
ATOM 1345 O O . SER A 1 167 ? 7.52 28.281 -0.99 1 97.5 167 SER A O 1
ATOM 1347 N N . PHE A 1 168 ? 8.68 26.406 -1.221 1 97.81 168 PHE A N 1
ATOM 1348 C CA . PHE A 1 168 ? 7.836 25.688 -0.281 1 97.81 168 PHE A CA 1
ATOM 1349 C C . PHE A 1 168 ? 8.008 26.219 1.134 1 97.81 168 PHE A C 1
ATOM 1351 O O . PHE A 1 168 ? 7.035 26.359 1.879 1 97.81 168 PHE A O 1
ATOM 1358 N N . ASN A 1 169 ? 9.227 26.484 1.485 1 97.56 169 ASN A N 1
ATOM 1359 C CA . ASN A 1 169 ? 9.484 27.062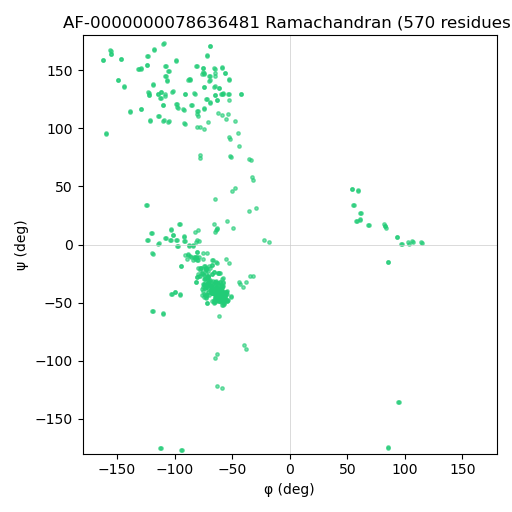 2.801 1 97.56 169 ASN A CA 1
ATOM 1360 C C . ASN A 1 169 ? 8.758 28.391 2.984 1 97.56 169 ASN A C 1
ATOM 1362 O O . ASN A 1 169 ? 8.258 28.672 4.07 1 97.56 169 ASN A O 1
ATOM 1366 N N . GLU A 1 170 ? 8.75 29.203 1.953 1 97.94 170 GLU A N 1
ATOM 1367 C CA . GLU A 1 170 ? 8 30.453 2.006 1 97.94 170 GLU A CA 1
ATOM 1368 C C . GLU A 1 170 ? 6.52 30.203 2.26 1 97.94 170 GLU A C 1
ATOM 1370 O O . GLU A 1 170 ? 5.871 30.953 2.984 1 97.94 170 GLU A O 1
ATOM 1375 N N . TRP A 1 171 ? 6 29.172 1.643 1 98.56 171 TRP A N 1
ATOM 1376 C CA . TRP A 1 171 ? 4.613 28.781 1.866 1 98.56 171 TRP A CA 1
ATOM 1377 C C . TRP A 1 171 ? 4.398 28.344 3.311 1 98.56 171 TRP A C 1
ATOM 1379 O O . TRP A 1 171 ? 3.424 28.734 3.949 1 98.56 171 TRP A O 1
ATOM 1389 N N . VAL A 1 172 ? 5.293 27.516 3.852 1 98.62 172 VAL A N 1
ATOM 1390 C CA . VAL A 1 172 ? 5.18 26.969 5.203 1 98.62 172 VAL A CA 1
ATOM 1391 C C . VAL A 1 172 ? 5.164 28.125 6.215 1 98.62 172 VAL A C 1
ATOM 1393 O O . VAL A 1 172 ? 4.391 28.109 7.172 1 98.62 172 VAL A O 1
ATOM 1396 N N . VAL A 1 173 ? 5.957 29.109 5.965 1 98 173 VAL A N 1
ATOM 1397 C CA . VAL A 1 173 ? 6.121 30.219 6.887 1 98 173 VAL A CA 1
ATOM 1398 C C . VAL A 1 173 ? 4.824 31.031 6.965 1 98 173 VAL A C 1
ATOM 1400 O O . VAL A 1 173 ? 4.531 31.656 7.988 1 98 173 VAL A O 1
ATOM 1403 N N . LYS A 1 174 ? 4.039 30.969 5.926 1 98.31 174 LYS A N 1
ATOM 1404 C CA . LYS A 1 174 ? 2.766 31.688 5.934 1 98.31 174 LYS A CA 1
ATOM 1405 C C . LYS A 1 174 ? 1.815 31.109 6.977 1 98.31 174 LYS A C 1
ATOM 1407 O O . LYS A 1 174 ? 0.878 31.781 7.41 1 98.31 174 LYS A O 1
ATOM 1412 N N . ALA A 1 175 ? 1.979 29.828 7.395 1 98.62 175 ALA A N 1
ATOM 1413 C CA . ALA A 1 175 ? 1.161 29.156 8.398 1 98.62 175 ALA A CA 1
ATOM 1414 C C . ALA A 1 175 ? -0.321 29.234 8.039 1 98.62 175 ALA A C 1
ATOM 1416 O O . ALA A 1 175 ? -1.152 29.562 8.891 1 98.62 175 ALA A O 1
ATOM 1417 N N . GLU A 1 176 ? -0.626 28.906 6.738 1 98.56 176 GLU A N 1
ATOM 1418 C CA . GLU A 1 176 ? -1.993 29.094 6.262 1 98.56 176 GLU A CA 1
ATOM 1419 C C . GLU A 1 176 ? -2.564 27.797 5.703 1 98.56 176 GLU A C 1
ATOM 1421 O O . GLU A 1 176 ? -3.652 27.781 5.125 1 98.56 176 GLU A O 1
ATOM 1426 N N . ALA A 1 177 ? -1.802 26.719 5.793 1 98.81 177 ALA A N 1
ATOM 1427 C CA . ALA A 1 177 ? -2.287 25.453 5.266 1 98.81 177 ALA A CA 1
ATOM 1428 C C . ALA A 1 177 ? -3.529 24.984 6.016 1 98.81 177 ALA A C 1
ATOM 1430 O O . ALA A 1 177 ? -3.525 24.906 7.246 1 98.81 177 ALA A O 1
ATOM 1431 N N . PRO A 1 178 ? -4.59 24.734 5.309 1 98.88 178 PRO A N 1
ATOM 1432 C CA . PRO A 1 178 ? -5.801 24.281 5.992 1 98.88 178 PRO A CA 1
ATOM 1433 C C . PRO A 1 178 ? -5.676 22.844 6.508 1 98.88 178 PRO A C 1
ATOM 1435 O O . PRO A 1 178 ? -4.809 22.094 6.047 1 98.88 178 PRO A O 1
ATOM 1438 N N . ALA A 1 179 ? -6.555 22.469 7.449 1 98.94 179 ALA A N 1
ATOM 1439 C CA . ALA A 1 179 ? -6.625 21.094 7.941 1 98.94 179 ALA A CA 1
ATOM 1440 C C . ALA A 1 179 ? -7.172 20.156 6.871 1 98.94 179 ALA A C 1
ATOM 1442 O O . ALA A 1 179 ? -7.98 20.562 6.035 1 98.94 179 ALA A O 1
ATOM 1443 N N . LEU A 1 180 ? -6.684 18.984 6.84 1 98.81 180 LEU A N 1
ATOM 1444 C CA . LEU A 1 180 ? -7.441 17.922 6.188 1 98.81 180 LEU A CA 1
ATOM 1445 C C . LEU A 1 180 ? -8.617 17.484 7.051 1 98.81 180 LEU A C 1
ATOM 1447 O O . LEU A 1 180 ? -8.43 16.969 8.156 1 98.81 180 LEU A O 1
ATOM 1451 N N . PRO A 1 181 ? -9.828 17.672 6.531 1 98.44 181 PRO A N 1
ATOM 1452 C CA . PRO A 1 181 ? -10.992 17.594 7.418 1 98.44 181 PRO A CA 1
ATOM 1453 C C . PRO A 1 181 ? -11.133 16.234 8.094 1 98.44 181 PRO A C 1
ATOM 1455 O O . PRO A 1 181 ? -11.469 16.172 9.281 1 98.44 181 PRO A O 1
ATOM 1458 N N . TYR A 1 182 ? -10.883 15.164 7.426 1 98.62 182 TYR A N 1
ATOM 1459 C CA . TYR A 1 182 ? -11.102 13.852 8.016 1 98.62 182 TYR A CA 1
ATOM 1460 C C . TYR A 1 182 ? -9.961 13.477 8.953 1 98.62 182 TYR A C 1
ATOM 1462 O O . TYR A 1 182 ? -10.156 12.711 9.906 1 98.62 182 TYR A O 1
ATOM 1470 N N . SER A 1 183 ? -8.758 14.016 8.727 1 98.88 183 SER A N 1
ATOM 1471 C CA . SER A 1 183 ? -7.688 13.867 9.703 1 98.88 183 SER A CA 1
ATOM 1472 C C . SER A 1 183 ? -8 14.625 10.992 1 98.88 183 SER A C 1
ATOM 1474 O O . SER A 1 183 ? -7.73 14.125 12.086 1 98.88 183 SER A O 1
ATOM 1476 N N . LEU A 1 184 ? -8.531 15.797 10.789 1 98.94 184 LEU A N 1
ATOM 1477 C CA . LEU A 1 184 ? -8.914 16.562 11.977 1 98.94 184 LEU A CA 1
ATOM 1478 C C . LEU A 1 184 ? -9.977 15.82 12.781 1 98.94 184 LEU A C 1
ATOM 1480 O O . LEU A 1 184 ? -9.898 15.766 14.008 1 98.94 184 LEU A O 1
ATOM 1484 N N . LYS A 1 185 ? -10.953 15.273 12.062 1 98.81 185 LYS A N 1
ATOM 1485 C CA . LYS A 1 185 ? -11.984 14.477 12.727 1 98.81 185 LYS A CA 1
ATOM 1486 C C . LYS A 1 185 ? -11.359 13.305 13.484 1 98.81 185 LYS A C 1
ATOM 1488 O O . LYS A 1 185 ? -11.703 13.062 14.641 1 98.81 185 LYS A O 1
ATOM 1493 N N . LEU A 1 186 ? -10.477 12.539 12.875 1 98.94 186 LEU A N 1
ATOM 1494 C CA . LEU A 1 186 ? -9.812 11.406 13.516 1 98.94 186 LEU A CA 1
ATOM 1495 C C . LEU A 1 186 ? -9.008 11.867 14.727 1 98.94 186 LEU A C 1
ATOM 1497 O O . LEU A 1 186 ? -9.078 11.25 15.789 1 98.94 186 LEU A O 1
ATOM 1501 N N . TYR A 1 187 ? -8.266 12.938 14.547 1 98.88 187 TYR A N 1
ATOM 1502 C CA . TYR A 1 187 ? -7.441 13.523 15.602 1 98.88 187 TYR A CA 1
ATOM 1503 C C . TYR A 1 187 ? -8.273 13.797 16.844 1 98.88 187 TYR A C 1
ATOM 1505 O O . TYR A 1 187 ? -7.887 13.406 17.953 1 98.88 187 TYR A O 1
ATOM 1513 N N . ASN A 1 188 ? -9.391 14.398 16.672 1 98.81 188 ASN A N 1
ATOM 1514 C CA . ASN A 1 188 ? -10.273 14.734 17.781 1 98.81 188 ASN A CA 1
ATOM 1515 C C . ASN A 1 188 ? -10.883 13.477 18.422 1 98.81 188 ASN A C 1
ATOM 1517 O O . ASN A 1 188 ? -11.016 13.391 19.641 1 98.81 188 ASN A O 1
ATOM 1521 N N . GLU A 1 189 ? -11.242 12.5 17.594 1 98.75 189 GLU A N 1
ATOM 1522 C CA . GLU A 1 189 ? -11.781 11.25 18.125 1 98.75 189 GLU A CA 1
ATOM 1523 C C . GLU A 1 189 ? -10.734 10.5 18.938 1 98.75 189 GLU A C 1
ATOM 1525 O O . GLU A 1 189 ? -11.055 9.898 19.969 1 98.75 189 GLU A O 1
ATOM 1530 N N . LEU A 1 190 ? -9.531 10.539 18.469 1 98.75 190 LEU A N 1
ATOM 1531 C CA . LEU A 1 190 ? -8.453 9.875 19.188 1 98.75 190 LEU A CA 1
ATOM 1532 C C . LEU A 1 190 ? -8.25 10.492 20.562 1 98.75 190 LEU A C 1
ATOM 1534 O O . LEU A 1 190 ? -8.094 9.766 21.562 1 98.75 190 LEU A O 1
ATOM 1538 N N . LYS A 1 191 ? -8.297 11.805 20.641 1 98.31 191 LYS A N 1
ATOM 1539 C CA . LYS A 1 191 ? -8.18 12.492 21.938 1 98.31 191 LYS A CA 1
ATOM 1540 C C . LYS A 1 191 ? -9.312 12.094 22.875 1 98.31 191 LYS A C 1
ATOM 1542 O O . LYS A 1 191 ? -9.07 11.836 24.062 1 98.31 191 LYS A O 1
ATOM 1547 N N . LYS A 1 192 ? -10.469 12.023 22.328 1 97.88 192 LYS A N 1
ATOM 1548 C CA . LYS A 1 192 ? -11.625 11.633 23.125 1 97.88 192 LYS A CA 1
ATOM 1549 C C . LYS A 1 192 ? -11.477 10.211 23.656 1 97.88 192 LYS A C 1
ATOM 1551 O O . LYS A 1 192 ? -11.938 9.906 24.766 1 97.88 192 LYS A O 1
ATOM 1556 N N . LEU A 1 193 ? -10.828 9.336 22.906 1 97.88 193 LEU A N 1
ATOM 1557 C CA . LEU A 1 193 ? -10.656 7.934 23.266 1 97.88 193 LEU A CA 1
ATOM 1558 C C . LEU A 1 193 ? -9.516 7.762 24.266 1 97.88 193 LEU A C 1
ATOM 1560 O O . LEU A 1 193 ? -9.32 6.676 24.812 1 97.88 193 LEU A O 1
ATOM 1564 N N . GLY A 1 194 ? -8.695 8.852 24.422 1 98 194 GLY A N 1
ATOM 1565 C CA . GLY A 1 194 ? -7.656 8.812 25.438 1 98 194 GLY A CA 1
ATOM 1566 C C . GLY A 1 194 ? -6.262 8.648 24.859 1 98 194 GLY A C 1
ATOM 1567 O O . GLY A 1 194 ? -5.289 8.539 25.609 1 98 194 GLY A O 1
ATOM 1568 N N . PHE A 1 195 ? -6.141 8.625 23.562 1 98.62 195 PHE A N 1
ATOM 1569 C CA . PHE A 1 195 ? -4.82 8.547 22.938 1 98.62 195 PHE A CA 1
ATOM 1570 C C . PHE A 1 195 ? -4.059 9.852 23.141 1 98.62 195 PHE A C 1
ATOM 1572 O O . PHE A 1 195 ? -4.645 10.938 23.094 1 98.62 195 PHE A O 1
ATOM 1579 N N . ARG A 1 196 ? -2.758 9.695 23.391 1 98.5 196 ARG A N 1
ATOM 1580 C CA . ARG A 1 196 ? -1.874 10.836 23.172 1 98.5 196 ARG A CA 1
ATOM 1581 C C . ARG A 1 196 ? -1.398 10.898 21.734 1 98.5 196 ARG A C 1
ATOM 1583 O O . ARG A 1 196 ? -1.114 9.867 21.109 1 98.5 196 ARG A O 1
ATOM 1590 N N . VAL A 1 197 ? -1.317 12.109 21.25 1 98.81 197 VAL A N 1
ATOM 1591 C CA . VAL A 1 197 ? -0.979 12.266 19.828 1 98.81 197 VAL A CA 1
ATOM 1592 C C . VAL A 1 197 ? 0.443 12.805 19.703 1 98.81 197 VAL A C 1
ATOM 1594 O O . VAL A 1 197 ? 0.805 13.789 20.344 1 98.81 197 VAL A O 1
ATOM 1597 N N . ILE A 1 198 ? 1.23 12.117 18.875 1 98.94 198 ILE A N 1
ATOM 1598 C CA . ILE A 1 198 ? 2.578 12.57 18.547 1 98.94 198 ILE A CA 1
ATOM 1599 C C . ILE A 1 198 ? 2.648 12.969 17.078 1 98.94 198 ILE A C 1
ATOM 1601 O O . ILE A 1 198 ? 2.229 12.203 16.203 1 98.94 198 ILE A O 1
ATOM 1605 N N . LEU A 1 199 ? 3.102 14.195 16.828 1 98.94 199 LEU A N 1
ATOM 1606 C CA . LEU A 1 199 ? 3.287 14.711 15.484 1 98.94 199 LEU A CA 1
ATOM 1607 C C . LEU A 1 199 ? 4.742 14.57 15.047 1 98.94 199 LEU A C 1
ATOM 1609 O O . LEU A 1 199 ? 5.645 15.102 15.695 1 98.94 199 LEU A O 1
ATOM 1613 N N . LEU A 1 200 ? 4.934 13.805 14.016 1 98.94 200 LEU A N 1
ATOM 1614 C CA . LEU A 1 200 ? 6.266 13.508 13.5 1 98.94 200 LEU A CA 1
ATOM 1615 C C . LEU A 1 200 ? 6.395 13.953 12.047 1 98.94 200 LEU A C 1
ATOM 1617 O O . LEU A 1 200 ? 5.82 13.328 11.148 1 98.94 200 LEU A O 1
ATOM 1621 N N . THR A 1 201 ? 7.141 15.078 11.805 1 98.88 201 THR A N 1
ATOM 1622 C CA . THR A 1 201 ? 7.188 15.703 10.492 1 98.88 201 THR A CA 1
ATOM 1623 C C . THR A 1 201 ? 8.625 15.812 9.992 1 98.88 201 THR A C 1
ATOM 1625 O O . THR A 1 201 ? 9.57 15.742 10.781 1 98.88 201 THR A O 1
ATOM 1628 N N . GLY A 1 202 ? 8.766 15.859 8.664 1 98.12 202 GLY A N 1
ATOM 1629 C CA . GLY A 1 202 ? 10.07 16.078 8.047 1 98.12 202 GLY A CA 1
ATOM 1630 C C . GLY A 1 202 ? 10.484 17.531 8.023 1 98.12 202 GLY A C 1
ATOM 1631 O O . GLY A 1 202 ? 11.602 17.859 7.617 1 98.12 202 GLY A O 1
ATOM 1632 N N . ARG A 1 203 ? 9.594 18.469 8.43 1 98.12 203 ARG A N 1
ATOM 1633 C CA . ARG A 1 203 ? 9.945 19.891 8.516 1 98.12 203 ARG A CA 1
ATOM 1634 C C . ARG A 1 203 ? 11.117 20.109 9.469 1 98.12 203 ARG A C 1
ATOM 1636 O O . ARG A 1 203 ? 11.305 19.344 10.422 1 98.12 203 ARG A O 1
ATOM 1643 N N . GLU A 1 204 ? 11.852 21.125 9.234 1 97.44 204 GLU A N 1
ATOM 1644 C CA . GLU A 1 204 ? 13.039 21.422 10.031 1 97.44 204 GLU A CA 1
ATOM 1645 C C . GLU A 1 204 ? 12.672 22.109 11.344 1 97.44 204 GLU A C 1
ATOM 1647 O O . GLU A 1 204 ? 11.68 22.828 11.422 1 97.44 204 GLU A O 1
ATOM 1652 N N . GLU A 1 205 ? 13.586 21.906 12.32 1 98.25 205 GLU A N 1
ATOM 1653 C CA . GLU A 1 205 ? 13.375 22.469 13.648 1 98.25 205 GLU A CA 1
ATOM 1654 C C . GLU A 1 205 ? 13.242 24 13.578 1 98.25 205 GLU A C 1
ATOM 1656 O O . GLU A 1 205 ? 12.531 24.594 14.391 1 98.25 205 GLU A O 1
ATOM 1661 N N . SER A 1 206 ? 13.852 24.641 12.641 1 97.38 206 SER A N 1
ATOM 1662 C CA . SER A 1 206 ? 13.758 26.078 12.469 1 97.38 206 SER A CA 1
ATOM 1663 C C . SER A 1 206 ? 12.336 26.516 12.148 1 97.38 206 SER A C 1
ATOM 1665 O O . SER A 1 206 ? 12 27.703 12.258 1 97.38 206 SER A O 1
ATOM 1667 N N . GLN A 1 207 ? 11.484 25.562 11.758 1 98.38 207 GLN A N 1
ATOM 1668 C CA . GLN A 1 207 ? 10.109 25.875 11.383 1 98.38 207 GLN A CA 1
ATOM 1669 C C . GLN A 1 207 ? 9.141 25.5 12.492 1 98.38 207 GLN A C 1
ATOM 1671 O O . GLN A 1 207 ? 7.926 25.438 12.281 1 98.38 207 GLN A O 1
ATOM 1676 N N . ARG A 1 208 ? 9.578 25.219 13.695 1 98.69 208 ARG A N 1
ATOM 1677 C CA . ARG A 1 208 ? 8.734 24.734 14.781 1 98.69 208 ARG A CA 1
ATOM 1678 C C . ARG A 1 208 ? 7.613 25.719 15.086 1 98.69 208 ARG A C 1
ATOM 1680 O O . ARG A 1 208 ? 6.441 25.328 15.148 1 98.69 208 ARG A O 1
ATOM 1687 N N . THR A 1 209 ? 7.969 26.953 15.289 1 98.69 209 THR A N 1
ATOM 1688 C CA . THR A 1 209 ? 6.992 27.938 15.727 1 98.69 209 THR A CA 1
ATOM 1689 C C . THR A 1 209 ? 5.887 28.109 14.688 1 98.69 209 THR A C 1
ATOM 1691 O O . THR A 1 209 ? 4.699 28.031 15.016 1 98.69 209 THR A O 1
ATOM 1694 N N . VAL A 1 210 ? 6.27 28.25 13.414 1 98.81 210 VAL A N 1
ATOM 1695 C CA . VAL A 1 210 ? 5.281 28.5 12.367 1 98.81 210 VAL A CA 1
ATOM 1696 C C . VAL A 1 210 ? 4.457 27.234 12.125 1 98.81 210 VAL A C 1
ATOM 1698 O O . VAL A 1 210 ? 3.266 27.312 11.82 1 98.81 210 VAL A O 1
ATOM 1701 N N . THR A 1 211 ? 5.078 26.062 12.281 1 98.94 211 THR A N 1
ATOM 1702 C CA . THR A 1 211 ? 4.355 24.797 12.156 1 98.94 211 THR A CA 1
ATOM 1703 C C . THR A 1 211 ? 3.299 24.672 13.25 1 98.94 211 THR A C 1
ATOM 1705 O O . THR A 1 211 ? 2.143 24.344 12.969 1 98.94 211 THR A O 1
ATOM 1708 N N . ALA A 1 212 ? 3.709 25 14.516 1 98.88 212 ALA A N 1
ATOM 1709 C CA . ALA A 1 212 ? 2.773 24.938 15.633 1 98.88 212 ALA A CA 1
ATOM 1710 C C . ALA A 1 212 ? 1.634 25.938 15.445 1 98.88 212 ALA A C 1
ATOM 1712 O O . ALA A 1 212 ? 0.468 25.609 15.68 1 98.88 212 ALA A O 1
ATOM 1713 N N . GLU A 1 213 ? 1.973 27.125 15.016 1 98.81 213 GLU A N 1
ATOM 1714 C CA . GLU A 1 213 ? 0.969 28.141 14.758 1 98.81 213 GLU A CA 1
ATOM 1715 C C . GLU A 1 213 ? -0.052 27.672 13.727 1 98.81 213 GLU A C 1
ATOM 1717 O O . GLU A 1 213 ? -1.257 27.859 13.906 1 98.81 213 GLU A O 1
ATOM 1722 N N . ASN A 1 214 ? 0.451 27.078 12.633 1 98.94 214 ASN A N 1
ATOM 1723 C CA . ASN A 1 214 ? -0.437 26.594 11.586 1 98.94 214 ASN A CA 1
ATOM 1724 C C . ASN A 1 214 ? -1.356 25.484 12.102 1 98.94 214 ASN A C 1
ATOM 1726 O O . ASN A 1 214 ? -2.555 25.484 11.812 1 98.94 214 ASN A O 1
ATOM 1730 N N . LEU A 1 215 ? -0.779 24.547 12.836 1 98.94 215 LEU A N 1
ATOM 1731 C CA . LEU A 1 215 ? -1.562 23.453 13.391 1 98.94 215 LEU A CA 1
ATOM 1732 C C . LEU A 1 215 ? -2.68 23.969 14.289 1 98.94 215 LEU A C 1
ATOM 1734 O O . LEU A 1 215 ? -3.83 23.547 14.164 1 98.94 215 LEU A O 1
ATOM 1738 N N . ILE A 1 216 ? -2.369 24.891 15.172 1 98.88 216 ILE A N 1
ATOM 1739 C CA . ILE A 1 216 ? -3.354 25.469 16.078 1 98.88 216 ILE A CA 1
ATOM 1740 C C . ILE A 1 216 ? -4.43 26.203 15.273 1 98.88 216 ILE A C 1
ATOM 1742 O O . ILE A 1 216 ? -5.625 26.016 15.516 1 98.88 216 ILE A O 1
ATOM 1746 N N . ALA A 1 217 ? -4.012 27 14.297 1 98.81 217 ALA A N 1
ATOM 1747 C CA . ALA A 1 217 ? -4.953 27.734 13.461 1 98.81 217 ALA A CA 1
ATOM 1748 C C . ALA A 1 217 ? -5.891 26.797 12.711 1 98.81 217 ALA A C 1
ATOM 1750 O O . ALA A 1 217 ? -7.047 27.125 12.461 1 98.81 217 ALA A O 1
ATOM 1751 N N . ALA A 1 218 ? -5.379 25.641 12.367 1 98.88 218 ALA A N 1
ATOM 1752 C CA . ALA A 1 218 ? -6.141 24.656 11.586 1 98.88 218 ALA A CA 1
ATOM 1753 C C . ALA A 1 218 ? -7.043 23.828 12.492 1 98.88 218 ALA A C 1
ATOM 1755 O O . ALA A 1 218 ? -7.836 23.016 12.016 1 98.88 218 ALA A O 1
ATOM 1756 N N . GLY A 1 219 ? -6.867 23.938 13.805 1 98.81 219 GLY A N 1
ATOM 1757 C CA . GLY A 1 219 ? -7.809 23.297 14.711 1 98.81 219 GLY A CA 1
ATOM 1758 C C . GLY A 1 219 ? -7.184 22.188 15.523 1 98.81 219 GLY A C 1
ATOM 1759 O O . GLY A 1 219 ? -7.867 21.531 16.312 1 98.81 219 GLY A O 1
ATOM 1760 N N . TYR A 1 220 ? -5.918 21.938 15.359 1 98.88 220 TYR A N 1
ATOM 1761 C CA . TYR A 1 220 ? -5.234 20.891 16.141 1 98.88 220 TYR A CA 1
ATOM 1762 C C . TYR A 1 220 ? -4.711 21.453 17.453 1 98.88 220 TYR A C 1
ATOM 1764 O O . TYR A 1 220 ? -4.309 22.625 17.516 1 98.88 220 TYR A O 1
ATOM 1772 N N . ASP A 1 221 ? -4.801 20.625 18.5 1 98.31 221 ASP A N 1
ATOM 1773 C CA . ASP A 1 221 ? -4.352 21.094 19.797 1 98.31 221 ASP A CA 1
ATOM 1774 C C . ASP A 1 221 ? -3.98 19.906 20.703 1 98.31 221 ASP A C 1
ATOM 1776 O O . ASP A 1 221 ? -4.141 18.75 20.312 1 98.31 221 ASP A O 1
ATOM 1780 N N . SER A 1 222 ? -3.334 20.203 21.766 1 98.38 222 SER A N 1
ATOM 1781 C CA . SER A 1 222 ? -3.105 19.281 22.875 1 98.38 222 SER A CA 1
ATOM 1782 C C . SER A 1 222 ? -2.312 18.062 22.422 1 98.38 222 SER A C 1
ATOM 1784 O O . SER A 1 222 ? -2.541 16.953 22.906 1 98.38 222 SER A O 1
ATOM 1786 N N . TRP A 1 223 ? -1.492 18.203 21.375 1 98.75 223 TRP A N 1
ATOM 1787 C CA . TRP A 1 223 ? -0.614 17.078 21.062 1 98.75 223 TRP A CA 1
ATOM 1788 C C . TRP A 1 223 ? 0.397 16.844 22.172 1 98.75 223 TRP A C 1
ATOM 1790 O O . TRP A 1 223 ? 0.75 17.766 22.906 1 98.75 223 TRP A O 1
ATOM 1800 N N . GLU A 1 224 ? 0.812 15.609 22.281 1 98.62 224 GLU A N 1
ATOM 1801 C CA . GLU A 1 224 ? 1.804 15.219 23.281 1 98.62 224 GLU A CA 1
ATOM 1802 C C . GLU A 1 224 ? 3.195 15.711 22.906 1 98.62 224 GLU A C 1
ATOM 1804 O O . GLU A 1 224 ? 3.971 16.125 23.766 1 98.62 224 GLU A O 1
ATOM 1809 N N . ARG A 1 225 ? 3.525 15.555 21.609 1 98.62 225 ARG A N 1
ATOM 1810 C CA . ARG A 1 225 ? 4.84 15.945 21.109 1 98.62 225 ARG A CA 1
ATOM 1811 C C . ARG A 1 225 ? 4.762 16.406 19.656 1 98.62 225 ARG A C 1
ATOM 1813 O O . ARG A 1 225 ? 3.973 15.859 18.875 1 98.62 225 ARG A O 1
ATOM 1820 N N . LEU A 1 226 ? 5.547 17.422 19.391 1 98.88 226 LEU A N 1
ATOM 1821 C CA . LEU A 1 226 ? 5.832 17.859 18.031 1 98.88 226 LEU A CA 1
ATOM 1822 C C . LEU A 1 226 ? 7.301 17.641 17.688 1 98.88 226 LEU A C 1
ATOM 1824 O O . LEU A 1 226 ? 8.18 18.312 18.234 1 98.88 226 LEU A O 1
ATOM 1828 N N . ILE A 1 227 ? 7.527 16.672 16.781 1 98.94 227 ILE A N 1
ATOM 1829 C CA . ILE A 1 227 ? 8.898 16.281 16.469 1 98.94 227 ILE A CA 1
ATOM 1830 C C . ILE A 1 227 ? 9.25 16.75 15.055 1 98.94 227 ILE A C 1
ATOM 1832 O O . ILE A 1 227 ? 8.578 16.375 14.086 1 98.94 227 ILE A O 1
ATOM 1836 N N . LEU A 1 228 ? 10.289 17.594 14.945 1 98.81 228 LEU A N 1
ATOM 1837 C CA . LEU A 1 228 ? 10.82 18.109 13.68 1 98.81 228 LEU A CA 1
ATOM 1838 C C . LEU A 1 228 ? 12.266 17.656 13.492 1 98.81 228 LEU A C 1
ATOM 1840 O O . LEU A 1 228 ? 12.891 17.141 14.422 1 98.81 228 LEU A O 1
ATOM 1844 N N . ARG A 1 229 ? 12.766 17.844 12.258 1 98.06 229 ARG A N 1
ATOM 1845 C CA . ARG A 1 229 ? 14.141 17.469 11.953 1 98.06 229 ARG A CA 1
ATOM 1846 C C . ARG A 1 229 ? 15.125 18.438 12.609 1 98.06 229 ARG A C 1
ATOM 1848 O O . ARG A 1 229 ? 15.078 19.641 12.359 1 98.06 229 ARG A O 1
ATOM 1855 N N . GLY A 1 230 ? 16.016 17.828 13.359 1 97.31 230 GLY A N 1
ATOM 1856 C CA . GLY A 1 230 ? 17.141 18.609 13.875 1 97.31 230 GLY A CA 1
ATOM 1857 C C . GLY A 1 230 ? 18.375 18.516 13.008 1 97.31 230 GLY A C 1
ATOM 1858 O O . GLY A 1 230 ? 18.359 17.891 11.953 1 97.31 230 GLY A O 1
ATOM 1859 N N . ALA A 1 231 ? 19.438 19.141 13.461 1 95.88 231 ALA A N 1
ATOM 1860 C CA . ALA A 1 231 ? 20.688 19.188 12.711 1 95.88 231 ALA A CA 1
ATOM 1861 C C . ALA A 1 231 ? 21.25 17.781 12.477 1 95.88 231 ALA A C 1
ATOM 1863 O O . ALA A 1 231 ? 21.781 17.5 11.406 1 95.88 231 ALA A O 1
ATOM 1864 N N . LYS A 1 232 ? 21.078 16.891 13.406 1 95.25 232 LYS A N 1
ATOM 1865 C CA . LYS A 1 232 ? 21.641 15.547 13.336 1 95.25 232 LYS A CA 1
ATOM 1866 C C . LYS A 1 232 ? 20.875 14.688 12.336 1 95.25 232 LYS A C 1
ATOM 1868 O O . LYS A 1 232 ? 21.344 13.609 11.953 1 95.25 232 LYS A O 1
ATOM 1873 N N . ASP A 1 233 ? 19.703 15.117 12.031 1 96.5 233 ASP A N 1
ATOM 1874 C CA . ASP A 1 233 ? 18.844 14.344 11.148 1 96.5 233 ASP A CA 1
ATOM 1875 C C . ASP A 1 233 ? 18.922 14.859 9.711 1 96.5 233 ASP A C 1
ATOM 1877 O O . ASP A 1 233 ? 18.281 14.312 8.812 1 96.5 233 ASP A O 1
ATOM 1881 N N . SER A 1 234 ? 19.719 15.922 9.508 1 91.94 234 SER A N 1
ATOM 1882 C CA . SER A 1 234 ? 19.828 16.531 8.188 1 91.94 234 SER A CA 1
ATOM 1883 C C . SER A 1 234 ? 20.297 15.516 7.152 1 91.94 234 SER A C 1
ATOM 1885 O O . SER A 1 234 ? 21.234 14.766 7.395 1 91.94 234 SER A O 1
ATOM 1887 N N . GLY A 1 235 ? 19.578 15.438 6.012 1 91.19 235 GLY A N 1
ATOM 1888 C CA . GLY A 1 235 ? 20 14.594 4.902 1 91.19 235 GLY A CA 1
ATOM 1889 C C . GLY A 1 235 ? 19.531 13.156 5.039 1 91.19 235 GLY A C 1
ATOM 1890 O O . GLY A 1 235 ? 19.578 12.383 4.074 1 91.19 235 GLY A O 1
ATOM 1891 N N . LYS A 1 236 ? 19.094 12.758 6.238 1 94.44 236 LYS A N 1
ATOM 1892 C CA . LYS A 1 236 ? 18.594 11.398 6.41 1 94.44 236 LYS A CA 1
ATOM 1893 C C . LYS A 1 236 ? 17.328 11.18 5.602 1 94.44 236 LYS A C 1
ATOM 1895 O O . LYS A 1 236 ? 16.438 12.031 5.594 1 94.44 236 LYS A O 1
ATOM 1900 N N . PRO A 1 237 ? 17.25 10.008 4.91 1 95.88 237 PRO A N 1
ATOM 1901 C CA . PRO A 1 237 ? 15.953 9.68 4.305 1 95.88 237 PRO A CA 1
ATOM 1902 C C . PRO A 1 237 ? 14.812 9.656 5.32 1 95.88 237 PRO A C 1
ATOM 1904 O O . PRO A 1 237 ? 15.023 9.289 6.48 1 95.88 237 PRO A O 1
ATOM 1907 N N . ALA A 1 238 ? 13.672 10.023 4.844 1 97.19 238 ALA A N 1
ATOM 1908 C CA . ALA A 1 238 ? 12.531 10.148 5.75 1 97.19 238 ALA A CA 1
ATOM 1909 C C . ALA A 1 238 ? 12.242 8.828 6.457 1 97.19 238 ALA A C 1
ATOM 1911 O O . ALA A 1 238 ? 11.938 8.812 7.652 1 97.19 238 ALA A O 1
ATOM 1912 N N . VAL A 1 239 ? 12.336 7.68 5.742 1 96.69 239 VAL A N 1
ATOM 1913 C CA . VAL A 1 239 ? 12.008 6.391 6.34 1 96.69 239 VAL A CA 1
ATOM 1914 C C . VAL A 1 239 ? 12.945 6.109 7.508 1 96.69 239 VAL A C 1
ATOM 1916 O O . VAL A 1 239 ? 12.523 5.582 8.539 1 96.69 239 VAL A O 1
ATOM 1919 N N . VAL A 1 240 ? 14.234 6.473 7.395 1 96.81 240 VAL A N 1
ATOM 1920 C CA . VAL A 1 240 ? 15.227 6.25 8.445 1 96.81 240 VAL A CA 1
ATOM 1921 C C . VAL A 1 240 ? 14.969 7.203 9.609 1 96.81 240 VAL A C 1
ATOM 1923 O O . VAL A 1 240 ? 14.844 6.77 10.758 1 96.81 240 VAL A O 1
ATOM 1926 N N . TYR A 1 241 ? 14.836 8.477 9.266 1 98.19 241 TYR A N 1
ATOM 1927 C CA . TYR A 1 241 ? 14.617 9.508 10.266 1 98.19 241 TYR A CA 1
ATOM 1928 C C . TYR A 1 241 ? 13.375 9.211 11.094 1 98.19 241 TYR A C 1
ATOM 1930 O O . TYR A 1 241 ? 13.422 9.195 12.328 1 98.19 241 TYR A O 1
ATOM 1938 N N . LYS A 1 242 ? 12.312 8.867 10.453 1 98.44 242 LYS A N 1
ATOM 1939 C CA . LYS A 1 242 ? 11.055 8.672 11.156 1 98.44 242 LYS A CA 1
ATOM 1940 C C . LYS A 1 242 ? 11.07 7.359 11.938 1 98.44 242 LYS A C 1
ATOM 1942 O O . LYS A 1 242 ? 10.5 7.273 13.031 1 98.44 242 LYS A O 1
ATOM 1947 N N . SER A 1 243 ? 11.742 6.32 11.414 1 97.81 243 SER A N 1
ATOM 1948 C CA . SER A 1 243 ? 11.914 5.074 12.148 1 97.81 243 SER A CA 1
ATOM 1949 C C . SER A 1 243 ? 12.672 5.301 13.453 1 97.81 243 SER A C 1
ATOM 1951 O O . SER A 1 243 ? 12.273 4.793 14.508 1 97.81 243 SER A O 1
ATOM 1953 N N . GLU A 1 244 ? 13.703 6.082 13.328 1 97.62 244 GLU A N 1
ATOM 1954 C CA . GLU A 1 244 ? 14.523 6.359 14.508 1 97.62 244 GLU A CA 1
ATOM 1955 C C . GLU A 1 244 ? 13.719 7.094 15.578 1 97.62 244 GLU A C 1
ATOM 1957 O O . GLU A 1 244 ? 13.805 6.762 16.766 1 97.62 244 GLU A O 1
ATOM 1962 N N . LYS A 1 245 ? 12.953 8.016 15.125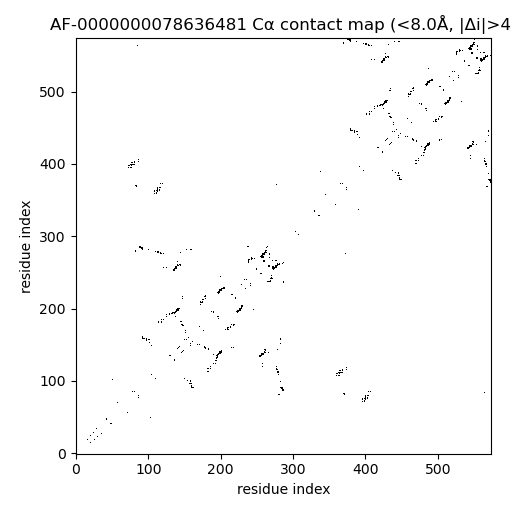 1 98.69 245 LYS A N 1
ATOM 1963 C CA . LYS A 1 245 ? 12.164 8.789 16.078 1 98.69 245 LYS A CA 1
ATOM 1964 C C . LYS A 1 245 ? 11.086 7.918 16.734 1 98.69 245 LYS A C 1
ATOM 1966 O O . LYS A 1 245 ? 10.844 8.023 17.938 1 98.69 245 LYS A O 1
ATOM 1971 N N . ARG A 1 246 ? 10.477 7.031 15.984 1 98.62 246 ARG A N 1
ATOM 1972 C CA . ARG A 1 246 ? 9.469 6.137 16.562 1 98.62 246 ARG A CA 1
ATOM 1973 C C . ARG A 1 246 ? 10.109 5.141 17.516 1 98.62 246 ARG A C 1
ATOM 1975 O O . ARG A 1 246 ? 9.516 4.797 18.547 1 98.62 246 ARG A O 1
ATOM 1982 N N . MET A 1 247 ? 11.32 4.707 17.188 1 98.38 247 MET A N 1
ATOM 1983 C CA . MET A 1 247 ? 12.031 3.814 18.094 1 98.38 247 MET A CA 1
ATOM 1984 C C . MET A 1 247 ? 12.328 4.512 19.422 1 98.38 247 MET A C 1
ATOM 1986 O O . MET A 1 247 ? 12.234 3.895 20.484 1 98.38 247 MET A O 1
ATOM 1990 N N . GLU A 1 248 ? 12.688 5.809 19.312 1 98.12 248 GLU A N 1
ATOM 1991 C CA . GLU A 1 248 ? 12.922 6.59 20.531 1 98.12 248 GLU A CA 1
ATOM 1992 C C . GLU A 1 248 ? 11.648 6.695 21.359 1 98.12 248 GLU A C 1
ATOM 1994 O O . GLU A 1 248 ? 11.688 6.559 22.594 1 98.12 248 GLU A O 1
ATOM 1999 N N . ILE A 1 249 ? 10.586 6.914 20.688 1 98.44 249 ILE A N 1
ATOM 2000 C CA . ILE A 1 249 ? 9.289 7.016 21.359 1 98.44 249 ILE A CA 1
ATOM 2001 C C . ILE A 1 249 ? 8.984 5.711 22.094 1 98.44 249 ILE A C 1
ATOM 2003 O O . ILE A 1 249 ? 8.625 5.727 23.266 1 98.44 249 ILE A O 1
ATOM 2007 N N . GLU A 1 250 ? 9.125 4.578 21.422 1 98.19 250 GLU A N 1
ATOM 2008 C CA . GLU A 1 250 ? 8.891 3.283 22.062 1 98.19 250 GLU A CA 1
ATOM 2009 C C . GLU A 1 250 ? 9.891 3.031 23.188 1 98.19 250 GLU A C 1
ATOM 2011 O O . GLU A 1 250 ? 9.547 2.451 24.219 1 98.19 250 GLU A O 1
ATOM 2016 N N . GLY A 1 251 ? 11.094 3.469 22.969 1 97.88 251 GLY A N 1
ATOM 2017 C CA . GLY A 1 251 ? 12.125 3.336 23.984 1 97.88 251 GLY A CA 1
ATOM 2018 C C . GLY A 1 251 ? 11.789 4.07 25.266 1 97.88 251 GLY A C 1
ATOM 2019 O O . GLY A 1 251 ? 12.258 3.693 26.344 1 97.88 251 GLY A O 1
ATOM 2020 N N . GLU A 1 252 ? 10.977 5.055 25.125 1 98 252 GLU A N 1
ATOM 2021 C CA . GLU A 1 252 ? 10.578 5.855 26.281 1 98 252 GLU A CA 1
ATOM 2022 C C . GLU A 1 252 ? 9.359 5.25 26.969 1 98 252 GLU A C 1
ATOM 2024 O O . GLU A 1 252 ? 8.859 5.801 27.953 1 98 252 GLU A O 1
ATOM 2029 N N . GLY A 1 253 ? 8.875 4.16 26.422 1 97.56 253 GLY A N 1
ATOM 2030 C CA . GLY A 1 253 ? 7.805 3.432 27.078 1 97.56 253 GLY A CA 1
ATOM 2031 C C . GLY A 1 253 ? 6.445 3.656 26.453 1 97.56 253 GLY A C 1
ATOM 2032 O O . GLY A 1 253 ? 5.441 3.104 26.906 1 97.56 253 GLY A O 1
ATOM 2033 N N . TYR A 1 254 ? 6.406 4.414 25.406 1 98.44 254 TYR A N 1
ATOM 2034 C CA . TYR A 1 254 ? 5.141 4.637 24.719 1 98.44 254 TYR A CA 1
ATOM 2035 C C . TYR A 1 254 ? 4.75 3.422 23.875 1 98.44 254 TYR A C 1
ATOM 2037 O O . TYR A 1 254 ? 5.617 2.693 23.391 1 98.44 254 TYR A O 1
ATOM 2045 N N . ARG A 1 255 ? 3.467 3.199 23.781 1 98.31 255 ARG A N 1
ATOM 2046 C CA . ARG A 1 255 ? 2.893 2.182 22.906 1 98.31 255 ARG A CA 1
ATOM 2047 C C . ARG A 1 255 ? 2.244 2.814 21.688 1 98.31 255 ARG A C 1
ATOM 2049 O O . ARG A 1 255 ? 1.179 3.426 21.781 1 98.31 255 ARG A O 1
ATOM 2056 N N . ILE A 1 256 ? 2.91 2.676 20.609 1 98.5 256 ILE A N 1
ATOM 2057 C CA . ILE A 1 256 ? 2.354 3.207 19.359 1 98.5 256 ILE A CA 1
ATOM 2058 C C . ILE A 1 256 ? 1.3 2.244 18.812 1 98.5 256 ILE A C 1
ATOM 2060 O O . ILE A 1 256 ? 1.615 1.109 18.453 1 98.5 256 ILE A O 1
ATOM 2064 N N . HIS A 1 257 ? 0.063 2.703 18.781 1 98.5 257 HIS A N 1
ATOM 2065 C CA . HIS A 1 257 ? -1.011 1.855 18.281 1 98.5 257 HIS A CA 1
ATOM 2066 C C . HIS A 1 257 ? -1.285 2.135 16.812 1 98.5 257 HIS A C 1
ATOM 2068 O O . HIS A 1 257 ? -1.477 1.204 16.016 1 98.5 257 HIS A O 1
ATOM 2074 N N . GLY A 1 258 ? -1.312 3.35 16.453 1 98.62 258 GLY A N 1
ATOM 2075 C CA . GLY A 1 258 ? -1.593 3.754 15.086 1 98.62 258 GLY A CA 1
ATOM 2076 C C . GLY A 1 258 ? -0.592 4.754 14.547 1 98.62 258 GLY A C 1
ATOM 2077 O O . GLY A 1 258 ? -0.016 5.539 15.305 1 98.62 258 GLY A O 1
ATOM 2078 N N . ASN A 1 259 ? -0.411 4.715 13.289 1 98.69 259 ASN A N 1
ATOM 2079 C CA . ASN A 1 259 ? 0.487 5.578 12.531 1 98.69 259 ASN A CA 1
ATOM 2080 C C . ASN A 1 259 ? -0.143 6.027 11.219 1 98.69 259 ASN A C 1
ATOM 2082 O O . ASN A 1 259 ? -0.433 5.203 10.352 1 98.69 259 ASN A O 1
ATOM 2086 N N . SER A 1 260 ? -0.406 7.344 11.094 1 98.88 260 SER A N 1
ATOM 2087 C CA . SER A 1 260 ? -1.052 7.887 9.906 1 98.88 260 SER A CA 1
ATOM 2088 C C . SER A 1 260 ? -0.091 8.766 9.102 1 98.88 260 SER A C 1
ATOM 2090 O O . SER A 1 260 ? 0.575 9.633 9.664 1 98.88 260 SER A O 1
ATOM 2092 N N . GLY A 1 261 ? 0.005 8.57 7.836 1 98.94 261 GLY A N 1
ATOM 2093 C CA . GLY A 1 261 ? 0.847 9.352 6.949 1 98.94 261 GLY A CA 1
ATOM 2094 C C . GLY A 1 261 ? 0.462 9.219 5.488 1 98.94 261 GLY A C 1
ATOM 2095 O O . GLY A 1 261 ? -0.168 8.234 5.094 1 98.94 261 GLY A O 1
ATOM 2096 N N . ASP A 1 262 ? 0.874 10.188 4.73 1 98.88 262 ASP A N 1
ATOM 2097 C CA . ASP A 1 262 ? 0.511 10.195 3.316 1 98.88 262 ASP A CA 1
ATOM 2098 C C . ASP A 1 262 ? 1.6 9.547 2.467 1 98.88 262 ASP A C 1
ATOM 2100 O O . ASP A 1 262 ? 1.371 9.211 1.302 1 98.88 262 ASP A O 1
ATOM 2104 N N . GLN A 1 263 ? 2.803 9.445 3.021 1 98.69 263 GLN A N 1
ATOM 2105 C CA . GLN A 1 263 ? 3.93 8.812 2.344 1 98.69 263 GLN A CA 1
ATOM 2106 C C . GLN A 1 263 ? 4.254 7.457 2.961 1 98.69 263 GLN A C 1
ATOM 2108 O O . GLN A 1 263 ? 4.152 7.281 4.176 1 98.69 263 GLN A O 1
ATOM 2113 N N . TRP A 1 264 ? 4.668 6.559 2.127 1 98.12 264 TRP A N 1
ATOM 2114 C CA . TRP A 1 264 ? 5.074 5.258 2.648 1 98.12 264 TRP A CA 1
ATOM 2115 C C . TRP A 1 264 ? 6.27 5.395 3.582 1 98.12 264 TRP A C 1
ATOM 2117 O O . TRP A 1 264 ? 6.414 4.621 4.535 1 98.12 264 TRP A O 1
ATOM 2127 N N . SER A 1 265 ? 7.074 6.43 3.445 1 97.88 265 SER A N 1
ATOM 2128 C CA . SER A 1 265 ? 8.211 6.672 4.332 1 97.88 265 SER A CA 1
ATOM 2129 C C . SER A 1 265 ? 7.742 7.027 5.738 1 97.88 265 SER A C 1
ATOM 2131 O O . SER A 1 265 ? 8.523 6.973 6.691 1 97.88 265 SER A O 1
ATOM 2133 N N . ASP A 1 266 ? 6.508 7.41 5.844 1 98.38 266 ASP A N 1
ATOM 2134 C CA . ASP A 1 266 ? 5.93 7.645 7.164 1 98.38 266 ASP A CA 1
ATOM 2135 C C . ASP A 1 266 ? 5.598 6.328 7.859 1 98.38 266 ASP A C 1
ATOM 2137 O O . ASP A 1 266 ? 5.469 6.281 9.086 1 98.38 266 ASP A O 1
ATOM 2141 N N . LEU A 1 267 ? 5.379 5.281 7.098 1 98.12 267 LEU A N 1
ATOM 21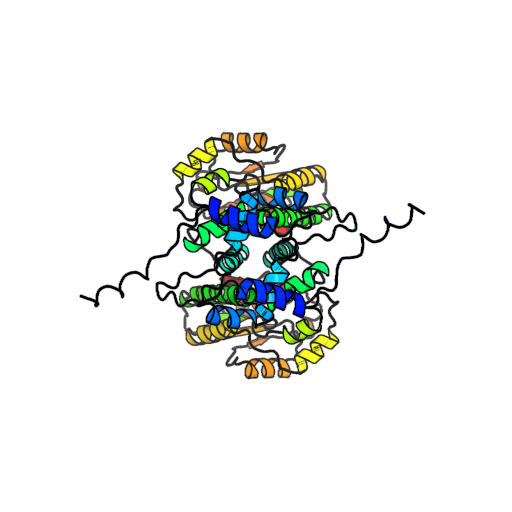42 C CA . LEU A 1 267 ? 4.617 4.137 7.578 1 98.12 267 LEU A CA 1
ATOM 2143 C C . LEU A 1 267 ? 5.465 2.869 7.559 1 98.12 267 LEU A C 1
ATOM 2145 O O . LEU A 1 267 ? 5.039 1.823 8.055 1 98.12 267 LEU A O 1
ATOM 2149 N N . LEU A 1 268 ? 6.637 2.93 7 1 94.88 268 LEU A N 1
ATOM 2150 C CA . LEU A 1 268 ? 7.512 1.77 6.863 1 94.88 268 LEU A CA 1
ATOM 2151 C C . LEU A 1 268 ? 8.727 1.892 7.777 1 94.88 268 LEU A C 1
ATOM 2153 O O . LEU A 1 268 ? 8.906 2.918 8.438 1 94.88 268 LEU A O 1
ATOM 2157 N N . GLY A 1 269 ? 9.508 0.873 7.859 1 92.62 269 GLY A N 1
ATOM 2158 C CA . GLY A 1 269 ? 10.68 0.822 8.719 1 92.62 269 GLY A CA 1
ATOM 2159 C C . GLY A 1 269 ? 10.406 0.187 10.062 1 92.62 269 GLY A C 1
ATOM 2160 O O . GLY A 1 269 ? 9.758 -0.857 10.148 1 92.62 269 GLY A O 1
ATOM 2161 N N . PHE A 1 270 ? 10.93 0.839 11.094 1 91.94 270 PHE A N 1
ATOM 2162 C CA . PHE A 1 270 ? 10.82 0.247 12.422 1 91.94 270 PHE A CA 1
ATOM 2163 C C . PHE A 1 270 ? 9.82 1.008 13.273 1 91.94 270 PHE A C 1
ATOM 2165 O O . PHE A 1 270 ? 9.539 2.182 13.023 1 91.94 270 PHE A O 1
ATOM 2172 N N . ALA A 1 271 ? 9.242 0.311 14.227 1 94.69 271 ALA A N 1
ATOM 2173 C CA . ALA A 1 271 ? 8.352 0.885 15.234 1 94.69 271 ALA A CA 1
ATOM 2174 C C . ALA A 1 271 ? 7.141 1.551 14.586 1 94.69 271 ALA A C 1
ATOM 2176 O O . ALA A 1 271 ? 6.793 2.686 14.922 1 94.69 271 ALA A O 1
ATOM 2177 N N . ILE A 1 272 ? 6.551 0.872 13.664 1 93.62 272 ILE A N 1
ATOM 2178 C CA . ILE A 1 272 ? 5.5 1.472 12.852 1 93.62 272 ILE A CA 1
ATOM 2179 C C . ILE A 1 272 ? 4.164 1.385 13.594 1 93.62 272 ILE A C 1
ATOM 2181 O O . ILE A 1 272 ? 3.152 1.908 13.117 1 93.62 272 ILE A O 1
ATOM 2185 N N . GLY A 1 273 ? 4.137 0.8 14.789 1 94.31 273 GLY A N 1
ATOM 2186 C CA . GLY A 1 273 ? 2.906 0.629 15.547 1 94.31 273 GLY A CA 1
ATOM 2187 C C . GLY A 1 273 ? 2.141 -0.622 15.164 1 94.31 273 GLY A C 1
ATOM 2188 O O . GLY A 1 273 ? 2.646 -1.461 14.414 1 94.31 273 GLY A O 1
ATOM 2189 N N . ASN A 1 274 ? 0.957 -0.75 15.75 1 95.62 274 ASN A N 1
ATOM 2190 C CA . ASN A 1 274 ? 0.124 -1.921 15.492 1 95.62 274 ASN A CA 1
ATOM 2191 C C . ASN A 1 274 ? -0.512 -1.866 14.109 1 95.62 274 ASN A C 1
ATOM 2193 O O . ASN A 1 274 ? -0.684 -2.898 13.461 1 95.62 274 ASN A O 1
ATOM 2197 N N . ARG A 1 275 ? -0.9 -0.596 13.734 1 97.38 275 ARG A N 1
ATOM 2198 C CA . ARG A 1 275 ? -1.507 -0.416 12.414 1 97.38 275 ARG A CA 1
ATOM 2199 C C . ARG A 1 275 ? -1.092 0.916 11.797 1 97.38 275 ARG A C 1
ATOM 2201 O O . ARG A 1 275 ? -1.003 1.929 12.5 1 97.38 275 ARG A O 1
ATOM 2208 N N . SER A 1 276 ? -0.764 0.866 10.523 1 97.75 276 SER A N 1
ATOM 2209 C CA . SER A 1 276 ? -0.487 2.076 9.758 1 97.75 276 SER A CA 1
ATOM 2210 C C . SER A 1 276 ? -1.632 2.4 8.805 1 97.75 276 SER A C 1
ATOM 2212 O O . SER A 1 276 ? -2.314 1.498 8.32 1 97.75 276 SER A O 1
ATOM 2214 N N . PHE A 1 277 ? -1.82 3.645 8.547 1 98.88 277 PHE A N 1
ATOM 2215 C CA . PHE A 1 277 ? -2.877 4.102 7.656 1 98.88 277 PHE A CA 1
ATOM 2216 C C . PHE A 1 277 ? -2.32 5.059 6.605 1 98.88 277 PHE A C 1
ATOM 2218 O O . PHE A 1 277 ? -1.84 6.145 6.938 1 98.88 277 PHE A O 1
ATOM 2225 N N . LYS A 1 278 ? -2.4 4.652 5.328 1 98.88 278 LYS A N 1
ATOM 2226 C CA . LYS A 1 278 ? -1.851 5.375 4.188 1 98.88 278 LYS A CA 1
ATOM 2227 C C . LYS A 1 278 ? -2.885 6.324 3.588 1 98.88 278 LYS A C 1
ATOM 2229 O O . LYS A 1 278 ? -3.771 5.898 2.844 1 98.88 278 LYS A O 1
ATOM 2234 N N . LEU A 1 279 ? -2.717 7.617 3.865 1 98.94 279 LEU A N 1
ATOM 2235 C CA . LEU A 1 279 ? -3.547 8.625 3.219 1 98.94 279 LEU A CA 1
ATOM 2236 C C . LEU A 1 279 ? -3.115 8.844 1.773 1 98.94 279 LEU A C 1
ATOM 2238 O O . LEU A 1 279 ? -1.948 8.641 1.433 1 98.94 279 LEU A O 1
ATOM 2242 N N . PRO A 1 280 ? -4.051 9.25 0.914 1 98.88 280 PRO A N 1
ATOM 2243 C CA . PRO A 1 280 ? -3.699 9.43 -0.497 1 98.88 280 PRO A CA 1
ATOM 2244 C C . PRO A 1 280 ? -2.867 10.688 -0.743 1 98.88 280 PRO A C 1
ATOM 2246 O O . PRO A 1 280 ? -3.123 11.727 -0.137 1 98.88 280 PRO A O 1
ATOM 2249 N N . ASN A 1 281 ? -1.818 10.617 -1.535 1 98.81 281 ASN A N 1
ATOM 2250 C CA . ASN A 1 281 ? -1.048 11.766 -2.004 1 98.81 281 ASN A CA 1
ATOM 2251 C C . ASN A 1 281 ? -0.247 11.43 -3.258 1 98.81 281 ASN A C 1
ATOM 2253 O O . ASN A 1 281 ? 0.874 10.922 -3.166 1 98.81 281 ASN A O 1
ATOM 2257 N N . PRO A 1 282 ? -0.81 11.742 -4.43 1 98.5 282 PRO A N 1
ATOM 2258 C CA . PRO A 1 282 ? -0.062 11.5 -5.664 1 98.5 282 PRO A CA 1
ATOM 2259 C C . PRO A 1 282 ? 0.754 12.711 -6.109 1 98.5 282 PRO A C 1
ATOM 2261 O O . PRO A 1 282 ? 1.33 12.711 -7.199 1 98.5 282 PRO A O 1
ATOM 2264 N N . MET A 1 283 ? 0.825 13.773 -5.297 1 98.62 283 MET A N 1
ATOM 2265 C CA . MET A 1 283 ? 1.409 15.031 -5.758 1 98.62 283 MET A CA 1
ATOM 2266 C C . MET A 1 283 ? 2.932 14.984 -5.684 1 98.62 283 MET A C 1
ATOM 2268 O O . MET A 1 283 ? 3.617 15.641 -6.469 1 98.62 283 MET A O 1
ATOM 2272 N N . TYR A 1 284 ? 3.414 14.234 -4.668 1 98.38 284 TYR A N 1
ATOM 2273 C CA . TYR A 1 284 ? 4.859 14.148 -4.508 1 98.38 284 TYR A CA 1
ATOM 2274 C C . TYR A 1 284 ? 5.254 12.867 -3.783 1 98.38 284 TYR A C 1
ATOM 2276 O O . TYR A 1 284 ? 4.402 12.188 -3.213 1 98.38 284 TYR A O 1
ATOM 2284 N N . TYR A 1 285 ? 6.5 12.555 -3.883 1 97.75 285 TYR A N 1
ATOM 2285 C CA . TYR A 1 285 ? 7.086 11.359 -3.287 1 97.75 285 TYR A CA 1
ATOM 2286 C C . TYR A 1 285 ? 8.227 11.727 -2.344 1 97.75 285 TYR A C 1
ATOM 2288 O O . TYR A 1 285 ? 9.086 12.539 -2.686 1 97.75 285 TYR A O 1
ATOM 2296 N N . ILE A 1 286 ? 8.18 11.188 -1.183 1 96.75 286 ILE A N 1
ATOM 2297 C CA . ILE A 1 286 ? 9.258 11.336 -0.217 1 96.75 286 ILE A CA 1
ATOM 2298 C C . ILE A 1 286 ? 9.781 9.961 0.188 1 96.75 286 ILE A C 1
ATOM 2300 O O . ILE A 1 286 ? 9.008 9.086 0.596 1 96.75 286 ILE A O 1
ATOM 2304 N N . SER A 1 287 ? 11.094 9.727 0.119 1 93.19 287 SER A N 1
ATOM 2305 C CA . SER A 1 287 ? 11.727 8.43 0.375 1 93.19 287 SER A CA 1
ATOM 2306 C C . SER A 1 287 ? 12.109 8.289 1.843 1 93.19 287 SER A C 1
ATOM 2308 O O . SER A 1 287 ? 12.367 9.289 2.523 1 93.19 287 SER A O 1
ATOM 2310 N N . MET B 1 1 ? -66.312 15.32 -10.398 1 19.69 1 MET B N 1
ATOM 2311 C CA . MET B 1 1 ? -65.688 14.75 -11.602 1 19.69 1 MET B CA 1
ATOM 2312 C C . MET B 1 1 ? -64.188 15.047 -11.656 1 19.69 1 MET B C 1
ATOM 2314 O O . MET B 1 1 ? -63.5 14.672 -12.609 1 19.69 1 MET B O 1
ATOM 2318 N N . LYS B 1 2 ? -63.688 16.109 -10.945 1 20.53 2 LYS B N 1
ATOM 2319 C CA . LYS B 1 2 ? -62.406 16.812 -11.07 1 20.53 2 LYS B CA 1
ATOM 2320 C C . LYS B 1 2 ? -61.25 15.977 -10.539 1 20.53 2 LYS B C 1
ATOM 2322 O O . LYS B 1 2 ? -60.094 16.391 -10.617 1 20.53 2 LYS B O 1
ATOM 2327 N N . SER B 1 3 ? -61.438 15.078 -9.656 1 21.17 3 SER B N 1
ATOM 2328 C CA . SER B 1 3 ? -60.562 14.562 -8.609 1 21.17 3 SER B CA 1
ATOM 2329 C C . SER B 1 3 ? -59.531 13.586 -9.18 1 21.17 3 SER B C 1
ATOM 2331 O O . SER B 1 3 ? -58.719 13.055 -8.438 1 21.17 3 SER B O 1
ATOM 2333 N N . LEU B 1 4 ? -59.75 12.938 -10.375 1 21.19 4 LEU B N 1
ATOM 2334 C CA . LEU B 1 4 ? -59.125 11.672 -10.758 1 21.19 4 LEU B CA 1
ATOM 2335 C C . LEU B 1 4 ? -57.688 11.891 -11.25 1 21.19 4 LEU B C 1
ATOM 2337 O O . LEU B 1 4 ? -56.969 10.93 -11.531 1 21.19 4 LEU B O 1
ATOM 2341 N N . LEU B 1 5 ? -57.281 13.086 -11.781 1 20.94 5 LEU B N 1
ATOM 2342 C CA . LEU B 1 5 ? -56.188 13.258 -12.727 1 20.94 5 LEU B CA 1
ATOM 2343 C C . LEU B 1 5 ? -54.844 13.164 -12.008 1 20.94 5 LEU B C 1
ATOM 2345 O O . LEU B 1 5 ? -53.781 13.312 -12.633 1 20.94 5 LEU B O 1
ATOM 2349 N N . PHE B 1 6 ? -54.75 13.344 -10.688 1 23.33 6 PHE B N 1
ATOM 2350 C CA . PHE B 1 6 ? -53.5 13.648 -9.977 1 23.33 6 PHE B CA 1
ATOM 2351 C C . PHE B 1 6 ? -52.562 12.453 -9.984 1 23.33 6 PHE B C 1
ATOM 2353 O O . PHE B 1 6 ? -51.438 12.539 -9.492 1 23.33 6 PHE B O 1
ATOM 2360 N N . LEU B 1 7 ? -53.094 11.18 -9.992 1 22.72 7 LEU B N 1
ATOM 2361 C CA . LEU B 1 7 ? -52.406 10.016 -9.453 1 22.72 7 LEU B CA 1
ATOM 2362 C C . LEU B 1 7 ? -51.281 9.586 -10.367 1 22.72 7 LEU B C 1
ATOM 2364 O O . LEU B 1 7 ? -50.5 8.711 -10.008 1 22.72 7 LEU B O 1
ATOM 2368 N N . LEU B 1 8 ? -51.375 9.836 -11.734 1 21.44 8 LEU B N 1
ATOM 2369 C CA . LEU B 1 8 ? -50.719 8.945 -12.695 1 21.44 8 LEU B CA 1
ATOM 2370 C C . LEU B 1 8 ? -49.25 9.289 -12.844 1 21.44 8 LEU B C 1
ATOM 2372 O O . LEU B 1 8 ? -48.562 8.703 -13.68 1 21.44 8 LEU B O 1
ATOM 2376 N N . ILE B 1 9 ? -48.75 10.445 -12.344 1 23.86 9 ILE B N 1
ATOM 2377 C CA . ILE B 1 9 ? -47.5 10.961 -12.906 1 23.86 9 ILE B CA 1
ATOM 2378 C C . ILE B 1 9 ? -46.344 10.109 -12.43 1 23.86 9 ILE B C 1
ATOM 2380 O O . ILE B 1 9 ? -45.219 10.242 -12.938 1 23.86 9 ILE B O 1
ATOM 2384 N N . PRO B 1 10 ? -46.531 9.359 -11.266 1 24.44 10 PRO B N 1
ATOM 2385 C CA . PRO B 1 10 ? -45.281 8.891 -10.664 1 24.44 10 PRO B CA 1
ATOM 2386 C C . PRO B 1 10 ? -44.5 7.934 -11.578 1 24.44 10 PRO B C 1
ATOM 2388 O O . PRO B 1 10 ? -43.281 7.914 -11.562 1 24.44 10 PRO B O 1
ATOM 2391 N N . ALA B 1 11 ? -45.219 6.91 -12.188 1 24.41 11 ALA B N 1
ATOM 2392 C CA . ALA B 1 11 ? -44.656 5.641 -12.648 1 24.41 11 ALA B CA 1
ATOM 2393 C C . ALA B 1 11 ? -43.875 5.828 -13.938 1 24.41 11 ALA B C 1
ATOM 2395 O O . ALA B 1 11 ? -43.469 4.852 -14.578 1 24.41 11 ALA B O 1
ATOM 2396 N N . ILE B 1 12 ? -43.875 6.934 -14.57 1 23.53 12 ILE B N 1
ATOM 2397 C CA . ILE B 1 12 ? -43.375 6.895 -15.945 1 23.53 12 ILE B CA 1
ATOM 2398 C C . ILE B 1 12 ? -41.875 6.555 -15.938 1 23.53 12 ILE B C 1
ATOM 2400 O O . ILE B 1 12 ? -41.031 7.453 -15.906 1 23.53 12 ILE B O 1
ATOM 2404 N N . PHE B 1 13 ? -41.25 6.027 -14.914 1 26.34 13 PHE B N 1
ATOM 2405 C CA . PHE B 1 13 ? -39.906 5.492 -15.016 1 26.34 13 PHE B CA 1
ATOM 2406 C C . PHE B 1 13 ? -39.781 4.527 -16.188 1 26.34 13 PHE B C 1
ATOM 2408 O O . PHE B 1 13 ? -40.125 3.35 -16.062 1 26.34 13 PHE B O 1
ATOM 2415 N N . VAL B 1 14 ? -40.312 4.895 -17.406 1 25.69 14 VAL B N 1
ATOM 2416 C CA . VAL B 1 14 ? -40.719 4.219 -18.625 1 25.69 14 VAL B CA 1
ATOM 2417 C C . VAL B 1 14 ? -39.562 3.348 -19.125 1 25.69 14 VAL B C 1
ATOM 2419 O O . VAL B 1 14 ? -38.375 3.705 -18.984 1 25.69 14 VAL B O 1
ATOM 2422 N N . ALA B 1 15 ? -39.781 2.002 -19.438 1 26.62 15 ALA B N 1
ATOM 2423 C CA . ALA B 1 15 ? -39.281 0.908 -20.266 1 26.62 15 ALA B CA 1
ATOM 2424 C C . ALA B 1 15 ? -38.781 1.426 -21.609 1 26.62 15 ALA B C 1
ATOM 2426 O O . ALA B 1 15 ? -39.5 1.428 -22.594 1 26.62 15 ALA B O 1
ATOM 2427 N N . VAL B 1 16 ? -38.312 2.627 -21.672 1 26.98 16 VAL B N 1
ATOM 2428 C CA . VAL B 1 16 ? -37.906 3.057 -23 1 26.98 16 VAL B CA 1
ATOM 2429 C C . VAL B 1 16 ? -36.938 2.035 -23.594 1 26.98 16 VAL B C 1
ATOM 2431 O O . VAL B 1 16 ? -35.906 1.736 -23 1 26.98 16 VAL B O 1
ATOM 2434 N N . ASN B 1 17 ? -37.438 1.031 -24.359 1 28.86 17 ASN B N 1
ATOM 2435 C CA . ASN B 1 17 ? -36.844 -0.085 -25.078 1 28.86 17 ASN B CA 1
ATOM 2436 C C . ASN B 1 17 ? -35.562 0.34 -25.828 1 28.86 17 ASN B C 1
ATOM 2438 O O . ASN B 1 17 ? -35.406 1.516 -26.141 1 28.86 17 ASN B O 1
ATOM 2442 N N . GLY B 1 18 ? -34.469 -0.402 -25.656 1 28.64 18 GLY B N 1
ATOM 2443 C CA . GLY B 1 18 ? -33.219 -0.278 -26.344 1 28.64 18 GLY B CA 1
ATOM 2444 C C . GLY B 1 18 ? -33.344 0.201 -27.766 1 28.64 18 GLY B C 1
ATOM 2445 O O . GLY B 1 18 ? -32.5 0.957 -28.266 1 28.64 18 GLY B O 1
ATOM 2446 N N . ARG B 1 19 ? -34.5 -0.09 -28.375 1 35.56 19 ARG B N 1
ATOM 2447 C CA . ARG B 1 19 ? -34.75 0.259 -29.766 1 35.56 19 ARG B CA 1
ATOM 2448 C C . ARG B 1 19 ? -35.031 1.746 -29.906 1 35.56 19 ARG B C 1
ATOM 2450 O O . ARG B 1 19 ? -34.594 2.389 -30.859 1 35.56 19 ARG B O 1
ATOM 2457 N N . GLU B 1 20 ? -35.812 2.299 -28.922 1 35.91 20 GLU B N 1
ATOM 2458 C CA . GLU B 1 20 ? -36.219 3.689 -29.062 1 35.91 20 GLU B CA 1
ATOM 2459 C C . GLU B 1 20 ? -35.062 4.648 -28.766 1 35.91 20 GLU B C 1
ATOM 2461 O O . GLU B 1 20 ? -34.906 5.652 -29.453 1 35.91 20 GLU B O 1
ATOM 2466 N N . ILE B 1 21 ? -34.219 4.277 -27.844 1 32.81 21 ILE B N 1
ATOM 2467 C CA . ILE B 1 21 ? -33 5.07 -27.625 1 32.81 21 ILE B CA 1
ATOM 2468 C C . ILE B 1 21 ? -32.094 4.961 -28.844 1 32.81 21 ILE B C 1
ATOM 2470 O O . ILE B 1 21 ? -31.531 5.961 -29.312 1 32.81 21 ILE B O 1
ATOM 2474 N N . ARG B 1 22 ? -32.125 3.807 -29.547 1 34.41 22 ARG B N 1
ATOM 2475 C CA . ARG B 1 22 ? -31.391 3.668 -30.797 1 34.41 22 ARG B CA 1
ATOM 2476 C C . ARG B 1 22 ? -31.969 4.605 -31.859 1 34.41 22 ARG B C 1
ATOM 2478 O O . ARG B 1 22 ? -31.203 5.238 -32.594 1 34.41 22 ARG B O 1
ATOM 2485 N N . GLN B 1 23 ? -33.281 4.676 -31.859 1 40.25 23 GLN B N 1
ATOM 2486 C CA . GLN B 1 23 ? -33.938 5.492 -32.875 1 40.25 23 GLN B CA 1
ATOM 2487 C C . GLN B 1 23 ? -33.688 6.98 -32.625 1 40.25 23 GLN B C 1
ATOM 2489 O O . GLN B 1 23 ? -33.406 7.727 -33.562 1 40.25 23 GLN B O 1
ATOM 2494 N N . ILE B 1 24 ? -33.562 7.414 -31.391 1 37.81 24 ILE B N 1
ATOM 2495 C CA . ILE B 1 24 ? -33.344 8.82 -31.078 1 37.81 24 ILE B CA 1
ATOM 2496 C C . ILE B 1 24 ? -31.891 9.18 -31.375 1 37.81 24 ILE B C 1
ATOM 2498 O O . ILE B 1 24 ? -31.609 10.219 -31.984 1 37.81 24 ILE B O 1
ATOM 2502 N N . VAL B 1 25 ? -31.016 8.273 -30.969 1 34.69 25 VAL B N 1
ATOM 2503 C CA . VAL B 1 25 ? -29.609 8.5 -31.297 1 34.69 25 VAL B CA 1
ATOM 2504 C C . VAL B 1 25 ? -29.422 8.422 -32.812 1 34.69 25 VAL B C 1
ATOM 2506 O O . VAL B 1 25 ? -28.734 9.266 -33.406 1 34.69 25 VAL B O 1
ATOM 2509 N N . LYS B 1 26 ? -30.141 7.477 -33.312 1 39.44 26 LYS B N 1
ATOM 2510 C CA . LYS B 1 26 ? -30.094 7.375 -34.781 1 39.44 26 LYS B CA 1
ATOM 2511 C C . LYS B 1 26 ? -30.641 8.641 -35.438 1 39.44 26 LYS B C 1
ATOM 2513 O O . LYS B 1 26 ? -30.031 9.18 -36.344 1 39.44 26 LYS B O 1
ATOM 2518 N N . GLU B 1 27 ? -31.75 9.094 -35 1 39.19 27 GLU B N 1
ATOM 2519 C CA . GLU B 1 27 ? -32.375 10.266 -35.594 1 39.19 27 GLU B CA 1
ATOM 2520 C C . GLU B 1 27 ? -31.562 11.531 -35.312 1 39.19 27 GLU B C 1
ATOM 2522 O O . GLU B 1 27 ? -31.422 12.375 -36.219 1 39.19 27 GLU B O 1
ATOM 2527 N N . ALA B 1 28 ? -31.062 11.578 -34.094 1 33.75 28 ALA B N 1
ATOM 2528 C CA . ALA B 1 28 ? -30.172 12.703 -33.812 1 33.75 28 ALA B CA 1
ATOM 2529 C C . ALA B 1 28 ? -28.922 12.648 -34.688 1 33.75 28 ALA B C 1
ATOM 2531 O O . ALA B 1 28 ? -28.484 13.68 -35.219 1 33.75 28 ALA B O 1
ATOM 2532 N N . LEU B 1 29 ? -28.438 11.453 -34.812 1 32.88 29 LEU B N 1
ATOM 2533 C CA . LEU B 1 29 ? -27.266 11.25 -35.656 1 32.88 29 LEU B CA 1
ATOM 2534 C C . LEU B 1 29 ? -27.625 11.406 -37.156 1 32.88 29 LEU B C 1
ATOM 2536 O O . LEU B 1 29 ? -26.812 11.898 -37.938 1 32.88 29 LEU B O 1
ATOM 2540 N N . GLU B 1 30 ? -28.781 10.875 -37.531 1 37.25 30 GLU B N 1
ATOM 2541 C CA . GLU B 1 30 ? -29.203 11.031 -38.938 1 37.25 30 GLU B CA 1
ATOM 2542 C C . GLU B 1 30 ? -29.281 12.5 -39.312 1 37.25 30 GLU B C 1
ATOM 2544 O O . GLU B 1 30 ? -29.062 12.852 -40.469 1 37.25 30 GLU B O 1
ATOM 2549 N N . GLY B 1 31 ? -29.797 13.273 -38.406 1 32.69 31 GLY B N 1
ATOM 2550 C CA . GLY B 1 31 ? -29.734 14.68 -38.781 1 32.69 31 GLY B CA 1
ATOM 2551 C C . GLY B 1 31 ? -28.328 15.172 -39.031 1 32.69 31 GLY B C 1
ATOM 2552 O O . GLY B 1 31 ? -28.125 16.281 -39.531 1 32.69 31 GLY B O 1
ATOM 2553 N N . LEU B 1 32 ? -27.375 14.562 -38.156 1 31.22 32 LEU B N 1
ATOM 2554 C CA . LEU B 1 32 ? -26.016 14.961 -38.469 1 31.22 32 LEU B CA 1
ATOM 2555 C C . LEU B 1 32 ? -25.484 14.203 -39.688 1 31.22 32 LEU B C 1
ATOM 2557 O O . LEU B 1 32 ? -25.344 12.984 -39.656 1 31.22 32 LEU B O 1
ATOM 2561 N N . ALA B 1 33 ? -25.828 14.5 -40.938 1 28.5 33 ALA B N 1
ATOM 2562 C CA . ALA B 1 33 ? -25.766 13.93 -42.281 1 28.5 33 ALA B CA 1
ATOM 2563 C C . ALA B 1 33 ? -24.438 13.211 -42.531 1 28.5 33 ALA B C 1
ATOM 2565 O O . ALA B 1 33 ? -24.422 12.078 -43 1 28.5 33 ALA B O 1
ATOM 2566 N N . GLY B 1 34 ? -23.375 14.023 -43 1 28.66 34 GLY B N 1
ATOM 2567 C CA . GLY B 1 34 ? -22.406 13.516 -43.969 1 28.66 34 GLY B CA 1
ATOM 2568 C C . GLY B 1 34 ? -21.562 12.383 -43.406 1 28.66 34 GLY B C 1
ATOM 2569 O O . GLY B 1 34 ? -21.469 11.312 -44.031 1 28.66 34 GLY B O 1
ATOM 2570 N N . ASN B 1 35 ? -20.25 12.648 -42.875 1 27.88 35 ASN B N 1
ATOM 2571 C CA . ASN B 1 35 ? -19.062 11.805 -42.781 1 27.88 35 ASN B CA 1
ATOM 2572 C C . ASN B 1 35 ? -19.141 10.844 -41.594 1 27.88 35 ASN B C 1
ATOM 2574 O O . ASN B 1 35 ? -18.125 10.336 -41.125 1 27.88 35 ASN B O 1
ATOM 2578 N N . TRP B 1 36 ? -20.234 10.641 -40.938 1 28.53 36 TRP B N 1
ATOM 2579 C CA . TRP B 1 36 ? -20.391 9.922 -39.688 1 28.53 36 TRP B CA 1
ATOM 2580 C C . TRP B 1 36 ? -20.422 8.414 -39.906 1 28.53 36 TRP B C 1
ATOM 2582 O O . TRP B 1 36 ? -20.719 7.645 -39 1 28.53 36 TRP B O 1
ATOM 2592 N N . GLN B 1 37 ? -20.25 7.91 -41.062 1 28.73 37 GLN B N 1
ATOM 2593 C CA . GLN B 1 37 ? -20.266 6.457 -41.219 1 28.73 37 GLN B CA 1
ATOM 2594 C C . GLN B 1 37 ? -19.328 5.793 -40.219 1 28.73 37 GLN B C 1
ATOM 2596 O O . GLN B 1 37 ? -19.672 4.754 -39.656 1 28.73 37 GLN B O 1
ATOM 2601 N N . SER B 1 38 ? -18.109 6.383 -40.094 1 29.45 38 SER B N 1
ATOM 2602 C CA . SER B 1 38 ? -17.094 5.688 -39.312 1 29.45 38 SER B CA 1
ATOM 2603 C C . SER B 1 38 ? -17.422 5.707 -37.812 1 29.45 38 SER B C 1
ATOM 2605 O O . SER B 1 38 ? -16.953 4.863 -37.062 1 29.45 38 SER B O 1
ATOM 2607 N N . LEU B 1 39 ? -18.156 6.73 -37.281 1 28.06 39 LEU B N 1
ATOM 2608 C CA . LEU B 1 39 ? -18.484 6.82 -35.875 1 28.06 39 LEU B CA 1
ATOM 2609 C C . LEU B 1 39 ? -19.547 5.789 -35.469 1 28.06 39 LEU B C 1
ATOM 2611 O O . LEU B 1 39 ? -19.688 5.441 -34.312 1 28.06 39 LEU B O 1
ATOM 2615 N N . THR B 1 40 ? -20.359 5.219 -36.344 1 29.61 40 THR B N 1
ATOM 2616 C CA . THR B 1 40 ? -21.422 4.273 -36.062 1 29.61 40 THR B CA 1
ATOM 2617 C C . THR B 1 40 ? -20.859 2.922 -35.656 1 29.61 40 THR B C 1
ATOM 2619 O O . THR B 1 40 ? -21.469 2.205 -34.844 1 29.61 40 THR B O 1
ATOM 2622 N N . ASP B 1 41 ? -19.797 2.469 -36.219 1 31.58 41 ASP B N 1
ATOM 2623 C CA . ASP B 1 41 ? -19.312 1.12 -35.938 1 31.58 41 ASP B CA 1
ATOM 2624 C C . ASP B 1 41 ? -18.812 1.009 -34.5 1 31.58 41 ASP B C 1
ATOM 2626 O O . ASP B 1 41 ? -18.859 -0.072 -33.906 1 31.58 41 ASP B O 1
ATOM 2630 N N . ASP B 1 42 ? -18.219 2.027 -33.938 1 30.95 42 ASP B N 1
ATOM 2631 C CA . ASP B 1 42 ? -17.672 1.931 -32.594 1 30.95 42 ASP B CA 1
ATOM 2632 C C . ASP B 1 42 ? -18.781 1.869 -31.547 1 30.95 42 ASP B C 1
ATOM 2634 O O . ASP B 1 42 ? -18.578 1.32 -30.453 1 30.95 42 ASP B O 1
ATOM 2638 N N . PHE B 1 43 ? -19.953 2.398 -31.719 1 30.61 43 PHE B N 1
ATOM 2639 C CA . PHE B 1 43 ? -21.062 2.389 -30.766 1 30.61 43 PHE B CA 1
ATOM 2640 C C . PHE B 1 43 ? -21.797 1.054 -30.812 1 30.61 43 PHE B C 1
ATOM 2642 O O . PHE B 1 43 ? -22.812 0.878 -30.141 1 30.61 43 PHE B O 1
ATOM 2649 N N . THR B 1 44 ? -21.547 0.179 -31.781 1 31.88 44 THR B N 1
ATOM 2650 C CA . THR B 1 44 ? -22.281 -1.085 -31.75 1 31.88 44 THR B CA 1
ATOM 2651 C C . THR B 1 44 ? -21.734 -1.989 -30.641 1 31.88 44 THR B C 1
ATOM 2653 O O . THR B 1 44 ? -22.25 -3.082 -30.422 1 31.88 44 THR B O 1
ATOM 2656 N N . ASP B 1 45 ? -20.547 -1.735 -30.266 1 27.77 45 ASP B N 1
ATOM 2657 C CA . ASP B 1 45 ? -20.094 -2.693 -29.266 1 27.77 45 ASP B CA 1
ATOM 2658 C C . ASP B 1 45 ? -20.625 -2.348 -27.875 1 27.77 45 ASP B C 1
ATOM 2660 O O . ASP B 1 45 ? -20.375 -1.259 -27.359 1 27.77 45 ASP B O 1
ATOM 2664 N N . ASP B 1 46 ? -21.703 -3.088 -27.453 1 33.62 46 ASP B N 1
ATOM 2665 C CA . ASP B 1 46 ? -22.453 -3.035 -26.203 1 33.62 46 ASP B CA 1
ATOM 2666 C C . ASP B 1 46 ? -21.516 -2.787 -25.016 1 33.62 46 ASP B C 1
ATOM 2668 O O . ASP B 1 46 ? -21.938 -2.217 -24 1 33.62 46 ASP B O 1
ATOM 2672 N N . ARG B 1 47 ? -20.344 -3.312 -25.203 1 34.97 47 ARG B N 1
ATOM 2673 C CA . ARG B 1 47 ? -19.422 -3.232 -24.078 1 34.97 47 ARG B CA 1
ATOM 2674 C C . ARG B 1 47 ? -19 -1.79 -23.812 1 34.97 47 ARG B C 1
ATOM 2676 O O . ARG B 1 47 ? -18.875 -1.37 -22.656 1 34.97 47 ARG B O 1
ATOM 2683 N N . LYS B 1 48 ? -18.812 -0.983 -24.859 1 36.03 48 LYS B N 1
ATOM 2684 C CA . LYS B 1 48 ? -18.406 0.409 -24.688 1 36.03 48 LYS B CA 1
ATOM 2685 C C . LYS B 1 48 ? -19.547 1.258 -24.141 1 36.03 48 LYS B C 1
ATOM 2687 O O . LYS B 1 48 ? -19.328 2.131 -23.297 1 36.03 48 LYS B O 1
ATOM 2692 N N . ILE B 1 49 ? -20.672 0.932 -24.594 1 33.09 49 ILE B N 1
ATOM 2693 C CA . ILE B 1 49 ? -21.812 1.688 -24.094 1 33.09 49 ILE B CA 1
ATOM 2694 C C . ILE B 1 49 ? -22.016 1.382 -22.609 1 33.09 49 ILE B C 1
ATOM 2696 O O . ILE B 1 49 ? -22.25 2.291 -21.812 1 33.09 49 ILE B O 1
ATOM 2700 N N . ARG B 1 50 ? -21.875 0.104 -22.297 1 30.94 50 ARG B N 1
ATOM 2701 C CA . ARG B 1 50 ? -22.047 -0.245 -20.891 1 30.94 50 ARG B CA 1
ATOM 2702 C C . ARG B 1 50 ? -21.016 0.468 -20.016 1 30.94 50 ARG B C 1
ATOM 2704 O O . ARG B 1 50 ? -21.312 0.89 -18.906 1 30.94 50 ARG B O 1
ATOM 2711 N N . GLN B 1 51 ? -19.812 0.538 -20.516 1 30.56 51 GLN B N 1
ATOM 2712 C CA . GLN B 1 51 ? -18.781 1.249 -19.75 1 30.56 51 GLN B CA 1
ATOM 2713 C C . GLN B 1 51 ? -19.125 2.73 -19.625 1 30.56 51 GLN B C 1
ATOM 2715 O O . GLN B 1 51 ? -18.906 3.328 -18.562 1 30.56 51 GLN B O 1
ATOM 2720 N N . ILE B 1 52 ? -19.734 3.264 -20.625 1 31.7 52 ILE B N 1
ATOM 2721 C CA . ILE B 1 52 ? -20.172 4.652 -20.578 1 31.7 52 ILE B CA 1
ATOM 2722 C C . ILE B 1 52 ? -21.375 4.777 -19.625 1 31.7 52 ILE B C 1
ATOM 2724 O O . ILE B 1 52 ? -21.438 5.711 -18.828 1 31.7 52 ILE B O 1
ATOM 2728 N N . MET B 1 53 ? -22.266 3.848 -19.734 1 30.58 53 MET B N 1
ATOM 2729 C CA . MET B 1 53 ? -23.453 3.936 -18.906 1 30.58 53 MET B CA 1
ATOM 2730 C C . MET B 1 53 ? -23.109 3.74 -17.438 1 30.58 53 MET B C 1
ATOM 2732 O O . MET B 1 53 ? -23.703 4.379 -16.562 1 30.58 53 MET B O 1
ATOM 2736 N N . LEU B 1 54 ? -22.359 2.746 -17.078 1 30.09 54 LEU B N 1
ATOM 2737 C CA . LEU B 1 54 ? -21.984 2.502 -15.688 1 30.09 54 LEU B CA 1
ATOM 2738 C C . LEU B 1 54 ? -21.219 3.691 -15.117 1 30.09 54 LEU B C 1
ATOM 2740 O O . LEU B 1 54 ? -21.344 4.008 -13.93 1 30.09 54 LEU B O 1
ATOM 2744 N N . ARG B 1 55 ? -20.469 4.355 -15.859 1 29.88 55 ARG B N 1
ATOM 2745 C CA . ARG B 1 55 ? -19.875 5.582 -15.344 1 29.88 55 ARG B CA 1
ATOM 2746 C C . ARG B 1 55 ? -20.938 6.625 -15.023 1 29.88 55 ARG B C 1
ATOM 2748 O O . ARG B 1 55 ? -20.766 7.422 -14.094 1 29.88 55 ARG B O 1
ATOM 2755 N N . ASN B 1 56 ? -22 6.594 -15.781 1 29.25 56 ASN B N 1
ATOM 2756 C CA . ASN B 1 56 ? -23.016 7.617 -15.586 1 29.25 56 ASN B CA 1
ATOM 2757 C C . ASN B 1 56 ? -24.047 7.191 -14.547 1 29.25 56 ASN B C 1
ATOM 2759 O O . ASN B 1 56 ? -25.109 7.82 -14.406 1 29.25 56 ASN B O 1
ATOM 2763 N N . ARG B 1 57 ? -24.062 5.922 -14.148 1 28.95 57 ARG B N 1
ATOM 2764 C CA . ARG B 1 57 ? -25.125 5.535 -13.227 1 28.95 57 ARG B CA 1
ATOM 2765 C C . ARG B 1 57 ? -25 6.281 -11.898 1 28.95 57 ARG B C 1
ATOM 2767 O O . ARG B 1 57 ? -25.641 5.906 -10.914 1 28.95 57 ARG B O 1
ATOM 2774 N N . GLN B 1 58 ? -24.266 7.238 -11.758 1 27.41 58 GLN B N 1
ATOM 2775 C CA . GLN B 1 58 ? -24.406 7.895 -10.469 1 27.41 58 GLN B CA 1
ATOM 2776 C C . GLN B 1 58 ? -25.812 8.469 -10.305 1 27.41 58 GLN B C 1
ATOM 2778 O O . GLN B 1 58 ? -26.016 9.422 -9.539 1 27.41 58 GLN B O 1
ATOM 2783 N N . TYR B 1 59 ? -26.781 8.094 -11.156 1 25.95 59 TYR B N 1
ATOM 2784 C CA . TYR B 1 59 ? -28.016 8.766 -10.766 1 25.95 59 TYR B CA 1
ATOM 2785 C C . TYR B 1 59 ? -28.562 8.18 -9.469 1 25.95 59 TYR B C 1
ATOM 2787 O O . TYR B 1 59 ? -28.75 6.969 -9.359 1 25.95 59 TYR B O 1
ATOM 2795 N N . ASP B 1 60 ? -28.438 8.875 -8.391 1 26.36 60 ASP B N 1
ATOM 2796 C CA . ASP B 1 60 ? -29.109 8.734 -7.105 1 26.36 60 ASP B CA 1
ATOM 2797 C C . ASP B 1 60 ? -30.609 8.492 -7.297 1 26.36 60 ASP B C 1
ATOM 2799 O O . ASP B 1 60 ? -31.328 9.352 -7.836 1 26.36 60 ASP B O 1
ATOM 2803 N N . ILE B 1 61 ? -31 7.273 -7.504 1 24.25 61 ILE B N 1
ATOM 2804 C CA . ILE B 1 61 ? -32.406 7.105 -7.152 1 24.25 61 ILE B CA 1
ATOM 2805 C C . ILE B 1 61 ? -32.656 7.598 -5.723 1 24.25 61 ILE B C 1
ATOM 2807 O O . ILE B 1 61 ? -31.875 7.266 -4.812 1 24.25 61 ILE B O 1
ATOM 2811 N N . PRO B 1 62 ? -33.562 8.516 -5.391 1 25.2 62 PRO B N 1
ATOM 2812 C CA . PRO B 1 62 ? -33.969 9.203 -4.164 1 25.2 62 PRO B CA 1
ATOM 2813 C C . PRO B 1 62 ? -34.281 8.242 -3.023 1 25.2 62 PRO B C 1
ATOM 2815 O O . PRO B 1 62 ? -34.75 8.664 -1.958 1 25.2 62 PRO B O 1
ATOM 2818 N N . GLY B 1 63 ? -34.5 6.922 -3.137 1 27.27 63 GLY B N 1
ATOM 2819 C CA . GLY B 1 63 ? -35.25 6.418 -2.012 1 27.27 63 GLY B CA 1
ATOM 2820 C C . GLY B 1 63 ? -34.594 6.625 -0.676 1 27.27 63 GLY B C 1
ATOM 2821 O O . GLY B 1 63 ? -34.75 7.66 -0.034 1 27.27 63 GLY B O 1
ATOM 2822 N N . GLY B 1 64 ? -34.312 5.496 0.235 1 28.34 64 GLY B N 1
ATOM 2823 C CA . GLY B 1 64 ? -34.156 5.449 1.681 1 28.34 64 GLY B CA 1
ATOM 2824 C C . GLY B 1 64 ? -32.938 6.215 2.176 1 28.34 64 GLY B C 1
ATOM 2825 O O . GLY B 1 64 ? -32.031 6.5 1.403 1 28.34 64 GLY B O 1
ATOM 2826 N N . ARG B 1 65 ? -32.906 6.961 3.473 1 28.97 65 ARG B N 1
ATOM 2827 C CA . ARG B 1 65 ? -32.031 7.902 4.133 1 28.97 65 ARG B CA 1
ATOM 2828 C C . ARG B 1 65 ? -30.578 7.395 4.098 1 28.97 65 ARG B C 1
ATOM 2830 O O . ARG B 1 65 ? -30.109 6.781 5.059 1 28.97 65 ARG B O 1
ATOM 2837 N N . GLU B 1 66 ? -30.156 6.445 3.344 1 31.3 66 GLU B N 1
ATOM 2838 C CA . GLU B 1 66 ? -28.734 6.117 3.5 1 31.3 66 GLU B CA 1
ATOM 2839 C C . GLU B 1 66 ? -27.859 7.367 3.398 1 31.3 66 GLU B C 1
ATOM 2841 O O . GLU B 1 66 ? -27.75 7.965 2.324 1 31.3 66 GLU B O 1
ATOM 2846 N N . THR B 1 67 ? -27.812 8.211 4.426 1 32.47 67 THR B N 1
ATOM 2847 C CA . THR B 1 67 ? -27.234 9.539 4.637 1 32.47 67 THR B CA 1
ATOM 2848 C C . THR B 1 67 ? -25.844 9.633 4.035 1 32.47 67 THR B C 1
ATOM 2850 O O . THR B 1 67 ? -25.219 10.695 4.059 1 32.47 67 THR B O 1
ATOM 2853 N N . GLY B 1 68 ? -25.016 8.492 4.043 1 37.25 68 GLY B N 1
ATOM 2854 C CA . GLY B 1 68 ? -23.703 8.852 3.508 1 37.25 68 GLY B CA 1
ATOM 2855 C C . GLY B 1 68 ? -23.766 9.32 2.066 1 37.25 68 GLY B C 1
ATOM 2856 O O . GLY B 1 68 ? -24.594 8.844 1.285 1 37.25 68 GLY B O 1
ATOM 2857 N N . LYS B 1 69 ? -23.5 10.523 1.715 1 39.06 69 LYS B N 1
ATOM 2858 C CA . LYS B 1 69 ? -23.438 11.094 0.375 1 39.06 69 LYS B CA 1
ATOM 2859 C C . LYS B 1 69 ? -22.922 10.086 -0.637 1 39.06 69 LYS B C 1
ATOM 2861 O O . LYS B 1 69 ? -21.812 9.57 -0.486 1 39.06 69 LYS B O 1
ATOM 2866 N N . ASP B 1 70 ? -23.625 9.062 -1.076 1 47.59 70 ASP B N 1
ATOM 2867 C CA . ASP B 1 70 ? -23.266 8.164 -2.164 1 47.59 70 ASP B CA 1
ATOM 2868 C C . ASP B 1 70 ? -22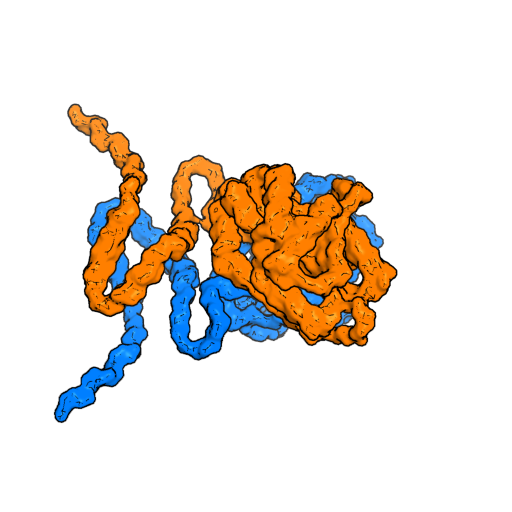.453 8.891 -3.234 1 47.59 70 ASP B C 1
ATOM 2870 O O . ASP B 1 70 ? -23.031 9.438 -4.184 1 47.59 70 ASP B O 1
ATOM 2874 N N . THR B 1 71 ? -21.344 9.523 -2.908 1 56.69 71 THR B N 1
ATOM 2875 C CA . THR B 1 71 ? -20.531 10.062 -3.984 1 56.69 71 THR B CA 1
ATOM 2876 C C . THR B 1 71 ? -20.203 8.977 -5.012 1 56.69 71 THR B C 1
ATOM 2878 O O . THR B 1 71 ? -20.188 7.789 -4.684 1 56.69 71 THR B O 1
ATOM 2881 N N . GLY B 1 72 ? -20.672 9.008 -6.199 1 71.81 72 GLY B N 1
ATOM 2882 C CA . GLY B 1 72 ? -20.312 8.164 -7.328 1 71.81 72 GLY B CA 1
ATOM 2883 C C . GLY B 1 72 ? -18.938 7.539 -7.191 1 71.81 72 GLY B C 1
ATOM 2884 O O . GLY B 1 72 ? -18.562 6.664 -7.977 1 71.81 72 GLY B O 1
ATOM 2885 N N . PHE B 1 73 ? -18.25 7.797 -5.957 1 86.19 73 PHE B N 1
ATOM 2886 C CA . PHE B 1 73 ? -16.859 7.332 -5.863 1 86.19 73 PHE B CA 1
ATOM 2887 C C . PHE B 1 73 ? -16.703 6.34 -4.719 1 86.19 73 PHE B C 1
ATOM 2889 O O . PHE B 1 73 ? -15.586 5.906 -4.422 1 86.19 73 PHE B O 1
ATOM 2896 N N . VAL B 1 74 ? -17.75 5.871 -4.113 1 91.69 74 VAL B N 1
ATOM 2897 C CA . VAL B 1 74 ? -17.656 5.07 -2.896 1 91.69 74 VAL B CA 1
ATOM 2898 C C . VAL B 1 74 ? -16.906 3.771 -3.18 1 91.69 74 VAL B C 1
ATOM 2900 O O . VAL B 1 74 ? -16.031 3.373 -2.404 1 91.69 74 VAL B O 1
ATOM 2903 N N . CYS B 1 75 ? -17.188 3.127 -4.266 1 96.88 75 CYS B N 1
ATOM 2904 C CA . CYS B 1 75 ? -16.547 1.858 -4.57 1 96.88 75 CYS B CA 1
ATOM 2905 C C . CYS B 1 75 ? -15.102 2.076 -5.004 1 96.88 75 CYS B C 1
ATOM 2907 O O . CYS B 1 75 ? -14.234 1.245 -4.73 1 96.88 75 CYS B O 1
ATOM 2909 N N . ASP B 1 76 ? -14.828 3.26 -5.637 1 96.25 76 ASP B N 1
ATOM 2910 C CA . ASP B 1 76 ? -13.453 3.635 -5.949 1 96.25 76 ASP B CA 1
ATOM 2911 C C . ASP B 1 76 ? -12.625 3.812 -4.676 1 96.25 76 ASP B C 1
ATOM 2913 O O . ASP B 1 76 ? -11.5 3.324 -4.59 1 96.25 76 ASP B O 1
ATOM 2917 N N . SER B 1 77 ? -13.203 4.465 -3.771 1 97.94 77 SER B N 1
ATOM 2918 C CA . SER B 1 77 ? -12.508 4.758 -2.52 1 97.94 77 SER B CA 1
ATOM 2919 C C . SER B 1 77 ? -12.375 3.508 -1.658 1 97.94 77 SER B C 1
ATOM 2921 O O . SER B 1 77 ? -11.375 3.336 -0.958 1 97.94 77 SER B O 1
ATOM 2923 N N . TRP B 1 78 ? -13.438 2.674 -1.713 1 98.19 78 TRP B N 1
ATOM 2924 C CA . TRP B 1 78 ? -13.336 1.374 -1.058 1 98.19 78 TRP B CA 1
ATOM 2925 C C . TRP B 1 78 ? -12.172 0.571 -1.615 1 98.19 78 TRP B C 1
ATOM 2927 O O . TRP B 1 78 ? -11.352 0.04 -0.856 1 98.19 78 TRP B O 1
ATOM 2937 N N . ARG B 1 79 ? -12.047 0.504 -2.926 1 98.5 79 ARG B N 1
ATOM 2938 C CA . ARG B 1 79 ? -10.953 -0.22 -3.555 1 98.5 79 ARG B CA 1
ATOM 2939 C C . ARG B 1 79 ? -9.609 0.398 -3.184 1 98.5 79 ARG B C 1
ATOM 2941 O O . ARG B 1 79 ? -8.633 -0.319 -2.951 1 98.5 79 ARG B O 1
ATOM 2948 N N . PHE B 1 80 ? -9.555 1.753 -3.137 1 98.62 80 PHE B N 1
ATOM 2949 C CA . PHE B 1 80 ? -8.344 2.422 -2.691 1 98.62 80 PHE B CA 1
ATOM 2950 C C . PHE B 1 80 ? -7.914 1.912 -1.321 1 98.62 80 PHE B C 1
ATOM 2952 O O . PHE B 1 80 ? -6.746 1.565 -1.12 1 98.62 80 PHE B O 1
ATOM 2959 N N . ALA B 1 81 ? -8.836 1.861 -0.408 1 98.69 81 ALA B N 1
ATOM 2960 C CA . ALA B 1 81 ? -8.547 1.428 0.957 1 98.69 81 ALA B CA 1
ATOM 2961 C C . ALA B 1 81 ? -8.094 -0.03 0.985 1 98.69 81 ALA B C 1
ATOM 2963 O O . ALA B 1 81 ? -7.191 -0.392 1.742 1 98.69 81 ALA B O 1
ATOM 2964 N N . VAL B 1 82 ? -8.672 -0.843 0.147 1 98.56 82 VAL B N 1
ATOM 2965 C CA . VAL B 1 82 ? -8.32 -2.254 0.041 1 98.56 82 VAL B CA 1
ATOM 2966 C C . VAL B 1 82 ? -6.891 -2.389 -0.486 1 98.56 82 VAL B C 1
ATOM 2968 O O . VAL B 1 82 ? -6.059 -3.066 0.123 1 98.56 82 VAL B O 1
ATOM 2971 N N . GLU B 1 83 ? -6.602 -1.694 -1.574 1 98.75 83 GLU B N 1
ATOM 2972 C CA . GLU B 1 83 ? -5.344 -1.86 -2.293 1 98.75 83 GLU B CA 1
ATOM 2973 C C . GLU B 1 83 ? -4.18 -1.245 -1.519 1 98.75 83 GLU B C 1
ATOM 2975 O O . GLU B 1 83 ? -3.025 -1.631 -1.712 1 98.75 83 GLU B O 1
ATOM 2980 N N . THR B 1 84 ? -4.438 -0.321 -0.568 1 98.5 84 THR B N 1
ATOM 2981 C CA . THR B 1 84 ? -3.387 0.317 0.216 1 98.5 84 THR B CA 1
ATOM 2982 C C . THR B 1 84 ? -3.295 -0.306 1.606 1 98.5 84 THR B C 1
ATOM 2984 O O . THR B 1 84 ? -2.633 0.236 2.494 1 98.5 84 THR B O 1
ATOM 2987 N N . ASN B 1 85 ? -4.012 -1.39 1.827 1 97.94 85 ASN B N 1
ATOM 2988 C CA . ASN B 1 85 ? -3.994 -2.168 3.061 1 97.94 85 ASN B CA 1
ATOM 2989 C C . ASN B 1 85 ? -4.605 -1.392 4.223 1 97.94 85 ASN B C 1
ATOM 2991 O O . ASN B 1 85 ? -4.32 -1.682 5.387 1 97.94 85 ASN B O 1
ATOM 2995 N N . ASN B 1 86 ? -5.367 -0.303 3.922 1 98.5 86 ASN B N 1
ATOM 2996 C CA . ASN B 1 86 ? -6.094 0.431 4.953 1 98.5 86 ASN B CA 1
ATOM 2997 C C . ASN B 1 86 ? -7.297 -0.36 5.461 1 98.5 86 ASN B C 1
ATOM 2999 O O . ASN B 1 86 ? -7.586 -0.357 6.66 1 98.5 86 ASN B O 1
ATOM 3003 N N . LEU B 1 87 ? -8.023 -0.918 4.5 1 98.06 87 LEU B N 1
ATOM 3004 C CA . LEU B 1 87 ? -9.148 -1.783 4.84 1 98.06 87 LEU B CA 1
ATOM 3005 C C . LEU B 1 87 ? -8.711 -3.242 4.91 1 98.06 87 LEU B C 1
ATOM 3007 O O . LEU B 1 87 ? -8.281 -3.812 3.904 1 98.06 87 LEU B O 1
ATOM 3011 N N . ARG B 1 88 ? -8.82 -3.828 6.09 1 96.88 88 ARG B N 1
ATOM 3012 C CA . ARG B 1 88 ? -8.398 -5.203 6.332 1 96.88 88 ARG B CA 1
ATOM 3013 C C . ARG B 1 88 ? -9.547 -6.039 6.895 1 96.88 88 ARG B C 1
ATOM 3015 O O . ARG B 1 88 ? -10.57 -5.492 7.305 1 96.88 88 ARG B O 1
ATOM 3022 N N . GLU B 1 89 ? -9.375 -7.312 6.801 1 95.06 89 GLU B N 1
ATOM 3023 C CA . GLU B 1 89 ? -10.258 -8.305 7.414 1 95.06 89 GLU B CA 1
ATOM 3024 C C . GLU B 1 89 ? -11.68 -8.188 6.879 1 95.06 89 GLU B C 1
ATOM 3026 O O . GLU B 1 89 ? -12.648 -8.492 7.582 1 95.06 89 GLU B O 1
ATOM 3031 N N . TRP B 1 90 ? -11.812 -7.574 5.664 1 95.94 90 TRP B N 1
ATOM 3032 C CA . TRP B 1 90 ? -13.133 -7.59 5.035 1 95.94 90 TRP B CA 1
ATOM 3033 C C . TRP B 1 90 ? -13.438 -8.969 4.457 1 95.94 90 TRP B C 1
ATOM 3035 O O . TRP B 1 90 ? -12.539 -9.672 3.996 1 95.94 90 TRP B O 1
ATOM 3045 N N . LYS B 1 91 ? -14.633 -9.391 4.422 1 95.75 91 LYS B N 1
ATOM 3046 C CA . LYS B 1 91 ? -14.992 -10.773 4.125 1 95.75 91 LYS B CA 1
ATOM 3047 C C . LYS B 1 91 ? -15.422 -10.93 2.67 1 95.75 91 LYS B C 1
ATOM 3049 O O . LYS B 1 91 ? -15.125 -11.938 2.033 1 95.75 91 LYS B O 1
ATOM 3054 N N . LYS B 1 92 ? -16.188 -9.938 2.223 1 97.19 92 LYS B N 1
ATOM 3055 C CA . LYS B 1 92 ? -16.672 -9.969 0.842 1 97.19 92 LYS B CA 1
ATOM 3056 C C . LYS B 1 92 ? -16.781 -8.562 0.263 1 97.19 92 LYS B C 1
ATOM 3058 O O . LYS B 1 92 ? -16.781 -7.578 1.006 1 97.19 92 LYS B O 1
ATOM 3063 N N . VAL B 1 93 ? -16.797 -8.453 -0.957 1 98.25 93 VAL B N 1
ATOM 3064 C CA . VAL B 1 93 ? -17.078 -7.195 -1.642 1 98.25 93 VAL B CA 1
ATOM 3065 C C . VAL B 1 93 ? -18.453 -6.68 -1.252 1 98.25 93 VAL B C 1
ATOM 3067 O O . VAL B 1 93 ? -19.438 -7.434 -1.264 1 98.25 93 VAL B O 1
ATOM 3070 N N . PRO B 1 94 ? -18.531 -5.387 -0.833 1 97.12 94 PRO B N 1
ATOM 3071 C CA . PRO B 1 94 ? -19.875 -4.867 -0.581 1 97.12 94 PRO B CA 1
ATOM 3072 C C . PRO B 1 94 ? -20.828 -5.066 -1.765 1 97.12 94 PRO B C 1
ATOM 3074 O O . PRO B 1 94 ? -20.422 -4.887 -2.918 1 97.12 94 PRO B O 1
ATOM 3077 N N . ASP B 1 95 ? -22.062 -5.375 -1.456 1 96.5 95 ASP B N 1
ATOM 3078 C CA . ASP B 1 95 ? -23.016 -5.672 -2.51 1 96.5 95 ASP B CA 1
ATOM 3079 C C . ASP B 1 95 ? -23.094 -4.531 -3.521 1 96.5 95 ASP B C 1
ATOM 3081 O O . ASP B 1 95 ? -23.141 -4.766 -4.73 1 96.5 95 ASP B O 1
ATOM 3085 N N . LYS B 1 96 ? -23.078 -3.352 -3.014 1 95.69 96 LYS B N 1
ATOM 3086 C CA . LYS B 1 96 ? -23.234 -2.184 -3.877 1 95.69 96 LYS B CA 1
ATOM 3087 C C . LYS B 1 96 ? -22.031 -2.025 -4.805 1 95.69 96 LYS B C 1
ATOM 3089 O O . LYS B 1 96 ? -22.094 -1.271 -5.777 1 95.69 96 LYS B O 1
ATOM 3094 N N . CYS B 1 97 ? -20.906 -2.762 -4.531 1 97.44 97 CYS B N 1
ATOM 3095 C CA . CYS B 1 97 ? -19.688 -2.6 -5.324 1 97.44 97 CYS B CA 1
ATOM 3096 C C . CYS B 1 97 ? -19.469 -3.805 -6.23 1 97.44 97 CYS B C 1
ATOM 3098 O O . CYS B 1 97 ? -18.438 -3.9 -6.898 1 97.44 97 CYS B O 1
ATOM 3100 N N . GLN B 1 98 ? -20.375 -4.734 -6.285 1 97.06 98 GLN B N 1
ATOM 3101 C CA . GLN B 1 98 ? -20.219 -5.926 -7.109 1 97.06 98 GLN B CA 1
ATOM 3102 C C . GLN B 1 98 ? -19.984 -5.559 -8.57 1 97.06 98 GLN B C 1
ATOM 3104 O O . GLN B 1 98 ? -19.062 -6.051 -9.203 1 97.06 98 GLN B O 1
ATOM 3109 N N . GLU B 1 99 ? -20.875 -4.699 -9.086 1 95.12 99 GLU B N 1
ATOM 3110 C CA . GLU B 1 99 ? -20.781 -4.309 -10.484 1 95.12 99 GLU B CA 1
ATOM 3111 C C . GLU B 1 99 ? -19.484 -3.543 -10.75 1 95.12 99 GLU B C 1
ATOM 3113 O O . GLU B 1 99 ? -18.828 -3.766 -11.766 1 95.12 99 GLU B O 1
ATOM 3118 N N . TYR B 1 100 ? -19.156 -2.668 -9.859 1 95.38 100 TYR B N 1
ATOM 3119 C CA . TYR B 1 100 ? -17.922 -1.9 -9.969 1 95.38 100 TYR B CA 1
ATOM 3120 C C . TYR B 1 100 ? -16.719 -2.822 -10.078 1 95.38 100 TYR B C 1
ATOM 3122 O O . TYR B 1 100 ? -15.859 -2.643 -10.953 1 95.38 100 TYR B O 1
ATOM 3130 N N . VAL B 1 101 ? -16.641 -3.838 -9.219 1 98.25 101 VAL B N 1
ATOM 3131 C CA . VAL B 1 101 ? -15.5 -4.762 -9.203 1 98.25 101 VAL B CA 1
ATOM 3132 C C . VAL B 1 101 ? -15.492 -5.59 -10.484 1 98.25 101 VAL B C 1
ATOM 3134 O O . VAL B 1 101 ? -14.43 -5.828 -11.062 1 98.25 101 VAL B O 1
ATOM 3137 N N . GLY B 1 102 ? -16.672 -6.012 -10.906 1 97.56 102 GLY B N 1
ATOM 3138 C CA . GLY B 1 102 ? -16.734 -6.727 -12.164 1 97.56 102 GLY B CA 1
ATOM 3139 C C . GLY B 1 102 ? -16.188 -5.938 -13.336 1 97.56 102 GLY B C 1
ATOM 3140 O O . GLY B 1 102 ? -15.391 -6.457 -14.125 1 97.56 102 GLY B O 1
ATOM 3141 N N . VAL B 1 103 ? -16.594 -4.648 -13.438 1 95.69 103 VAL B N 1
ATOM 3142 C CA . VAL B 1 103 ? -16.125 -3.77 -14.508 1 95.69 103 VAL B CA 1
ATOM 3143 C C . VAL B 1 103 ? -14.625 -3.555 -14.398 1 95.69 103 VAL B C 1
ATOM 3145 O O . VAL B 1 103 ? -13.906 -3.6 -15.398 1 95.69 103 VAL B O 1
ATOM 3148 N N . TYR B 1 104 ? -14.125 -3.379 -13.234 1 96.75 104 TYR B N 1
ATOM 3149 C CA . TYR B 1 104 ? -12.703 -3.174 -13.023 1 96.75 104 TYR B CA 1
ATOM 3150 C C . TYR B 1 104 ? -11.898 -4.398 -13.461 1 96.75 104 TYR B C 1
ATOM 3152 O O . TYR B 1 104 ? -10.969 -4.285 -14.266 1 96.75 104 TYR B O 1
ATOM 3160 N N . MET B 1 105 ? -12.352 -5.594 -13.07 1 98.19 105 MET B N 1
ATOM 3161 C CA . MET B 1 105 ? -11.578 -6.816 -13.258 1 98.19 105 MET B CA 1
ATOM 3162 C C . MET B 1 105 ? -11.602 -7.258 -14.711 1 98.19 105 MET B C 1
ATOM 3164 O O . MET B 1 105 ? -10.672 -7.926 -15.18 1 98.19 105 MET B O 1
ATOM 3168 N N . THR B 1 106 ? -12.602 -6.863 -15.359 1 96.88 106 THR B N 1
ATOM 3169 C CA . THR B 1 106 ? -12.727 -7.324 -16.734 1 96.88 106 THR B CA 1
ATOM 3170 C C . THR B 1 106 ? -12.344 -6.215 -17.719 1 96.88 106 THR B C 1
ATOM 3172 O O . THR B 1 106 ? -12.445 -6.387 -18.938 1 96.88 106 THR B O 1
ATOM 3175 N N . GLY B 1 107 ? -11.906 -5.109 -17.172 1 93.38 107 GLY B N 1
ATOM 3176 C CA . GLY B 1 107 ? -11.711 -3.955 -18.031 1 93.38 107 GLY B CA 1
ATOM 3177 C C . GLY B 1 107 ? -10.258 -3.572 -18.203 1 93.38 107 GLY B C 1
ATOM 3178 O O . GLY B 1 107 ? -9.367 -4.242 -17.672 1 93.38 107 GLY B O 1
ATOM 3179 N N . ASP B 1 108 ? -10.055 -2.469 -18.891 1 93.5 108 ASP B N 1
ATOM 3180 C CA . ASP B 1 108 ? -8.727 -1.988 -19.266 1 93.5 108 ASP B CA 1
ATOM 3181 C C . ASP B 1 108 ? -7.977 -1.464 -18.047 1 93.5 108 ASP B C 1
ATOM 3183 O O . ASP B 1 108 ? -6.746 -1.485 -18 1 93.5 108 ASP B O 1
ATOM 3187 N N . ARG B 1 109 ? -8.781 -1.027 -17.094 1 95.56 109 ARG B N 1
ATOM 3188 C CA . ARG B 1 109 ? -8.148 -0.471 -15.906 1 95.56 109 ARG B CA 1
ATOM 3189 C C . ARG B 1 109 ? -7.34 -1.533 -15.172 1 95.56 109 ARG B C 1
ATOM 3191 O O . ARG B 1 109 ? -6.191 -1.295 -14.789 1 95.56 109 ARG B O 1
ATOM 3198 N N . TYR B 1 110 ? -7.895 -2.705 -15.031 1 97.75 110 TYR B N 1
ATOM 3199 C CA . TYR B 1 110 ? -7.199 -3.807 -14.375 1 97.75 110 TYR B CA 1
ATOM 3200 C C . TYR B 1 110 ? -5.949 -4.203 -15.156 1 97.75 110 TYR B C 1
ATOM 3202 O O . TYR B 1 110 ? -4.895 -4.441 -14.562 1 97.75 110 TYR B O 1
ATOM 3210 N N . GLU B 1 111 ? -6.109 -4.246 -16.391 1 96.5 111 GLU B N 1
ATOM 3211 C CA . GLU B 1 111 ? -4.977 -4.57 -17.25 1 96.5 111 GLU B CA 1
ATOM 3212 C C . GLU B 1 111 ? -3.875 -3.521 -17.141 1 96.5 111 GLU B C 1
ATOM 3214 O O . GLU B 1 111 ? -2.695 -3.865 -17.016 1 96.5 111 GLU B O 1
ATOM 3219 N N . SER B 1 112 ? -4.246 -2.277 -17.156 1 97 112 SER B N 1
ATOM 3220 C CA . SER B 1 112 ? -3.297 -1.175 -17.078 1 97 112 SER B CA 1
ATOM 3221 C C . SER B 1 112 ? -2.584 -1.17 -15.727 1 97 112 SER B C 1
ATOM 3223 O O . SER B 1 112 ? -1.366 -0.99 -15.656 1 97 112 SER B O 1
ATOM 3225 N N . ASP B 1 113 ? -3.346 -1.351 -14.641 1 98.44 113 ASP B N 1
ATOM 3226 C CA . ASP B 1 113 ? -2.736 -1.433 -13.312 1 98.44 113 ASP B CA 1
ATOM 3227 C C . ASP B 1 113 ? -1.693 -2.545 -13.258 1 98.44 113 ASP B C 1
ATOM 3229 O O . ASP B 1 113 ? -0.584 -2.34 -12.758 1 98.44 113 ASP B O 1
ATOM 3233 N N . SER B 1 114 ? -2.035 -3.697 -13.812 1 98.62 114 SER B N 1
ATOM 3234 C CA . SER B 1 114 ? -1.148 -4.855 -13.812 1 98.62 114 SER B CA 1
ATOM 3235 C C . SER B 1 114 ? 0.102 -4.598 -14.641 1 98.62 114 SER B C 1
ATOM 3237 O O . SER B 1 114 ? 1.204 -4.992 -14.258 1 98.62 114 SER B O 1
ATOM 3239 N N . GLU B 1 115 ? -0.114 -3.939 -15.719 1 97.81 115 GLU B N 1
ATOM 3240 C CA . GLU B 1 115 ? 1.001 -3.625 -16.609 1 97.81 115 GLU B CA 1
ATOM 3241 C C . GLU B 1 115 ? 2.016 -2.717 -15.914 1 97.81 115 GLU B C 1
ATOM 3243 O O . GLU B 1 115 ? 3.221 -2.969 -15.969 1 97.81 115 GLU B O 1
ATOM 3248 N N . ILE B 1 116 ? 1.543 -1.725 -15.297 1 97.94 116 ILE B N 1
ATOM 3249 C CA . ILE B 1 116 ? 2.436 -0.755 -14.672 1 97.94 116 ILE B CA 1
ATOM 3250 C C . ILE B 1 116 ? 3.207 -1.422 -13.531 1 97.94 116 ILE B C 1
ATOM 3252 O O . ILE B 1 116 ? 4.422 -1.237 -13.406 1 97.94 116 ILE B O 1
ATOM 3256 N N . VAL B 1 117 ? 2.549 -2.236 -12.742 1 98.62 117 VAL B N 1
ATOM 3257 C CA . VAL B 1 117 ? 3.203 -2.91 -11.625 1 98.62 117 VAL B CA 1
ATOM 3258 C C . VAL B 1 117 ? 4.266 -3.873 -12.148 1 98.62 117 VAL B C 1
ATOM 3260 O O . VAL B 1 117 ? 5.395 -3.889 -11.656 1 98.62 117 VAL B O 1
ATOM 3263 N N . SER B 1 118 ? 3.922 -4.629 -13.141 1 98.56 118 SER B N 1
ATOM 3264 C CA . SER B 1 118 ? 4.867 -5.566 -13.734 1 98.56 118 SER B CA 1
ATOM 3265 C C . SER B 1 118 ? 6.055 -4.832 -14.352 1 98.56 118 SER B C 1
ATOM 3267 O O . SER B 1 118 ? 7.188 -5.309 -14.281 1 98.56 118 SER B O 1
ATOM 3269 N N . GLY B 1 119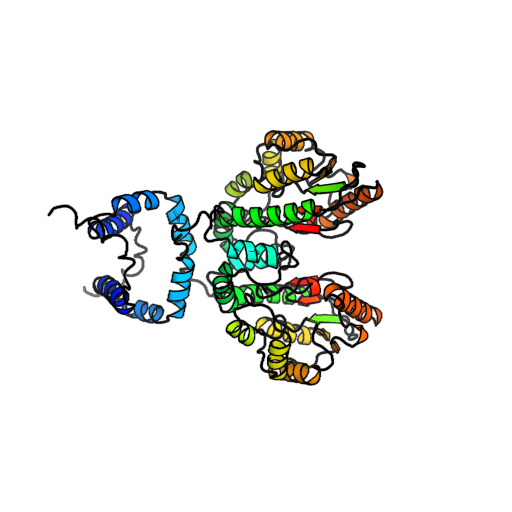 ? 5.719 -3.727 -14.984 1 98.12 119 GLY B N 1
ATOM 3270 C CA . GLY B 1 119 ? 6.781 -2.914 -15.555 1 98.12 119 GLY B CA 1
ATOM 3271 C C . GLY B 1 119 ? 7.762 -2.404 -14.508 1 98.12 119 GLY B C 1
ATOM 3272 O O . GLY B 1 119 ? 8.977 -2.42 -14.734 1 98.12 119 GLY B O 1
ATOM 3273 N N . GLU B 1 120 ? 7.254 -1.967 -13.398 1 98.25 120 GLU B N 1
ATOM 3274 C CA . GLU B 1 120 ? 8.117 -1.505 -12.312 1 98.25 120 GLU B CA 1
ATOM 3275 C C . GLU B 1 120 ? 8.953 -2.646 -11.75 1 98.25 120 GLU B C 1
ATOM 3277 O O . GLU B 1 120 ? 10.125 -2.453 -11.414 1 98.25 120 GLU B O 1
ATOM 3282 N N . ALA B 1 121 ? 8.391 -3.832 -11.648 1 98.75 121 ALA B N 1
ATOM 3283 C CA . ALA B 1 121 ? 9.117 -5.012 -11.195 1 98.75 121 ALA B CA 1
ATOM 3284 C C . ALA B 1 121 ? 10.25 -5.355 -12.148 1 98.75 121 ALA B C 1
ATOM 3286 O O . ALA B 1 121 ? 11.367 -5.664 -11.719 1 98.75 121 ALA B O 1
ATOM 3287 N N . GLU B 1 122 ? 9.93 -5.289 -13.406 1 98.69 122 GLU B N 1
ATOM 3288 C CA . GLU B 1 122 ? 10.938 -5.57 -14.422 1 98.69 122 GLU B CA 1
ATOM 3289 C C . GLU B 1 122 ? 12.086 -4.57 -14.344 1 98.69 122 GLU B C 1
ATOM 3291 O O . GLU B 1 122 ? 13.258 -4.953 -14.422 1 98.69 122 GLU B O 1
ATOM 3296 N N . ASN B 1 123 ? 11.75 -3.283 -14.234 1 98.12 123 ASN B N 1
ATOM 3297 C CA . ASN B 1 123 ? 12.766 -2.244 -14.109 1 98.12 123 ASN B CA 1
ATOM 3298 C C . ASN B 1 123 ? 13.68 -2.49 -12.906 1 98.12 123 ASN B C 1
ATOM 3300 O O . ASN B 1 123 ? 14.898 -2.346 -13.008 1 98.12 123 ASN B O 1
ATOM 3304 N N . PHE B 1 124 ? 13.094 -2.848 -11.852 1 98.31 124 PHE B N 1
ATOM 3305 C CA . PHE B 1 124 ? 13.867 -3.166 -10.664 1 98.31 124 PHE B CA 1
ATOM 3306 C C . PHE B 1 124 ? 14.797 -4.352 -10.914 1 98.31 124 PHE B C 1
ATOM 3308 O O . PHE B 1 124 ? 15.984 -4.297 -10.594 1 98.31 124 PHE B O 1
ATOM 3315 N N . ALA B 1 125 ? 14.242 -5.418 -11.5 1 98.62 125 ALA B N 1
ATOM 3316 C CA . ALA B 1 125 ? 15 -6.641 -11.758 1 98.62 125 ALA B CA 1
ATOM 3317 C C . ALA B 1 125 ? 16.203 -6.367 -12.648 1 98.62 125 ALA B C 1
ATOM 3319 O O . ALA B 1 125 ? 17.281 -6.934 -12.445 1 98.62 125 ALA B O 1
ATOM 3320 N N . ARG B 1 126 ? 16.047 -5.5 -13.57 1 98.06 126 ARG B N 1
ATOM 3321 C CA . ARG B 1 126 ? 17.094 -5.195 -14.531 1 98.06 126 ARG B CA 1
ATOM 3322 C C . ARG B 1 126 ? 18.266 -4.477 -13.859 1 98.06 126 ARG B C 1
ATOM 3324 O O . ARG B 1 126 ? 19.391 -4.48 -14.375 1 98.06 126 ARG B O 1
ATOM 3331 N N . ASN B 1 127 ? 18 -3.896 -12.703 1 96.62 127 ASN B N 1
ATOM 3332 C CA . ASN B 1 127 ? 19.031 -3.133 -12.008 1 96.62 127 ASN B CA 1
ATOM 3333 C C . ASN B 1 127 ? 19.703 -3.961 -10.914 1 96.62 127 ASN B C 1
ATOM 3335 O O . ASN B 1 127 ? 20.516 -3.443 -10.148 1 96.62 127 ASN B O 1
ATOM 3339 N N . ILE B 1 128 ? 19.328 -5.23 -10.805 1 96.81 128 ILE B N 1
ATOM 3340 C CA . ILE B 1 128 ? 19.938 -6.133 -9.836 1 96.81 128 ILE B CA 1
ATOM 3341 C C . ILE B 1 128 ? 21.125 -6.844 -10.469 1 96.81 128 ILE B C 1
ATOM 3343 O O . ILE B 1 128 ? 21.031 -7.332 -11.594 1 96.81 128 ILE B O 1
ATOM 3347 N N . SER B 1 129 ? 22.234 -6.781 -9.758 1 94.06 129 SER B N 1
ATOM 3348 C CA . SER B 1 129 ? 23.391 -7.566 -10.18 1 94.06 129 SER B CA 1
ATOM 3349 C C . SER B 1 129 ? 23.25 -9.023 -9.742 1 94.06 129 SER B C 1
ATOM 3351 O O . SER B 1 129 ? 23.391 -9.328 -8.555 1 94.06 129 SER B O 1
ATOM 3353 N N . ILE B 1 130 ? 23.062 -9.898 -10.703 1 95.06 130 ILE B N 1
ATOM 3354 C CA . ILE B 1 130 ? 22.938 -11.336 -10.469 1 95.06 130 ILE B CA 1
ATOM 3355 C C . ILE B 1 130 ? 24.328 -11.961 -10.344 1 95.06 130 ILE B C 1
ATOM 3357 O O . ILE B 1 130 ? 25.188 -11.766 -11.211 1 95.06 130 ILE B O 1
ATOM 3361 N N . LEU B 1 131 ? 24.547 -12.742 -9.289 1 92.19 131 LEU B N 1
ATOM 3362 C CA . LEU B 1 131 ? 25.875 -13.281 -9.023 1 92.19 131 LEU B CA 1
ATOM 3363 C C . LEU B 1 131 ? 26.156 -14.508 -9.883 1 92.19 131 LEU B C 1
ATOM 3365 O O . LEU B 1 131 ? 27.312 -14.859 -10.125 1 92.19 131 LEU B O 1
ATOM 3369 N N . GLY B 1 132 ? 25.062 -15.234 -10.258 1 91.56 132 GLY B N 1
ATOM 3370 C CA . GLY B 1 132 ? 25.234 -16.375 -11.148 1 91.56 132 GLY B CA 1
ATOM 3371 C C . GLY B 1 132 ? 25.406 -17.688 -10.414 1 91.56 132 GLY B C 1
ATOM 3372 O O . GLY B 1 132 ? 25.641 -18.734 -11.031 1 91.56 132 GLY B O 1
ATOM 3373 N N . ASP B 1 133 ? 25.25 -17.656 -9.133 1 96.38 133 ASP B N 1
ATOM 3374 C CA . ASP B 1 133 ? 25.422 -18.875 -8.359 1 96.38 133 ASP B CA 1
ATOM 3375 C C . ASP B 1 133 ? 24.094 -19.609 -8.195 1 96.38 133 ASP B C 1
ATOM 3377 O O . ASP B 1 133 ? 24 -20.594 -7.457 1 96.38 133 ASP B O 1
ATOM 3381 N N . GLY B 1 134 ? 23.062 -19.109 -8.781 1 96.12 134 GLY B N 1
ATOM 3382 C CA . GLY B 1 134 ? 21.766 -19.734 -8.766 1 96.12 134 GLY B CA 1
ATOM 3383 C C . GLY B 1 134 ? 20.969 -19.453 -7.5 1 96.12 134 GLY B C 1
ATOM 3384 O O . GLY B 1 134 ? 19.984 -20.141 -7.211 1 96.12 134 GLY B O 1
ATOM 3385 N N . LYS B 1 135 ? 21.391 -18.422 -6.777 1 97.94 135 LYS B N 1
ATOM 3386 C CA . LYS B 1 135 ? 20.781 -18.203 -5.469 1 97.94 135 LYS B CA 1
ATOM 3387 C C . LYS B 1 135 ? 20 -16.891 -5.445 1 97.94 135 LYS B C 1
ATOM 3389 O O . LYS B 1 135 ? 19.422 -16.531 -4.418 1 97.94 135 LYS B O 1
ATOM 3394 N N . ASP B 1 136 ? 19.984 -16.156 -6.598 1 98.62 136 ASP B N 1
ATOM 3395 C CA . ASP B 1 136 ? 19.141 -14.969 -6.719 1 98.62 136 ASP B CA 1
ATOM 3396 C C . ASP B 1 136 ? 17.719 -15.344 -7.145 1 98.62 136 ASP B C 1
ATOM 3398 O O . ASP B 1 136 ? 17.516 -15.898 -8.234 1 98.62 136 ASP B O 1
ATOM 3402 N N . VAL B 1 137 ? 16.734 -14.984 -6.258 1 98.81 137 VAL B N 1
ATOM 3403 C CA . VAL B 1 137 ? 15.414 -15.555 -6.527 1 98.81 137 VAL B CA 1
ATOM 3404 C C . VAL B 1 137 ? 14.367 -14.438 -6.52 1 98.81 137 VAL B C 1
ATOM 3406 O O . VAL B 1 137 ? 14.586 -13.375 -5.941 1 98.81 137 VAL B O 1
ATOM 3409 N N . TRP B 1 138 ? 13.375 -14.688 -7.262 1 98.88 138 TRP B N 1
ATOM 3410 C CA . TRP B 1 138 ? 12.125 -13.945 -7.234 1 98.88 138 TRP B CA 1
ATOM 3411 C C . TRP B 1 138 ? 10.977 -14.828 -6.758 1 98.88 138 TRP B C 1
ATOM 3413 O O . TRP B 1 138 ? 10.82 -15.961 -7.223 1 98.88 138 TRP B O 1
ATOM 3423 N N . VAL B 1 139 ? 10.203 -14.367 -5.777 1 98.94 139 VAL B N 1
ATOM 3424 C CA . VAL B 1 139 ? 9.086 -15.141 -5.242 1 98.94 139 VAL B CA 1
ATOM 3425 C C . VAL B 1 139 ? 7.773 -14.617 -5.82 1 98.94 139 VAL B C 1
ATOM 3427 O O . VAL B 1 139 ? 7.555 -13.398 -5.883 1 98.94 139 VAL B O 1
ATOM 3430 N N . PHE B 1 140 ? 6.93 -15.555 -6.312 1 98.94 140 PHE B N 1
ATOM 3431 C CA . PHE B 1 140 ? 5.586 -15.234 -6.781 1 98.94 140 PHE B CA 1
ATOM 3432 C C . PHE B 1 140 ? 4.535 -15.977 -5.965 1 98.94 140 PHE B C 1
ATOM 3434 O O . PHE B 1 140 ? 4.695 -17.156 -5.672 1 98.94 140 PHE B O 1
ATOM 3441 N N . ASP B 1 141 ? 3.455 -15.234 -5.613 1 98.94 141 ASP B N 1
ATOM 3442 C CA . ASP B 1 141 ? 2.191 -15.922 -5.359 1 98.94 141 ASP B CA 1
ATOM 3443 C C . ASP B 1 141 ? 1.609 -16.5 -6.648 1 98.94 141 ASP B C 1
ATOM 3445 O O . ASP B 1 141 ? 2.133 -16.25 -7.738 1 98.94 141 ASP B O 1
ATOM 3449 N N . ILE B 1 142 ? 0.538 -17.328 -6.516 1 98.94 142 ILE B N 1
ATOM 3450 C CA . ILE B 1 142 ? -0.002 -17.938 -7.727 1 98.94 142 ILE B CA 1
ATOM 3451 C C . ILE B 1 142 ? -1.375 -17.328 -8.031 1 98.94 142 ILE B C 1
ATOM 3453 O O . ILE B 1 142 ? -1.572 -16.719 -9.086 1 98.94 142 ILE B O 1
ATOM 3457 N N . ASP B 1 143 ? -2.363 -17.453 -7.105 1 98.88 143 ASP B N 1
ATOM 3458 C CA . ASP B 1 143 ? -3.734 -17.016 -7.355 1 98.88 143 ASP B CA 1
ATOM 3459 C C . ASP B 1 143 ? -3.824 -15.492 -7.438 1 98.88 143 ASP B C 1
ATOM 3461 O O . ASP B 1 143 ? -3.473 -14.797 -6.484 1 98.88 143 ASP B O 1
ATOM 3465 N N . GLU B 1 144 ? -4.332 -14.938 -8.586 1 98.88 144 GLU B N 1
ATOM 3466 C CA . GLU B 1 144 ? -4.434 -13.539 -9 1 98.88 144 GLU B CA 1
ATOM 3467 C C . GLU B 1 144 ? -3.064 -12.867 -9.023 1 98.88 144 GLU B C 1
ATOM 3469 O O . GLU B 1 144 ? -2.967 -11.641 -8.938 1 98.88 144 GLU B O 1
ATOM 3474 N N . THR B 1 145 ? -2.035 -13.68 -9.086 1 98.94 145 THR B N 1
ATOM 3475 C CA . THR B 1 145 ? -0.671 -13.211 -9.305 1 98.94 145 THR B CA 1
ATOM 3476 C C . THR B 1 145 ? -0.099 -13.805 -10.594 1 98.94 145 THR B C 1
ATOM 3478 O O . THR B 1 145 ? 0.241 -13.07 -11.523 1 98.94 145 THR B O 1
ATOM 3481 N N . LEU B 1 146 ? -0.073 -15.133 -10.688 1 98.94 146 LEU B N 1
ATOM 3482 C CA . LEU B 1 146 ? 0.327 -15.781 -11.93 1 98.94 146 LEU B CA 1
ATOM 3483 C C . LEU B 1 146 ? -0.89 -16.297 -12.688 1 98.94 146 LEU B C 1
ATOM 3485 O O . LEU B 1 146 ? -0.971 -16.156 -13.914 1 98.94 146 LEU B O 1
ATOM 3489 N N . LEU B 1 147 ? -1.813 -16.891 -11.969 1 98.94 147 LEU B N 1
ATOM 3490 C CA . LEU B 1 147 ? -3.043 -17.422 -12.547 1 98.94 147 LEU B CA 1
ATOM 3491 C C . LEU B 1 147 ? -4.238 -16.531 -12.188 1 98.94 147 LEU B C 1
ATOM 3493 O O . LEU B 1 147 ? -4.336 -16.047 -11.062 1 98.94 147 LEU B O 1
ATOM 3497 N N . SER B 1 148 ? -5.152 -16.359 -13.148 1 98.88 148 SER B N 1
ATOM 3498 C CA . SER B 1 148 ? -6.363 -15.586 -12.914 1 98.88 148 SER B CA 1
ATOM 3499 C C . SER B 1 148 ? -7.555 -16.484 -12.609 1 98.88 148 SER B C 1
ATOM 3501 O O . SER B 1 148 ? -7.941 -17.312 -13.438 1 98.88 148 SER B O 1
ATOM 3503 N N . ASN B 1 149 ? -8.141 -16.312 -11.492 1 98.81 149 ASN B N 1
ATOM 3504 C CA . ASN B 1 149 ? -9.367 -17.031 -11.148 1 98.81 149 ASN B CA 1
ATOM 3505 C C . ASN B 1 149 ? -10.609 -16.203 -11.461 1 98.81 149 ASN B C 1
ATOM 3507 O O . ASN B 1 149 ? -11.695 -16.484 -10.945 1 98.81 149 ASN B O 1
ATOM 3511 N N . LEU B 1 150 ? -10.453 -15.203 -12.281 1 98.62 150 LEU B N 1
ATOM 3512 C CA . LEU B 1 150 ? -11.547 -14.328 -12.688 1 98.62 150 LEU B CA 1
ATOM 3513 C C . LEU B 1 150 ? -12.703 -15.133 -13.273 1 98.62 150 LEU B C 1
ATOM 3515 O O . LEU B 1 150 ? -13.867 -14.844 -13.008 1 98.62 150 LEU B O 1
ATOM 3519 N N . PRO B 1 151 ? -12.453 -16.188 -14.148 1 98.44 151 PRO B N 1
ATOM 3520 C CA . PRO B 1 151 ? -13.586 -16.953 -14.656 1 98.44 151 PRO B CA 1
ATOM 3521 C C . PRO B 1 151 ? -14.461 -17.531 -13.539 1 98.44 151 PRO B C 1
ATOM 3523 O O . PRO B 1 151 ? -15.688 -17.516 -13.648 1 98.44 151 PRO B O 1
ATOM 3526 N N . TYR B 1 152 ? -13.859 -18.016 -12.5 1 98.5 152 TYR B N 1
ATOM 3527 C CA . TYR B 1 152 ? -14.609 -18.516 -11.359 1 98.5 152 TYR B CA 1
ATOM 3528 C C . TYR B 1 152 ? -15.383 -17.406 -10.68 1 98.5 152 TYR B C 1
ATOM 3530 O O . TYR B 1 152 ? -16.578 -17.547 -10.422 1 98.5 152 TYR B O 1
ATOM 3538 N N . TYR B 1 153 ? -14.734 -16.297 -10.391 1 98.38 153 TYR B N 1
ATOM 3539 C CA . TYR B 1 153 ? -15.344 -15.219 -9.617 1 98.38 153 TYR B CA 1
ATOM 3540 C C . TYR B 1 153 ? -16.406 -14.5 -10.438 1 98.38 153 TYR B C 1
ATOM 3542 O O . TYR B 1 153 ? -17.391 -14 -9.883 1 98.38 153 TYR B O 1
ATOM 3550 N N . ALA B 1 154 ? -16.219 -14.43 -11.727 1 97.62 154 ALA B N 1
ATOM 3551 C CA . ALA B 1 154 ? -17.234 -13.852 -12.594 1 97.62 154 ALA B CA 1
ATOM 3552 C C . ALA B 1 154 ? -18.562 -14.594 -12.445 1 97.62 154 ALA B C 1
ATOM 3554 O O . ALA B 1 154 ? -19.641 -13.992 -12.523 1 97.62 154 ALA B O 1
ATOM 3555 N N . GLU B 1 155 ? -18.469 -15.875 -12.195 1 96.19 155 GLU B N 1
ATOM 3556 C CA . GLU B 1 155 ? -19.672 -16.688 -12.031 1 96.19 155 GLU B CA 1
ATOM 3557 C C . GLU B 1 155 ? -20.141 -16.688 -10.578 1 96.19 155 GLU B C 1
ATOM 3559 O O . GLU B 1 155 ? -21.219 -17.203 -10.273 1 96.19 155 GLU B O 1
ATOM 3564 N N . ASN B 1 156 ? -19.312 -16.141 -9.719 1 96.31 156 ASN B N 1
ATOM 3565 C CA . ASN B 1 156 ? -19.625 -16.172 -8.297 1 96.31 156 ASN B CA 1
ATOM 3566 C C . ASN B 1 156 ? -19.641 -14.773 -7.691 1 96.31 156 ASN B C 1
ATOM 3568 O O . ASN B 1 156 ? -19.109 -14.562 -6.59 1 96.31 156 ASN B O 1
ATOM 3572 N N . GLY B 1 157 ? -20.062 -13.797 -8.453 1 96.75 157 GLY B N 1
ATOM 3573 C CA . GLY B 1 157 ? -20.406 -12.484 -7.926 1 96.75 157 GLY B CA 1
ATOM 3574 C C . GLY B 1 157 ? -19.188 -11.578 -7.754 1 96.75 157 GLY B C 1
ATOM 3575 O O . GLY B 1 157 ? -19.25 -10.594 -7.016 1 96.75 157 GLY B O 1
ATOM 3576 N N . PHE B 1 158 ? -18.062 -11.891 -8.312 1 98.19 158 PHE B N 1
ATOM 3577 C CA . PHE B 1 158 ? -16.859 -11.07 -8.273 1 98.19 158 PHE B CA 1
ATOM 3578 C C . PHE B 1 158 ? -16.453 -10.766 -6.84 1 98.19 158 PHE B C 1
ATOM 3580 O O . PHE B 1 158 ? -16.031 -9.648 -6.523 1 98.19 158 PHE B O 1
ATOM 3587 N N . GLY B 1 159 ? -16.703 -11.734 -5.945 1 97.88 159 GLY B N 1
ATOM 3588 C CA . GLY B 1 159 ? -16.25 -11.609 -4.566 1 97.88 159 GLY B CA 1
ATOM 3589 C C . GLY B 1 159 ? -17.344 -11.094 -3.639 1 97.88 159 GLY B C 1
ATOM 3590 O O . GLY B 1 159 ? -17.109 -10.953 -2.434 1 97.88 159 GLY B O 1
ATOM 3591 N N . SER B 1 160 ? -18.547 -10.82 -4.117 1 97.75 160 SER B N 1
ATOM 3592 C CA . SER B 1 160 ? -19.625 -10.273 -3.285 1 97.75 160 SER B CA 1
ATOM 3593 C C . SER B 1 160 ? -20.391 -11.383 -2.586 1 97.75 160 SER B C 1
ATOM 3595 O O . SER B 1 160 ? -21.203 -11.117 -1.687 1 97.75 160 SER B O 1
ATOM 3597 N N . LYS B 1 161 ? -20.156 -12.633 -2.965 1 96.94 161 LYS B N 1
ATOM 3598 C CA . LYS B 1 161 ? -20.781 -13.789 -2.316 1 96.94 161 LYS B CA 1
ATOM 3599 C C . LYS B 1 161 ? -19.828 -14.414 -1.298 1 96.94 161 LYS B C 1
ATOM 3601 O O . LYS B 1 161 ? -18.609 -14.266 -1.399 1 96.94 161 LYS B O 1
ATOM 3606 N N . ASP B 1 162 ? -20.422 -15.117 -0.395 1 95.38 162 ASP B N 1
ATOM 3607 C CA . ASP B 1 162 ? -19.594 -15.836 0.569 1 95.38 162 ASP B CA 1
ATOM 3608 C C . ASP B 1 162 ? -18.703 -16.859 -0.13 1 95.38 162 ASP B C 1
ATOM 3610 O O . ASP B 1 162 ? -19.141 -17.562 -1.044 1 95.38 162 ASP B O 1
ATOM 3614 N N . PHE B 1 163 ? -17.516 -16.844 0.268 1 94.62 163 PHE B N 1
ATOM 3615 C CA . PHE B 1 163 ? -16.562 -17.766 -0.328 1 94.62 163 PHE B CA 1
ATOM 3616 C C . PHE B 1 163 ? -16.922 -19.219 -0.011 1 94.62 163 PHE B C 1
ATOM 3618 O O . PHE B 1 163 ? -17.203 -19.547 1.143 1 94.62 163 PHE B O 1
ATOM 3625 N N . ASN B 1 164 ? -16.984 -19.969 -0.99 1 96 164 ASN B N 1
ATOM 3626 C CA . ASN B 1 164 ? -17.188 -21.422 -0.869 1 96 164 ASN B CA 1
ATOM 3627 C C . ASN B 1 164 ? -15.922 -22.188 -1.239 1 96 164 ASN B C 1
ATOM 3629 O O . ASN B 1 164 ? -15.609 -22.344 -2.422 1 96 164 ASN B O 1
ATOM 3633 N N . GLU B 1 165 ? -15.281 -22.719 -0.259 1 94.81 165 GLU B N 1
ATOM 3634 C CA . GLU B 1 165 ? -14 -23.391 -0.449 1 94.81 165 GLU B CA 1
ATOM 3635 C C . GLU B 1 165 ? -14.133 -24.594 -1.368 1 94.81 165 GLU B C 1
ATOM 3637 O O . GLU B 1 165 ? -13.266 -24.844 -2.215 1 94.81 165 GLU B O 1
ATOM 3642 N N . ASP B 1 166 ? -15.164 -25.422 -1.179 1 96.56 166 ASP B N 1
ATOM 3643 C CA . ASP B 1 166 ? -15.367 -26.609 -1.999 1 96.56 166 ASP B CA 1
ATOM 3644 C C . ASP B 1 166 ? -15.562 -26.234 -3.467 1 96.56 166 ASP B C 1
ATOM 3646 O O . ASP B 1 166 ? -14.992 -26.875 -4.355 1 96.56 166 ASP B O 1
ATOM 3650 N N . SER B 1 167 ? -16.359 -25.219 -3.664 1 97.56 167 SER B N 1
ATOM 3651 C CA . SER B 1 167 ? -16.609 -24.75 -5.023 1 97.56 167 SER B CA 1
ATOM 3652 C C . SER B 1 167 ? -15.32 -24.234 -5.672 1 97.56 167 SER B C 1
ATOM 3654 O O . SER B 1 167 ? -15.07 -24.5 -6.848 1 97.56 167 SER B O 1
ATOM 3656 N N . PHE B 1 168 ? -14.516 -23.531 -4.93 1 97.81 168 PHE B N 1
ATOM 3657 C CA . PHE B 1 168 ? -13.25 -23.031 -5.457 1 97.81 168 PHE B CA 1
ATOM 3658 C C . PHE B 1 168 ? -12.289 -24.188 -5.746 1 97.81 168 PHE B C 1
ATOM 3660 O O . PHE B 1 168 ? -11.594 -24.172 -6.758 1 97.81 168 PHE B O 1
ATOM 3667 N N . ASN B 1 169 ? -12.266 -25.125 -4.852 1 97.62 169 ASN B N 1
ATOM 3668 C CA . ASN B 1 169 ? -11.422 -26.297 -5.07 1 97.62 169 ASN B CA 1
ATOM 3669 C C . ASN B 1 169 ? -11.797 -27.031 -6.355 1 97.62 169 ASN B C 1
ATOM 3671 O O . ASN B 1 169 ? -10.93 -27.516 -7.074 1 97.62 169 ASN B O 1
ATOM 3675 N N . GLU B 1 170 ? -13.078 -27.141 -6.602 1 98.06 170 GLU B N 1
ATOM 3676 C CA . GLU B 1 170 ? -13.539 -27.75 -7.848 1 98.06 170 GLU B CA 1
ATOM 3677 C C . GLU B 1 170 ? -13.016 -26.984 -9.062 1 98.06 170 GLU B C 1
ATOM 3679 O O . GLU B 1 170 ? -12.672 -27.578 -10.078 1 98.06 170 GLU B O 1
ATOM 3684 N N . TRP B 1 171 ? -13.008 -25.672 -8.961 1 98.56 171 TRP B N 1
ATOM 3685 C CA . TRP B 1 171 ? -12.461 -24.828 -10.016 1 98.56 171 TRP B CA 1
ATOM 3686 C C . TRP B 1 171 ? -10.969 -25.078 -10.195 1 98.56 171 TRP B C 1
ATOM 3688 O O . TRP B 1 171 ? -10.484 -25.219 -11.32 1 98.56 171 TRP B O 1
ATOM 3698 N N . VAL B 1 172 ? -10.219 -25.141 -9.094 1 98.69 172 VAL B N 1
ATOM 3699 C CA . VAL B 1 172 ? -8.773 -25.312 -9.125 1 98.69 172 VAL B CA 1
ATOM 3700 C C . VAL B 1 172 ? -8.43 -26.641 -9.805 1 98.69 172 VAL B C 1
ATOM 3702 O O . VAL B 1 172 ? -7.496 -26.703 -10.602 1 98.69 172 VAL B O 1
ATOM 3705 N N . VAL B 1 173 ? -9.203 -27.641 -9.547 1 98.12 173 VAL B N 1
ATOM 3706 C CA . VAL B 1 173 ? -8.945 -28.984 -10.047 1 98.12 173 VAL B CA 1
ATOM 3707 C C . VAL B 1 173 ? -9.109 -29 -11.57 1 98.12 173 VAL B C 1
ATOM 3709 O O . VAL B 1 173 ? -8.484 -29.812 -12.25 1 98.12 173 VAL B O 1
ATOM 3712 N N . LYS B 1 174 ? -9.891 -28.094 -12.086 1 98.38 174 LYS B N 1
ATOM 3713 C CA . LYS B 1 174 ? -10.078 -28.031 -13.539 1 98.38 174 LYS B CA 1
ATOM 3714 C C . LYS B 1 174 ? -8.773 -27.641 -14.234 1 98.38 174 LYS B C 1
ATOM 3716 O O . LYS B 1 174 ? -8.609 -27.906 -15.43 1 98.38 174 LYS B O 1
ATOM 3721 N N . ALA B 1 175 ? -7.824 -26.953 -13.555 1 98.69 175 ALA B N 1
ATOM 3722 C CA . ALA B 1 175 ? -6.531 -26.531 -14.086 1 98.69 175 ALA B CA 1
ATOM 3723 C C . ALA B 1 175 ? -6.703 -25.734 -15.367 1 98.69 175 ALA B C 1
ATOM 3725 O O . ALA B 1 175 ? -6.02 -25.984 -16.359 1 98.69 175 ALA B O 1
ATOM 3726 N N . GLU B 1 176 ? -7.652 -24.75 -15.305 1 98.56 176 GLU B N 1
ATOM 3727 C CA . GLU B 1 176 ? -7.988 -24.016 -16.531 1 98.56 176 GLU B CA 1
ATOM 3728 C C . GLU B 1 176 ? -7.793 -22.516 -16.344 1 98.56 176 GLU B C 1
ATOM 3730 O O . GLU B 1 176 ? -8.164 -21.719 -17.203 1 98.56 176 GLU B O 1
ATOM 3735 N N . ALA B 1 177 ? -7.293 -22.125 -15.188 1 98.88 177 ALA B N 1
ATOM 3736 C CA . ALA B 1 177 ? -7.094 -20.703 -14.945 1 98.88 177 ALA B CA 1
ATOM 3737 C C . ALA B 1 177 ? -6.07 -20.109 -15.914 1 98.88 177 ALA B C 1
ATOM 3739 O O . ALA B 1 177 ? -4.961 -20.641 -16.047 1 98.88 177 ALA B O 1
ATOM 3740 N N . PRO B 1 178 ? -6.441 -19.094 -16.625 1 98.88 178 PRO B N 1
ATOM 3741 C CA . PRO B 1 178 ? -5.48 -18.5 -17.562 1 98.88 178 PRO B CA 1
ATOM 3742 C C . PRO B 1 178 ? -4.371 -17.734 -16.844 1 98.88 178 PRO B C 1
ATOM 3744 O O . PRO B 1 178 ? -4.52 -17.359 -15.68 1 98.88 178 PRO B O 1
ATOM 3747 N N . ALA B 1 179 ? -3.273 -17.469 -17.562 1 98.94 179 ALA B N 1
ATOM 3748 C CA . ALA B 1 179 ? -2.184 -16.641 -17.047 1 98.94 179 ALA B CA 1
ATOM 3749 C C . ALA B 1 179 ? -2.611 -15.18 -16.938 1 98.94 179 ALA B C 1
ATOM 3751 O O . ALA B 1 179 ? -3.439 -14.711 -17.719 1 98.94 179 ALA B O 1
ATOM 3752 N N . LEU B 1 180 ? -2.137 -14.523 -15.961 1 98.81 180 LEU B N 1
ATOM 3753 C CA . LEU B 1 180 ? -2.109 -13.062 -16.031 1 98.81 180 LEU B CA 1
ATOM 3754 C C . LEU B 1 180 ? -1.01 -12.586 -16.969 1 98.81 180 LEU B C 1
ATOM 3756 O O . LEU B 1 180 ? 0.175 -12.812 -16.719 1 98.81 180 LEU B O 1
ATOM 3760 N N . PRO B 1 181 ? -1.401 -11.93 -18.047 1 98.5 181 PRO B N 1
ATOM 3761 C CA . PRO B 1 181 ? -0.454 -11.734 -19.141 1 98.5 181 PRO B CA 1
ATOM 3762 C C . PRO B 1 181 ? 0.796 -10.969 -18.719 1 98.5 181 PRO B C 1
ATOM 3764 O O . PRO B 1 181 ? 1.904 -11.305 -19.141 1 98.5 181 PRO B O 1
ATOM 3767 N N . TYR B 1 182 ? 0.689 -9.969 -17.922 1 98.62 182 TYR B N 1
ATOM 3768 C CA . TYR B 1 182 ? 1.852 -9.156 -17.578 1 98.62 182 TYR B CA 1
ATOM 3769 C C . TYR B 1 182 ? 2.711 -9.859 -16.531 1 98.62 182 TYR B C 1
ATOM 3771 O O . TYR B 1 182 ? 3.926 -9.648 -16.469 1 98.62 182 TYR B O 1
ATOM 3779 N N . SER B 1 183 ? 2.102 -10.734 -15.695 1 98.88 183 SER B N 1
ATOM 3780 C CA . SER B 1 183 ? 2.9 -11.586 -14.82 1 98.88 183 SER B CA 1
ATOM 3781 C C . SER B 1 183 ? 3.705 -12.602 -15.617 1 98.88 183 SER B C 1
ATOM 3783 O O . SER B 1 183 ? 4.863 -12.875 -15.297 1 98.88 183 SER B O 1
ATOM 3785 N N . LEU B 1 184 ? 3.047 -13.125 -16.609 1 98.94 184 LEU B N 1
ATOM 3786 C CA . LEU B 1 184 ? 3.762 -14.07 -17.453 1 98.94 184 LEU B CA 1
ATOM 3787 C C . LEU B 1 184 ? 4.941 -13.398 -18.156 1 98.94 184 LEU B C 1
ATOM 3789 O O . LEU B 1 184 ? 6.031 -13.969 -18.234 1 98.94 184 LEU B O 1
ATOM 3793 N N . LYS B 1 185 ? 4.695 -12.188 -18.656 1 98.81 185 LYS B N 1
ATOM 3794 C CA . LYS B 1 185 ? 5.773 -11.414 -19.266 1 98.81 185 LYS B CA 1
ATOM 3795 C C . LYS B 1 185 ? 6.914 -11.195 -18.281 1 98.81 185 LYS B C 1
ATOM 3797 O O . LYS B 1 185 ? 8.086 -11.398 -18.625 1 98.81 185 LYS B O 1
ATOM 3802 N N . LEU B 1 186 ? 6.641 -10.742 -17.062 1 98.94 186 LEU B N 1
ATOM 3803 C CA . LEU B 1 186 ? 7.652 -10.516 -16.047 1 98.94 186 LEU B CA 1
ATOM 3804 C C . LEU B 1 186 ? 8.398 -11.812 -15.719 1 98.94 186 LEU B C 1
ATOM 3806 O O . LEU B 1 186 ? 9.625 -11.82 -15.633 1 98.94 186 LEU B O 1
ATOM 3810 N N . TYR B 1 187 ? 7.645 -12.875 -15.555 1 98.94 187 TYR B N 1
ATOM 3811 C CA . TYR B 1 187 ? 8.188 -14.195 -15.25 1 98.94 187 TYR B CA 1
ATOM 3812 C C . TYR B 1 187 ? 9.242 -14.594 -16.281 1 98.94 187 TYR B C 1
ATOM 3814 O O . TYR B 1 187 ? 10.352 -15 -15.906 1 98.94 187 TYR B O 1
ATOM 3822 N N . ASN B 1 188 ? 8.945 -14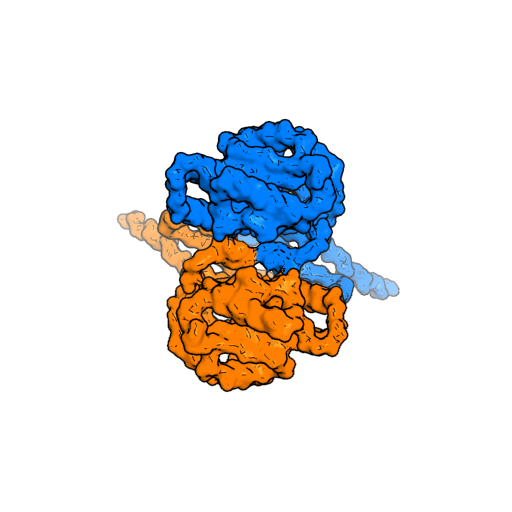.438 -17.516 1 98.81 188 ASN B N 1
ATOM 3823 C CA . ASN B 1 188 ? 9.867 -14.797 -18.594 1 98.81 188 ASN B CA 1
ATOM 3824 C C . ASN B 1 188 ? 11.078 -13.867 -18.609 1 98.81 188 ASN B C 1
ATOM 3826 O O . ASN B 1 188 ? 12.203 -14.312 -18.859 1 98.81 188 ASN B O 1
ATOM 3830 N N . GLU B 1 189 ? 10.875 -12.586 -18.359 1 98.75 189 GLU B N 1
ATOM 3831 C CA . GLU B 1 189 ? 11.984 -11.641 -18.312 1 98.75 189 GLU B CA 1
ATOM 3832 C C . GLU B 1 189 ? 12.93 -11.961 -17.156 1 98.75 189 GLU B C 1
ATOM 3834 O O . GLU B 1 189 ? 14.148 -11.844 -17.297 1 98.75 189 GLU B O 1
ATOM 3839 N N . LEU B 1 190 ? 12.352 -12.336 -16.062 1 98.81 190 LEU B N 1
ATOM 3840 C CA . LEU B 1 190 ? 13.172 -12.688 -14.906 1 98.81 190 LEU B CA 1
ATOM 3841 C C . LEU B 1 190 ? 14.055 -13.891 -15.211 1 98.81 190 LEU B C 1
ATOM 3843 O O . LEU B 1 190 ? 15.242 -13.891 -14.867 1 98.81 190 LEU B O 1
ATOM 3847 N N . LYS B 1 191 ? 13.5 -14.883 -15.875 1 98.38 191 LYS B N 1
ATOM 3848 C CA . LYS B 1 191 ? 14.281 -16.062 -16.266 1 98.38 191 LYS B CA 1
ATOM 3849 C C . LYS B 1 191 ? 15.43 -15.664 -17.188 1 98.38 191 LYS B C 1
ATOM 3851 O O . LYS B 1 191 ? 16.547 -16.141 -17.016 1 98.38 191 LYS B O 1
ATOM 3856 N N . LYS B 1 192 ? 15.125 -14.82 -18.094 1 97.94 192 LYS B N 1
ATOM 3857 C CA . LYS B 1 192 ? 16.141 -14.359 -19.031 1 97.94 192 LYS B CA 1
ATOM 3858 C C . LYS B 1 192 ? 17.266 -13.617 -18.312 1 97.94 192 LYS B C 1
ATOM 3860 O O . LYS B 1 192 ? 18.422 -13.688 -18.719 1 97.94 192 LYS B O 1
ATOM 3865 N N . LEU B 1 193 ? 16.938 -12.906 -17.234 1 97.88 193 LEU B N 1
ATOM 3866 C CA . LEU B 1 193 ? 17.891 -12.109 -16.484 1 97.88 193 LEU B CA 1
ATOM 3867 C C . LEU B 1 193 ? 18.719 -12.992 -15.539 1 97.88 193 LEU B C 1
ATOM 3869 O O . LEU B 1 193 ? 19.688 -12.531 -14.945 1 97.88 193 LEU B O 1
ATOM 3873 N N . GLY B 1 194 ? 18.234 -14.266 -15.352 1 98 194 GLY B N 1
ATOM 3874 C CA . GLY B 1 194 ? 19.031 -15.203 -14.562 1 98 194 GLY B CA 1
ATOM 3875 C C . GLY B 1 194 ? 18.438 -15.469 -13.188 1 98 194 GLY B C 1
ATOM 3876 O O . GLY B 1 194 ? 19.031 -16.203 -12.391 1 98 194 GLY B O 1
ATOM 3877 N N . PHE B 1 195 ? 17.297 -14.891 -12.898 1 98.62 195 PHE B N 1
ATOM 3878 C CA . PHE B 1 195 ? 16.641 -15.18 -11.625 1 98.62 195 PHE B CA 1
ATOM 3879 C C . PHE B 1 195 ? 16.109 -16.609 -11.602 1 98.62 195 PHE B C 1
ATOM 3881 O O . PHE B 1 195 ? 15.625 -17.109 -12.609 1 98.62 195 PHE B O 1
ATOM 3888 N N . ARG B 1 196 ? 16.25 -17.219 -10.422 1 98.56 196 ARG B N 1
ATOM 3889 C CA . ARG B 1 196 ? 15.414 -18.391 -10.156 1 98.56 196 ARG B CA 1
ATOM 3890 C C . ARG B 1 196 ? 14.062 -17.969 -9.578 1 98.56 196 ARG B C 1
ATOM 3892 O O . ARG B 1 196 ? 13.984 -17.047 -8.766 1 98.56 196 ARG B O 1
ATOM 3899 N N . VAL B 1 197 ? 13.055 -18.703 -10.008 1 98.88 197 VAL B N 1
ATOM 3900 C CA . VAL B 1 197 ? 11.711 -18.328 -9.602 1 98.88 197 VAL B CA 1
ATOM 3901 C C . VAL B 1 197 ? 11.164 -19.344 -8.594 1 98.88 197 VAL B C 1
ATOM 3903 O O . VAL B 1 197 ? 11.227 -20.547 -8.828 1 98.88 197 VAL B O 1
ATOM 3906 N N . ILE B 1 198 ? 10.695 -18.812 -7.477 1 98.94 198 ILE B N 1
ATOM 3907 C CA . ILE B 1 198 ? 10.031 -19.625 -6.465 1 98.94 198 ILE B CA 1
ATOM 3908 C C . ILE B 1 198 ? 8.555 -19.266 -6.391 1 98.94 198 ILE B C 1
ATOM 3910 O O . ILE B 1 198 ? 8.203 -18.094 -6.281 1 98.94 198 ILE B O 1
ATOM 3914 N N . LEU B 1 199 ? 7.703 -20.297 -6.527 1 98.94 199 LEU B N 1
ATOM 3915 C CA . LEU B 1 199 ? 6.258 -20.125 -6.426 1 98.94 199 LEU B CA 1
ATOM 3916 C C . LEU B 1 199 ? 5.766 -20.5 -5.035 1 98.94 199 LEU B C 1
ATOM 3918 O O . LEU B 1 199 ? 5.977 -21.625 -4.578 1 98.94 199 LEU B O 1
ATOM 3922 N N . LEU B 1 200 ? 5.207 -19.531 -4.367 1 98.94 200 LEU B N 1
ATOM 3923 C CA . LEU B 1 200 ? 4.734 -19.703 -2.998 1 98.94 200 LEU B CA 1
ATOM 3924 C C . LEU B 1 200 ? 3.24 -19.406 -2.896 1 98.94 200 LEU B C 1
ATOM 3926 O O . LEU B 1 200 ? 2.822 -18.25 -2.979 1 98.94 200 LEU B O 1
ATOM 3930 N N . THR B 1 201 ? 2.404 -20.5 -2.732 1 98.88 201 THR B N 1
ATOM 3931 C CA . THR B 1 201 ? 0.954 -20.359 -2.805 1 98.88 201 THR B CA 1
ATOM 3932 C C . THR B 1 201 ? 0.298 -20.891 -1.533 1 98.88 201 THR B C 1
ATOM 3934 O O . THR B 1 201 ? 0.905 -21.672 -0.792 1 98.88 201 THR B O 1
ATOM 3937 N N . GLY B 1 202 ? -0.895 -20.359 -1.243 1 98.12 202 GLY B N 1
ATOM 3938 C CA . GLY B 1 202 ? -1.686 -20.859 -0.125 1 98.12 202 GLY B CA 1
ATOM 3939 C C . GLY B 1 202 ? -2.447 -22.125 -0.445 1 98.12 202 GLY B C 1
ATOM 3940 O O . GLY B 1 202 ? -3.094 -22.703 0.431 1 98.12 202 GLY B O 1
ATOM 3941 N N . ARG B 1 203 ? -2.434 -22.594 -1.732 1 98.12 203 ARG B N 1
ATOM 3942 C CA . ARG B 1 203 ? -3.074 -23.859 -2.098 1 98.12 203 ARG B CA 1
ATOM 3943 C C . ARG B 1 203 ? -2.486 -25.016 -1.305 1 98.12 203 ARG B C 1
ATOM 3945 O O . ARG B 1 203 ? -1.316 -24.984 -0.92 1 98.12 203 ARG B O 1
ATOM 3952 N N . GLU B 1 204 ? -3.264 -26.031 -1.118 1 97.5 204 GLU B N 1
ATOM 3953 C CA . GLU B 1 204 ? -2.854 -27.188 -0.324 1 97.5 204 GLU B CA 1
ATOM 3954 C C . GLU B 1 204 ? -1.985 -28.141 -1.142 1 97.5 204 GLU B C 1
ATOM 3956 O O . GLU B 1 204 ? -2.146 -28.234 -2.359 1 97.5 204 GLU B O 1
ATOM 3961 N N . GLU B 1 205 ? -1.15 -28.875 -0.388 1 98.25 205 GLU B N 1
ATOM 3962 C CA . GLU B 1 205 ? -0.241 -29.828 -1.019 1 98.25 205 GLU B CA 1
ATOM 3963 C C . GLU B 1 205 ? -1.008 -30.859 -1.838 1 98.25 205 GLU B C 1
ATOM 3965 O O . GLU B 1 205 ? -0.504 -31.359 -2.848 1 98.25 205 GLU B O 1
ATOM 3970 N N . SER B 1 206 ? -2.211 -31.172 -1.483 1 97.44 206 SER B N 1
ATOM 3971 C CA . SER B 1 206 ? -3.033 -32.125 -2.217 1 97.44 206 SER B CA 1
ATOM 3972 C C . SER B 1 206 ? -3.35 -31.625 -3.621 1 97.44 206 SER B C 1
ATOM 3974 O O . SER B 1 206 ? -3.775 -32.406 -4.48 1 97.44 206 SER B O 1
ATOM 3976 N N . GLN B 1 207 ? -3.129 -30.344 -3.863 1 98.38 207 GLN B N 1
ATOM 3977 C CA . GLN B 1 207 ? -3.439 -29.734 -5.16 1 98.38 207 GLN B CA 1
ATOM 3978 C C . GLN B 1 207 ? -2.172 -29.516 -5.98 1 98.38 207 GLN B C 1
ATOM 3980 O O . GLN B 1 207 ? -2.193 -28.797 -6.984 1 98.38 207 GLN B O 1
ATOM 3985 N N . ARG B 1 208 ? -1.046 -30.078 -5.625 1 98.69 208 ARG B N 1
ATOM 3986 C CA . ARG B 1 208 ? 0.233 -29.828 -6.281 1 98.69 208 ARG B CA 1
ATOM 3987 C C . ARG B 1 208 ? 0.163 -30.172 -7.766 1 98.69 208 ARG B C 1
ATOM 3989 O O . ARG B 1 208 ? 0.536 -29.359 -8.617 1 98.69 208 ARG B O 1
ATOM 3996 N N . THR B 1 209 ? -0.286 -31.344 -8.055 1 98.75 209 THR B N 1
ATOM 3997 C CA . THR B 1 209 ? -0.258 -31.828 -9.438 1 98.75 209 THR B CA 1
ATOM 3998 C C . THR B 1 209 ? -1.116 -30.938 -10.336 1 98.75 209 THR B C 1
ATOM 4000 O O . THR B 1 209 ? -0.658 -30.484 -11.383 1 98.75 209 THR B O 1
ATOM 4003 N N . VAL B 1 210 ? -2.342 -30.641 -9.891 1 98.81 210 VAL B N 1
ATOM 4004 C CA . VAL B 1 210 ? -3.252 -29.859 -10.727 1 98.81 210 VAL B CA 1
ATOM 4005 C C . VAL B 1 210 ? -2.758 -28.422 -10.82 1 98.81 210 VAL B C 1
ATOM 4007 O O . VAL B 1 210 ? -2.924 -27.766 -11.859 1 98.81 210 VAL B O 1
ATOM 4010 N N . THR B 1 211 ? -2.145 -27.906 -9.75 1 98.94 211 THR B N 1
ATOM 4011 C CA . THR B 1 211 ? -1.568 -26.562 -9.773 1 98.94 211 THR B CA 1
ATOM 4012 C C . THR B 1 211 ? -0.428 -26.484 -10.789 1 98.94 211 THR B C 1
ATOM 4014 O O . THR B 1 211 ? -0.383 -25.562 -11.609 1 98.94 211 THR B O 1
ATOM 4017 N N . ALA B 1 212 ? 0.468 -27.516 -10.758 1 98.94 212 ALA B N 1
ATOM 4018 C CA . ALA B 1 212 ? 1.583 -27.547 -11.695 1 98.94 212 ALA B CA 1
ATOM 4019 C C . ALA B 1 212 ? 1.081 -27.672 -13.133 1 98.94 212 ALA B C 1
ATOM 4021 O O . ALA B 1 212 ? 1.579 -26.984 -14.031 1 98.94 212 ALA B O 1
ATOM 4022 N N . GLU B 1 213 ? 0.107 -28.5 -13.32 1 98.88 213 GLU B N 1
ATOM 4023 C CA . GLU B 1 213 ? -0.481 -28.688 -14.648 1 98.88 213 GLU B CA 1
ATOM 4024 C C . GLU B 1 213 ? -1.039 -27.359 -15.18 1 98.88 213 GLU B C 1
ATOM 4026 O O . GLU B 1 213 ? -0.827 -27.016 -16.344 1 98.88 213 GLU B O 1
ATOM 4031 N N . ASN B 1 214 ? -1.772 -26.641 -14.32 1 98.94 214 ASN B N 1
ATOM 4032 C CA . ASN B 1 214 ? -2.35 -25.375 -14.727 1 98.94 214 ASN B CA 1
ATOM 4033 C C . ASN B 1 214 ? -1.267 -24.359 -15.078 1 98.94 214 ASN B C 1
ATOM 4035 O O . ASN B 1 214 ? -1.375 -23.656 -16.078 1 98.94 214 ASN B O 1
ATOM 4039 N N . LEU B 1 215 ? -0.247 -24.266 -14.234 1 98.94 215 LEU B N 1
ATOM 4040 C CA . LEU B 1 215 ? 0.851 -23.344 -14.477 1 98.94 215 LEU B CA 1
ATOM 4041 C C . LEU B 1 215 ? 1.517 -23.625 -15.82 1 98.94 215 LEU B C 1
ATOM 4043 O O . LEU B 1 215 ? 1.752 -22.703 -16.609 1 98.94 215 LEU B O 1
ATOM 4047 N N . ILE B 1 216 ? 1.816 -24.859 -16.094 1 98.88 216 ILE B N 1
ATOM 4048 C CA . ILE B 1 216 ? 2.455 -25.25 -17.344 1 98.88 216 ILE B CA 1
ATOM 4049 C C . ILE B 1 216 ? 1.539 -24.906 -18.516 1 98.88 216 ILE B C 1
ATOM 4051 O O . ILE B 1 216 ? 1.979 -24.312 -19.5 1 98.88 216 ILE B O 1
ATOM 4055 N N . ALA B 1 217 ? 0.261 -25.25 -18.391 1 98.81 217 ALA B N 1
ATOM 4056 C CA . ALA B 1 217 ? -0.704 -24.969 -19.453 1 98.81 217 ALA B CA 1
ATOM 4057 C C . ALA B 1 217 ? -0.799 -23.469 -19.719 1 98.81 217 ALA B C 1
ATOM 4059 O O . ALA B 1 217 ? -1.038 -23.047 -20.859 1 98.81 217 ALA B O 1
ATOM 4060 N N . ALA B 1 218 ? -0.617 -22.688 -18.703 1 98.88 218 ALA B N 1
ATOM 4061 C CA . ALA B 1 218 ? -0.739 -21.234 -18.797 1 98.88 218 ALA B CA 1
ATOM 4062 C C . ALA B 1 218 ? 0.554 -20.609 -19.328 1 98.88 218 ALA B C 1
ATOM 4064 O O . ALA B 1 218 ? 0.613 -19.406 -19.562 1 98.88 218 ALA B O 1
ATOM 4065 N N . GLY B 1 219 ? 1.619 -21.391 -19.406 1 98.81 219 GLY B N 1
ATOM 4066 C CA . GLY B 1 219 ? 2.826 -20.891 -20.047 1 98.81 219 GLY B CA 1
ATOM 4067 C C . GLY B 1 219 ? 3.988 -20.734 -19.078 1 98.81 219 GLY B C 1
ATOM 4068 O O . GLY B 1 219 ? 5.066 -20.281 -19.469 1 98.81 219 GLY B O 1
ATOM 4069 N N . TYR B 1 220 ? 3.814 -21.078 -17.844 1 98.88 220 TYR B N 1
ATOM 4070 C CA . TYR B 1 220 ? 4.895 -20.984 -16.859 1 98.88 220 TYR B CA 1
ATOM 4071 C C . TYR B 1 220 ? 5.715 -22.266 -16.844 1 98.88 220 TYR B C 1
ATOM 4073 O O . TYR B 1 220 ? 5.176 -23.359 -17.031 1 98.88 220 TYR B O 1
ATOM 4081 N N . ASP B 1 221 ? 7.035 -22.094 -16.688 1 98.38 221 ASP B N 1
ATOM 4082 C CA . ASP B 1 221 ? 7.906 -23.266 -16.688 1 98.38 221 ASP B CA 1
ATOM 4083 C C . ASP B 1 221 ? 9.203 -22.984 -15.93 1 98.38 221 ASP B C 1
ATOM 4085 O O . ASP B 1 221 ? 9.43 -21.859 -15.477 1 98.38 221 ASP B O 1
ATOM 4089 N N . SER B 1 222 ? 9.914 -24.016 -15.641 1 98.38 222 SER B N 1
ATOM 4090 C CA . SER B 1 222 ? 11.289 -23.953 -15.164 1 98.38 222 SER B CA 1
ATOM 4091 C C . SER B 1 222 ? 11.383 -23.203 -13.836 1 98.38 222 SER B C 1
ATOM 4093 O O . SER B 1 222 ? 12.359 -22.484 -13.578 1 98.38 222 SER B O 1
ATOM 4095 N N . TRP B 1 223 ? 10.305 -23.219 -13.047 1 98.75 223 TRP B N 1
ATOM 4096 C CA . TRP B 1 223 ? 10.445 -22.656 -11.711 1 98.75 223 TRP B CA 1
ATOM 4097 C C . TRP B 1 223 ? 11.414 -23.469 -10.867 1 98.75 223 TRP B C 1
ATOM 4099 O O . TRP B 1 223 ? 11.578 -24.672 -11.094 1 98.75 223 TRP B O 1
ATOM 4109 N N . GLU B 1 224 ? 12.062 -22.812 -9.945 1 98.62 224 GLU B N 1
ATOM 4110 C CA . GLU B 1 224 ? 13 -23.453 -9.031 1 98.62 224 GLU B CA 1
ATOM 4111 C C . GLU B 1 224 ? 12.266 -24.297 -7.996 1 98.62 224 GLU B C 1
ATOM 4113 O O . GLU B 1 224 ? 12.727 -25.391 -7.637 1 98.62 224 GLU B O 1
ATOM 4118 N N . ARG B 1 225 ? 11.172 -23.734 -7.465 1 98.62 225 ARG B N 1
ATOM 4119 C CA . ARG B 1 225 ? 10.391 -24.406 -6.43 1 98.62 225 ARG B CA 1
ATOM 4120 C C . ARG B 1 225 ? 8.922 -24.031 -6.516 1 98.62 225 ARG B C 1
ATOM 4122 O O . ARG B 1 225 ? 8.586 -22.891 -6.844 1 98.62 225 ARG B O 1
ATOM 4129 N N . LEU B 1 226 ? 8.102 -25.047 -6.266 1 98.88 226 LEU B N 1
ATOM 4130 C CA . LEU B 1 226 ? 6.672 -24.859 -6.035 1 98.88 226 LEU B CA 1
ATOM 4131 C C . LEU B 1 226 ? 6.305 -25.234 -4.605 1 98.88 226 LEU B C 1
ATOM 4133 O O . LEU B 1 226 ? 6.367 -26.406 -4.223 1 98.88 226 LEU B O 1
ATOM 4137 N N . ILE B 1 227 ? 5.945 -24.188 -3.824 1 98.94 227 ILE B N 1
ATOM 4138 C CA . ILE B 1 227 ? 5.691 -24.391 -2.402 1 98.94 227 ILE B CA 1
ATOM 4139 C C . ILE B 1 227 ? 4.195 -24.234 -2.121 1 98.94 227 ILE B C 1
ATOM 4141 O O . ILE B 1 227 ? 3.605 -23.188 -2.402 1 98.94 227 ILE B O 1
ATOM 4145 N N . LEU B 1 228 ? 3.57 -25.328 -1.589 1 98.81 228 LEU B N 1
ATOM 4146 C CA . LEU B 1 228 ? 2.168 -25.359 -1.187 1 98.81 228 LEU B CA 1
ATOM 4147 C C . LEU B 1 228 ? 2.039 -25.625 0.31 1 98.81 228 LEU B C 1
ATOM 4149 O O . LEU B 1 228 ? 3.021 -25.969 0.972 1 98.81 228 LEU B O 1
ATOM 4153 N N . ARG B 1 229 ? 0.811 -25.422 0.814 1 98.06 229 ARG B N 1
ATOM 4154 C CA . ARG B 1 229 ? 0.566 -25.656 2.234 1 98.06 229 ARG B CA 1
ATOM 4155 C C . ARG B 1 229 ? 0.563 -27.141 2.553 1 98.06 229 ARG B C 1
ATOM 4157 O O . ARG B 1 229 ? -0.219 -27.906 1.979 1 98.06 229 ARG B O 1
ATOM 4164 N N . GLY B 1 230 ? 1.407 -27.469 3.51 1 97.38 230 GLY B N 1
ATOM 4165 C CA . GLY B 1 230 ? 1.36 -28.812 4.055 1 97.38 230 GLY B CA 1
ATOM 4166 C C . GLY B 1 230 ? 0.491 -28.938 5.293 1 97.38 230 GLY B C 1
ATOM 4167 O O . GLY B 1 230 ? -0.126 -27.953 5.715 1 97.38 230 GLY B O 1
ATOM 4168 N N . ALA B 1 231 ? 0.46 -30.094 5.859 1 96.06 231 ALA B N 1
ATOM 4169 C CA . ALA B 1 231 ? -0.369 -30.391 7.027 1 96.06 231 ALA B CA 1
ATOM 4170 C C . ALA B 1 231 ? 0.02 -29.484 8.203 1 96.06 231 ALA B C 1
ATOM 4172 O O . ALA B 1 231 ? -0.844 -29.031 8.953 1 96.06 231 ALA B O 1
ATOM 4173 N N . LYS B 1 232 ? 1.277 -29.188 8.359 1 95.31 232 LYS B N 1
ATOM 4174 C CA . LYS B 1 232 ? 1.783 -28.422 9.492 1 95.31 232 LYS B CA 1
ATOM 4175 C C . LYS B 1 232 ? 1.409 -26.938 9.359 1 95.31 232 LYS B C 1
ATOM 4177 O O . LYS B 1 232 ? 1.521 -26.172 10.32 1 95.31 232 LYS B O 1
ATOM 4182 N N . ASP B 1 233 ? 1.081 -26.562 8.172 1 96.62 233 ASP B N 1
ATOM 4183 C CA . ASP B 1 233 ? 0.776 -25.172 7.906 1 96.62 233 ASP B CA 1
ATOM 4184 C C . ASP B 1 233 ? -0.73 -24.922 7.934 1 96.62 233 ASP B C 1
ATOM 4186 O O . ASP B 1 233 ? -1.18 -23.781 7.758 1 96.62 233 ASP B O 1
ATOM 4190 N N . SER B 1 234 ? -1.501 -25.984 8.156 1 92.06 234 SER B N 1
ATOM 4191 C CA . SER B 1 234 ? -2.955 -25.875 8.148 1 92.06 234 SER B CA 1
ATOM 4192 C C . SER B 1 234 ? -3.436 -24.859 9.172 1 92.06 234 SER B C 1
ATOM 4194 O O . SER B 1 234 ? -2.977 -24.859 10.32 1 92.06 234 SER B O 1
ATOM 4196 N N . GLY B 1 235 ? -4.301 -23.922 8.75 1 91.31 235 GLY B N 1
ATOM 4197 C CA . GLY B 1 235 ? -4.914 -22.969 9.664 1 91.31 235 GLY B CA 1
ATOM 4198 C C . GLY B 1 235 ? -4.059 -21.734 9.914 1 91.31 235 GLY B C 1
ATOM 4199 O O . GLY B 1 235 ? -4.543 -20.734 10.438 1 91.31 235 GLY B O 1
ATOM 4200 N N . LYS B 1 236 ? -2.773 -21.797 9.555 1 94.62 236 LYS B N 1
ATOM 4201 C CA . LYS B 1 236 ? -1.921 -20.625 9.727 1 94.62 236 LYS B CA 1
ATOM 4202 C C . LYS B 1 236 ? -2.371 -19.484 8.82 1 94.62 236 LYS B C 1
ATOM 4204 O O . LYS B 1 236 ? -2.68 -19.688 7.648 1 94.62 236 LYS B O 1
ATOM 4209 N N . PRO B 1 237 ? -2.418 -18.266 9.383 1 96.19 237 PRO B N 1
ATOM 4210 C CA . PRO B 1 237 ? -2.639 -17.125 8.492 1 96.19 237 PRO B CA 1
ATOM 4211 C C . PRO B 1 237 ? -1.605 -17.047 7.371 1 96.19 237 PRO B C 1
ATOM 4213 O O . PRO B 1 237 ? -0.446 -17.422 7.566 1 96.19 237 PRO B O 1
ATOM 4216 N N . ALA B 1 238 ? -2.051 -16.562 6.277 1 97.31 238 ALA B N 1
ATOM 4217 C CA . ALA B 1 238 ? -1.185 -16.531 5.102 1 97.31 238 ALA B CA 1
ATOM 4218 C C . ALA B 1 238 ? 0.091 -15.742 5.375 1 97.31 238 ALA B C 1
ATOM 4220 O O . ALA B 1 238 ? 1.179 -16.141 4.949 1 97.31 238 ALA B O 1
ATOM 4221 N N . VAL B 1 239 ? 0 -14.586 6.082 1 96.81 239 VAL B N 1
ATOM 4222 C CA . VAL B 1 239 ? 1.172 -13.75 6.316 1 96.81 239 VAL B CA 1
ATOM 4223 C C . VAL B 1 239 ? 2.215 -14.539 7.113 1 96.81 239 VAL B C 1
ATOM 4225 O O . VAL B 1 239 ? 3.414 -14.43 6.852 1 96.81 239 VAL B O 1
ATOM 4228 N N . VAL B 1 240 ? 1.789 -15.367 8.086 1 96.81 240 VAL B N 1
ATOM 4229 C CA . VAL B 1 240 ? 2.693 -16.156 8.914 1 96.81 240 VAL B CA 1
ATOM 4230 C C . VAL B 1 240 ? 3.293 -17.297 8.078 1 96.81 240 VAL B C 1
ATOM 4232 O O . VAL B 1 240 ? 4.516 -17.438 8.023 1 96.81 240 VAL B O 1
ATOM 4235 N N . TYR B 1 241 ? 2.406 -18.016 7.41 1 98.25 241 TYR B N 1
ATOM 4236 C CA . TYR B 1 241 ? 2.82 -19.156 6.594 1 98.25 241 TYR B CA 1
ATOM 4237 C C . TYR B 1 241 ? 3.832 -18.719 5.539 1 98.25 241 TYR B C 1
ATOM 4239 O O . TYR B 1 241 ? 4.906 -19.312 5.422 1 98.25 241 TYR B O 1
ATOM 4247 N N . LYS B 1 242 ? 3.557 -17.672 4.859 1 98.5 242 LYS B N 1
ATOM 4248 C CA . LYS B 1 242 ? 4.418 -17.25 3.76 1 98.5 242 LYS B CA 1
ATOM 4249 C C . LYS B 1 242 ? 5.723 -16.656 4.281 1 98.5 242 LYS B C 1
ATOM 4251 O O . LYS B 1 242 ? 6.781 -16.828 3.674 1 98.5 242 LYS B O 1
ATOM 4256 N N . SER B 1 243 ? 5.664 -15.953 5.434 1 97.88 243 SER B N 1
ATOM 4257 C CA . SER B 1 243 ? 6.879 -15.453 6.062 1 97.88 243 SER B CA 1
ATOM 4258 C C . SER B 1 243 ? 7.816 -16.594 6.445 1 97.88 243 SER B C 1
ATOM 4260 O O . SER B 1 243 ? 9.016 -16.531 6.191 1 97.88 243 SER B O 1
ATOM 4262 N N . GLU B 1 244 ? 7.219 -17.609 7.008 1 97.69 244 GLU B N 1
ATOM 4263 C CA . GLU B 1 244 ? 8.016 -18.75 7.434 1 97.69 244 GLU B CA 1
ATOM 4264 C C . GLU B 1 244 ? 8.703 -19.422 6.242 1 97.69 244 GLU B C 1
ATOM 4266 O O . GLU B 1 244 ? 9.883 -19.766 6.312 1 97.69 244 GLU B O 1
ATOM 4271 N N . LYS B 1 245 ? 7.957 -19.531 5.203 1 98.69 245 LYS B N 1
ATOM 4272 C CA . LYS B 1 245 ? 8.523 -20.188 4.02 1 98.69 245 LYS B CA 1
ATOM 4273 C C . LYS B 1 245 ? 9.625 -19.328 3.4 1 98.69 245 LYS B C 1
ATOM 4275 O O . LYS B 1 245 ? 10.656 -19.859 2.971 1 98.69 245 LYS B O 1
ATOM 4280 N N . ARG B 1 246 ? 9.461 -18.031 3.375 1 98.69 246 ARG B N 1
ATOM 4281 C CA . ARG B 1 246 ? 10.5 -17.156 2.84 1 98.69 246 ARG B CA 1
ATOM 4282 C C . ARG B 1 246 ? 11.742 -17.172 3.73 1 98.69 246 ARG B C 1
ATOM 4284 O O . ARG B 1 246 ? 12.867 -17.125 3.236 1 98.69 246 ARG B O 1
ATOM 4291 N N . MET B 1 247 ? 11.516 -17.266 5.039 1 98.38 247 MET B N 1
ATOM 4292 C CA . MET B 1 247 ? 12.648 -17.375 5.957 1 98.38 247 MET B CA 1
ATOM 4293 C C . MET B 1 247 ? 13.438 -18.656 5.711 1 98.38 247 MET B C 1
ATOM 4295 O O . MET B 1 247 ? 14.672 -18.656 5.773 1 98.38 247 MET B O 1
ATOM 4299 N N . GLU B 1 248 ? 12.688 -19.734 5.418 1 98.19 248 GLU B N 1
ATOM 4300 C CA . GLU B 1 248 ? 13.352 -21 5.086 1 98.19 248 GLU B CA 1
ATOM 4301 C C . GLU B 1 248 ? 14.18 -20.859 3.812 1 98.19 248 GLU B C 1
ATOM 4303 O O . GLU B 1 248 ? 15.312 -21.359 3.748 1 98.19 248 GLU B O 1
ATOM 4308 N N . ILE B 1 249 ? 13.617 -20.203 2.873 1 98.5 249 ILE B N 1
ATOM 4309 C CA . ILE B 1 249 ? 14.305 -19.984 1.606 1 98.5 249 ILE B CA 1
ATOM 4310 C C . ILE B 1 249 ? 15.602 -19.203 1.854 1 98.5 249 ILE B C 1
ATOM 4312 O O . ILE B 1 249 ? 16.656 -19.609 1.368 1 98.5 249 ILE B O 1
ATOM 4316 N N . GLU B 1 250 ? 15.531 -18.125 2.598 1 98.25 250 GLU B N 1
ATOM 4317 C CA . GLU B 1 250 ? 16.734 -17.344 2.914 1 98.25 250 GLU B CA 1
ATOM 4318 C C . GLU B 1 250 ? 17.703 -18.156 3.752 1 98.25 250 GLU B C 1
ATOM 4320 O O . GLU B 1 250 ? 18.922 -18.047 3.578 1 98.25 250 GLU B O 1
ATOM 4325 N N . GLY B 1 251 ? 17.172 -18.953 4.633 1 97.88 251 GLY B N 1
ATOM 4326 C CA . GLY B 1 251 ? 18 -19.828 5.453 1 97.88 251 GLY B CA 1
ATOM 4327 C C . GLY B 1 251 ? 18.812 -20.812 4.641 1 97.88 251 GLY B C 1
ATOM 4328 O O . GLY B 1 251 ? 19.875 -21.266 5.078 1 97.88 251 GLY B O 1
ATOM 4329 N N . GLU B 1 252 ? 18.328 -21.094 3.484 1 98.06 252 GLU B N 1
ATOM 4330 C CA . GLU B 1 252 ? 19 -22.031 2.596 1 98.06 252 GLU B CA 1
ATOM 4331 C C . GLU B 1 252 ? 20.031 -21.328 1.725 1 98.06 252 GLU B C 1
ATOM 4333 O O . GLU B 1 252 ? 20.688 -21.969 0.892 1 98.06 252 GLU B O 1
ATOM 4338 N N . GLY B 1 253 ? 20.125 -20.016 1.9 1 97.62 253 GLY B N 1
ATOM 4339 C CA . GLY B 1 253 ? 21.172 -19.281 1.217 1 97.62 253 GLY B CA 1
ATOM 4340 C C . GLY B 1 253 ? 20.672 -18.5 0.014 1 97.62 253 GLY B C 1
ATOM 4341 O O . GLY B 1 253 ? 21.453 -17.828 -0.667 1 97.62 253 GLY B O 1
ATOM 4342 N N . TYR B 1 254 ? 19.406 -18.578 -0.232 1 98.44 254 TYR B N 1
ATOM 4343 C CA . TYR B 1 254 ? 18.844 -17.828 -1.346 1 98.44 254 TYR B CA 1
ATOM 4344 C C . TYR B 1 254 ? 18.75 -16.344 -1.002 1 98.44 254 TYR B C 1
ATOM 4346 O O . TYR B 1 254 ? 18.562 -15.977 0.162 1 98.44 254 TYR B O 1
ATOM 4354 N N . ARG B 1 255 ? 18.922 -15.516 -2.002 1 98.38 255 ARG B N 1
ATOM 4355 C CA . ARG B 1 255 ? 18.703 -14.078 -1.912 1 98.38 255 ARG B CA 1
ATOM 4356 C C . ARG B 1 255 ? 17.406 -13.672 -2.609 1 98.38 255 ARG B C 1
ATOM 4358 O O . ARG B 1 255 ? 17.344 -13.672 -3.84 1 98.38 255 ARG B O 1
ATOM 4365 N N . ILE B 1 256 ? 16.469 -13.367 -1.813 1 98.5 256 ILE B N 1
ATOM 4366 C CA . ILE B 1 256 ? 15.195 -12.922 -2.383 1 98.5 256 ILE B CA 1
ATOM 4367 C C . ILE B 1 256 ? 15.305 -11.453 -2.779 1 98.5 256 ILE B C 1
ATOM 4369 O O . ILE B 1 256 ? 15.477 -10.578 -1.924 1 98.5 256 ILE B O 1
ATOM 4373 N N . HIS B 1 257 ? 15.211 -11.188 -4.066 1 98.5 257 HIS B N 1
ATOM 4374 C CA . HIS B 1 257 ? 15.297 -9.812 -4.539 1 98.5 257 HIS B CA 1
ATOM 4375 C C . HIS B 1 257 ? 13.914 -9.195 -4.711 1 98.5 257 HIS B C 1
ATOM 4377 O O . HIS B 1 257 ? 13.695 -8.039 -4.348 1 98.5 257 HIS B O 1
ATOM 4383 N N . GLY B 1 258 ? 13.031 -9.938 -5.25 1 98.69 258 GLY B N 1
ATOM 4384 C CA . GLY B 1 258 ? 11.68 -9.461 -5.496 1 98.69 258 GLY B CA 1
ATOM 4385 C C . GLY B 1 258 ? 10.609 -10.422 -5.02 1 98.69 258 GLY B C 1
ATOM 4386 O O . GLY B 1 258 ? 10.828 -11.641 -4.984 1 98.69 258 GLY B O 1
ATOM 4387 N N . ASN B 1 259 ? 9.516 -9.875 -4.676 1 98.69 259 ASN B N 1
ATOM 4388 C CA . ASN B 1 259 ? 8.336 -10.594 -4.195 1 98.69 259 ASN B CA 1
ATOM 4389 C C . ASN B 1 259 ? 7.051 -10.016 -4.777 1 98.69 259 ASN B C 1
ATOM 4391 O O . ASN B 1 259 ? 6.711 -8.859 -4.523 1 98.69 259 ASN B O 1
ATOM 4395 N N . SER B 1 260 ? 6.352 -10.828 -5.605 1 98.88 260 SER B N 1
ATOM 4396 C CA . SER B 1 260 ? 5.133 -10.375 -6.266 1 98.88 260 SER B CA 1
ATOM 4397 C C . SER B 1 260 ? 3.906 -11.102 -5.727 1 98.88 260 SER B C 1
ATOM 4399 O O . SER B 1 260 ? 3.906 -12.336 -5.629 1 98.88 260 SER B O 1
ATOM 4401 N N . GLY B 1 261 ? 2.885 -10.391 -5.383 1 98.94 261 GLY B N 1
ATOM 4402 C CA . GLY B 1 261 ? 1.639 -10.961 -4.891 1 98.94 261 GLY B CA 1
ATOM 4403 C C . GLY B 1 261 ? 0.471 -10 -4.969 1 98.94 261 GLY B C 1
ATOM 4404 O O . GLY B 1 261 ? 0.665 -8.781 -5.012 1 98.94 261 GLY B O 1
ATOM 4405 N N . ASP B 1 262 ? -0.711 -10.562 -4.957 1 98.88 262 ASP B N 1
ATOM 4406 C CA . ASP B 1 262 ? -1.904 -9.734 -5.09 1 98.88 262 ASP B CA 1
ATOM 4407 C C . ASP B 1 262 ? -2.473 -9.359 -3.721 1 98.88 262 ASP B C 1
ATOM 4409 O O . ASP B 1 262 ? -3.307 -8.461 -3.613 1 98.88 262 ASP B O 1
ATOM 4413 N N . GLN B 1 263 ? -2.074 -10.109 -2.689 1 98.69 263 GLN B N 1
ATOM 4414 C CA . GLN B 1 263 ? -2.5 -9.852 -1.318 1 98.69 263 GLN B CA 1
ATOM 4415 C C . GLN B 1 263 ? -1.355 -9.289 -0.484 1 98.69 263 GLN B C 1
ATOM 4417 O O . GLN B 1 263 ? -0.2 -9.68 -0.656 1 98.69 263 GLN B O 1
ATOM 4422 N N . TRP B 1 264 ? -1.708 -8.422 0.41 1 98.12 264 TRP B N 1
ATOM 4423 C CA . TRP B 1 264 ? -0.683 -7.891 1.3 1 98.12 264 TRP B CA 1
ATOM 4424 C C . TRP B 1 264 ? -0.073 -8.992 2.156 1 98.12 264 TRP B C 1
ATOM 4426 O O . TRP B 1 264 ? 1.106 -8.93 2.512 1 98.12 264 TRP B O 1
ATOM 4436 N N . SER B 1 265 ? -0.786 -10.078 2.396 1 97.88 265 SER B N 1
ATOM 4437 C CA . SER B 1 265 ? -0.26 -11.211 3.152 1 97.88 265 SER B CA 1
ATOM 4438 C C . SER B 1 265 ? 0.856 -11.914 2.389 1 97.88 265 SER B C 1
ATOM 4440 O O . SER B 1 265 ? 1.621 -12.688 2.971 1 97.88 265 SER B O 1
ATOM 4442 N N . ASP B 1 266 ? 0.924 -11.672 1.115 1 98.38 266 ASP B N 1
ATOM 4443 C CA . ASP B 1 266 ? 2.033 -12.195 0.323 1 98.38 266 ASP B CA 1
ATOM 4444 C C . ASP B 1 266 ? 3.305 -11.375 0.556 1 98.38 266 ASP B C 1
ATOM 4446 O O . ASP B 1 266 ? 4.41 -11.852 0.292 1 98.38 266 ASP B O 1
ATOM 4450 N N . LEU B 1 267 ? 3.158 -10.141 0.957 1 98.12 267 LEU B N 1
ATOM 4451 C CA . LEU B 1 267 ? 4.211 -9.148 0.763 1 98.12 267 LEU B CA 1
ATOM 4452 C C . LEU B 1 267 ? 4.691 -8.602 2.102 1 98.12 267 LEU B C 1
ATOM 4454 O O . LEU B 1 267 ? 5.66 -7.84 2.152 1 98.12 267 LEU B O 1
ATOM 4458 N N . LEU B 1 268 ? 4.031 -8.938 3.172 1 94.75 268 LEU B N 1
ATOM 4459 C CA . LEU B 1 268 ? 4.355 -8.43 4.496 1 94.75 268 LEU B CA 1
ATOM 4460 C C . LEU B 1 268 ? 4.953 -9.523 5.375 1 94.75 268 LEU B C 1
ATOM 4462 O O . LEU B 1 268 ? 5.027 -10.68 4.961 1 94.75 268 LEU B O 1
ATOM 4466 N N . GLY B 1 269 ? 5.406 -9.164 6.535 1 92.62 269 GLY B N 1
ATOM 4467 C CA . GLY B 1 269 ? 6.039 -10.086 7.465 1 92.62 269 GLY B CA 1
ATOM 4468 C C . GLY B 1 269 ? 7.551 -10.117 7.34 1 92.62 269 GLY B C 1
ATOM 4469 O O . GLY B 1 269 ? 8.195 -9.07 7.258 1 92.62 269 GLY B O 1
ATOM 4470 N N . PHE B 1 270 ? 8.086 -11.336 7.344 1 91.88 270 PHE B N 1
ATOM 4471 C CA . PHE B 1 270 ? 9.531 -11.469 7.352 1 91.88 270 PHE B CA 1
ATOM 4472 C C . PHE B 1 270 ? 10.039 -11.961 6 1 91.88 270 PHE B C 1
ATOM 4474 O O . PHE B 1 270 ? 9.297 -12.586 5.238 1 91.88 270 PHE B O 1
ATOM 4481 N N . ALA B 1 271 ? 11.258 -11.617 5.699 1 94.69 271 ALA B N 1
ATOM 4482 C CA . ALA B 1 271 ? 11.977 -12.094 4.52 1 94.69 271 ALA B CA 1
ATOM 4483 C C . ALA B 1 271 ? 11.234 -11.719 3.24 1 94.69 271 ALA B C 1
ATOM 4485 O O . ALA B 1 271 ? 11.031 -12.562 2.361 1 94.69 271 ALA B O 1
ATOM 4486 N N . ILE B 1 272 ? 10.828 -10.508 3.16 1 93.88 272 ILE B N 1
ATOM 4487 C CA . ILE B 1 272 ? 9.961 -10.078 2.068 1 93.88 272 ILE B CA 1
ATOM 4488 C C . ILE B 1 272 ? 10.805 -9.727 0.845 1 93.88 272 ILE B C 1
ATOM 4490 O O . ILE B 1 272 ? 10.273 -9.43 -0.223 1 93.88 272 ILE B O 1
ATOM 4494 N N . GLY B 1 273 ? 12.141 -9.836 0.938 1 94.38 273 GLY B N 1
ATOM 4495 C CA . GLY B 1 273 ? 13.023 -9.484 -0.159 1 94.38 273 GLY B CA 1
ATOM 4496 C C . GLY B 1 273 ? 13.375 -8.008 -0.196 1 94.38 273 GLY B C 1
ATOM 4497 O O . GLY B 1 273 ? 13.055 -7.262 0.736 1 94.38 273 GLY B O 1
ATOM 4498 N N . ASN B 1 274 ? 14.094 -7.625 -1.241 1 95.69 274 ASN B N 1
ATOM 4499 C CA . ASN B 1 274 ? 14.523 -6.238 -1.39 1 95.69 274 ASN B CA 1
ATOM 4500 C C . ASN B 1 274 ? 13.367 -5.328 -1.786 1 95.69 274 ASN B C 1
ATOM 4502 O O . ASN B 1 274 ? 13.312 -4.172 -1.363 1 95.69 274 ASN B O 1
ATOM 4506 N N . ARG B 1 275 ? 12.477 -5.914 -2.67 1 97.38 275 ARG B N 1
ATOM 4507 C CA . ARG B 1 275 ? 11.32 -5.145 -3.109 1 97.38 275 ARG B CA 1
ATOM 4508 C C . ARG B 1 275 ? 10.102 -6.043 -3.285 1 97.38 275 ARG B C 1
ATOM 4510 O O . ARG B 1 275 ? 10.219 -7.168 -3.775 1 97.38 275 ARG B O 1
ATOM 4517 N N . SER B 1 276 ? 8.977 -5.559 -2.791 1 97.81 276 SER B N 1
ATOM 4518 C CA . SER B 1 276 ? 7.699 -6.23 -3.012 1 97.81 276 SER B CA 1
ATOM 4519 C C . SER B 1 276 ? 6.852 -5.488 -4.039 1 97.81 276 SER B C 1
ATOM 4521 O O . SER B 1 276 ? 6.938 -4.262 -4.152 1 97.81 276 SER B O 1
ATOM 4523 N N . PHE B 1 277 ? 6.051 -6.203 -4.762 1 98.88 277 PHE B N 1
ATOM 4524 C CA . PHE B 1 277 ? 5.18 -5.625 -5.777 1 98.88 277 PHE B CA 1
ATOM 4525 C C . PHE B 1 277 ? 3.746 -6.105 -5.598 1 98.88 277 PHE B C 1
ATOM 4527 O O . PHE B 1 277 ? 3.463 -7.297 -5.73 1 98.88 277 PHE B O 1
ATOM 4534 N N . LYS B 1 278 ? 2.832 -5.16 -5.301 1 98.88 278 LYS B N 1
ATOM 4535 C CA . LYS B 1 278 ? 1.427 -5.418 -5 1 98.88 278 LYS B CA 1
ATOM 4536 C C . LYS B 1 278 ? 0.575 -5.359 -6.266 1 98.88 278 LYS B C 1
ATOM 4538 O O . LYS B 1 278 ? 0.223 -4.273 -6.734 1 98.88 278 LYS B O 1
ATOM 4543 N N . LEU B 1 279 ? 0.189 -6.535 -6.766 1 98.94 279 LEU B N 1
ATOM 4544 C CA . LEU B 1 279 ? -0.754 -6.598 -7.875 1 98.94 279 LEU B CA 1
ATOM 4545 C C . LEU B 1 279 ? -2.17 -6.289 -7.406 1 98.94 279 LEU B C 1
ATOM 4547 O O . LEU B 1 279 ? -2.51 -6.527 -6.242 1 98.94 279 LEU B O 1
ATOM 4551 N N . PRO B 1 280 ? -3.008 -5.742 -8.297 1 98.88 280 PRO B N 1
ATOM 4552 C CA . PRO B 1 280 ? -4.367 -5.379 -7.883 1 98.88 280 PRO B CA 1
ATOM 4553 C C . PRO B 1 280 ? -5.273 -6.594 -7.711 1 98.88 280 PRO B C 1
ATOM 4555 O O . PRO B 1 280 ? -5.207 -7.539 -8.5 1 98.88 280 PRO B O 1
ATOM 4558 N N . ASN B 1 281 ? -6.051 -6.656 -6.66 1 98.81 281 ASN B N 1
ATOM 4559 C CA . ASN B 1 281 ? -7.098 -7.656 -6.461 1 98.81 281 ASN B CA 1
ATOM 4560 C C . ASN B 1 281 ? -8.125 -7.195 -5.43 1 98.81 281 ASN B C 1
ATOM 4562 O O . ASN B 1 281 ? -7.934 -7.383 -4.227 1 98.81 281 ASN B O 1
ATOM 4566 N N . PRO B 1 282 ? -9.227 -6.613 -5.91 1 98.5 282 PRO B N 1
ATOM 4567 C CA . PRO B 1 282 ? -10.281 -6.207 -4.977 1 98.5 282 PRO B CA 1
ATOM 4568 C C . PRO B 1 282 ? -11.336 -7.289 -4.77 1 98.5 282 PRO B C 1
ATOM 4570 O O . PRO B 1 282 ? -12.352 -7.047 -4.113 1 98.5 282 PRO B O 1
ATOM 4573 N N . MET B 1 283 ? -11.133 -8.492 -5.316 1 98.62 283 MET B N 1
ATOM 4574 C CA . MET B 1 283 ? -12.203 -9.484 -5.336 1 98.62 283 MET B CA 1
ATOM 4575 C C . MET B 1 283 ? -12.297 -10.211 -3.994 1 98.62 283 MET B C 1
ATOM 4577 O O . MET B 1 283 ? -13.375 -10.656 -3.598 1 98.62 283 MET B O 1
ATOM 4581 N N . TYR B 1 284 ? -11.125 -10.359 -3.361 1 98.38 284 TYR B N 1
ATOM 4582 C CA . TYR B 1 284 ? -11.117 -11.055 -2.078 1 98.38 284 TYR B CA 1
ATOM 4583 C C . TYR B 1 284 ? -9.922 -10.625 -1.232 1 98.38 284 TYR B C 1
ATOM 4585 O O . TYR B 1 284 ? -9 -9.977 -1.732 1 98.38 284 TYR B O 1
ATOM 4593 N N . TYR B 1 285 ? -10.008 -10.938 0.012 1 97.75 285 TYR B N 1
ATOM 4594 C CA . TYR B 1 285 ? -8.984 -10.609 1.001 1 97.75 285 TYR B CA 1
ATOM 4595 C C . TYR B 1 285 ? -8.469 -11.859 1.697 1 97.75 285 TYR B C 1
ATOM 4597 O O . TYR B 1 285 ? -9.258 -12.719 2.111 1 97.75 285 TYR B O 1
ATOM 4605 N N . ILE B 1 286 ? -7.195 -11.984 1.758 1 96.81 286 ILE B N 1
ATOM 4606 C CA . ILE B 1 286 ? -6.547 -13.055 2.502 1 96.81 286 ILE B CA 1
ATOM 4607 C C . ILE B 1 286 ? -5.609 -12.469 3.551 1 96.81 286 ILE B C 1
ATOM 4609 O O . ILE B 1 286 ? -4.754 -11.641 3.23 1 96.81 286 ILE B O 1
ATOM 4613 N N . SER B 1 287 ? -5.715 -12.883 4.82 1 93.19 287 SER B N 1
ATOM 4614 C CA . SER B 1 287 ? -4.957 -12.336 5.938 1 93.19 287 SER B CA 1
ATOM 4615 C C . SER B 1 287 ? -3.652 -13.102 6.148 1 93.19 287 SER B C 1
ATOM 4617 O O . SER B 1 287 ? -3.561 -14.281 5.816 1 93.19 287 SER B O 1
#

Radius of gyration: 27.32 Å; Cα contacts (8 Å, |Δi|>4): 784; chains: 2; bounding box: 92×64×95 Å

Secondary structure (DSSP, 8-state):
--TTTTSSSTT------HHHHHHHHHHHHHTS-SSTHHHHHHTT-HHHHHHHHHHT-------S---S---TTHHHHHHHHHHTT-S-S--S--GGGHHHHHHHHHSHHHHHHHHHHHHHHHHHHHTS---SSS-EEEEE--BTTTB--HHHHHTTGGGTSPP-HHHHHHHHHT--PPBPHHHHHHHHHHHHHT-EEEEEEEEEGGGHHHHHHHHHHTT----SEEEEE-GGGTT--HHHHHHHHHHHHHHTT-EEEEEEESSHHHHSSS---SEEEE----S----/--TTTTSSSTT------HHHHHHHHHHHHHTS-SSTHHHHHHTT-HHHHHHHHHHT-------S---S---TTHHHHHHHHHHTT-S-S--S--GGGHHHHHHHHHSHHHHHHHHHHHHHHHHHHHTS---SSS-EEEEE--BTTTB--HHHHHTTGGGTSPP-HHHHHHHHHT--PPBPHHHHHHHHHHHHHT-EEEEEEEEEGGGHHHHHHHHHHTT----SEEEEE-GGGTT--HHHHHHHHHHHHHHTT-EEEEEEESSGGGTSSS---SEEEE----S----

InterPro domains:
  IPR005519 Acid phosphatase, class B-like [PF03767] (70-286)
  IPR010028 Acid phosphatase, plant [TIGR01675] (70-286)
  IPR023214 HAD superfamily [G3DSA:3.40.50.1000] (73-287)
  IPR036412 HAD-like superfamily [SSF56784] (131-285)

Sequence (574 aa):
MKSLLFLLIPAIFVAVNGREIRQIVKEALEGLAGNWQSLTDDFTDDRKIRQIMLRNRQYDIPGGRETGKDTGFVCDSWRFAVETNNLREWKKVPDKCQEYVGVYMTGDRYESDSEIVSGEAENFARNISILGDGKDVWVFDIDETLLSNLPYYAENGFGSKDFNEDSFNEWVVKAEAPALPYSLKLYNELKKLGFRVILLTGREESQRTVTAENLIAAGYDSWERLILRGAKDSGKPAVVYKSEKRMEIEGEGYRIHGNSGDQWSDLLGFAIGNRSFKLPNPMYYISMKSLLFLLIPAIFVAVNGREIRQIVKEALEGLAGNWQSLTDDFTDDRKIRQIMLRNRQYDIPGGRETGKDTGFVCDSWRFAVETNNLREWKKVPDKCQEYVGVYMTGDRYESDSEIVSGEAENFARNISILGDGKDVWVFDIDETLLSNLPYYAENGFGSKDFNEDSFNEWVVKAEAPALPYSLKLYNELKKLGFRVILLTGREESQRTVTAENLIAAGYDSWERLILRGAKDSGKPAVVYKSEKRMEIEGEGYRIHGNSGDQWSDLLGFAIGNRSFKLPNPMYYIS

Nearest PDB structures (foldseek):
  4fyp-assembly1_B  TM=9.576E-01  e=4.669E-23  Arabidopsis thaliana
  3et4-assembly1_A  TM=8.300E-01  e=2.141E-10  Haemophilus influenzae 86-028NP
  3ocu-assembly1_A  TM=8.264E-01  e=5.417E-10  Haemophilus influenzae
  3pct-assembly2_C-2  TM=7.696E-01  e=1.226E-10  Pasteurella multocida
  3sf0-assembly1_A-2  TM=7.407E-01  e=6.522E-10  Haemophilus influenzae Rd KW20